Protein AF-A0A0I9R312-F1 (afdb_monomer)

Foldseek 3Di:
DPPLLNVLLVVLCCLLPVDLQDKDFLVSLQSSLVSSQADDDSVLLPDDGIGRNVRSVVSSVPRPRPPVVVVVCVVPVDDDPVCLQDDWDQLVVVLVVVVVVPPDDPVRSVVVSVVQVVQDDVRIHNPVVVVVVVVVVSVVVSVVSVVVSVVVVVDDDDDDDDDDDDPDDDDDDDDDDDPPPPPDPFPDKDKWKDKDFADPDPDWDKDKDFAQFWDWKKKKKFFDDDPLEDPDFQWDPQKKKWKADPVVRDTQWMQPDDDPRMGITDTGGDGGDMIIIIIDHDPTGHPPPDDPDAQDDQADPVLAGDPLNLVLLLVVQVNLPTVPPQWAALVSVQSLCCLLPVDGQDPVNLVVLCVPQHDDPSTHHSSSSSVVVSVVSVVDVVCPSVQSSLVSQQADSNSRRRGMIIIMIMMTD

Sequence (413 aa):
MQSNAKRRFVDAYLNEVGDMRNAVSRLQLYEIAIAAGKDLLISDLGPTDCYQFDKAYEVFELLPATNFLEIMKQSSNCIDEIEWNQQFIELKELANSLNEVGELNVDEINVVLHFLESFANYGKIDCKELFGEFEKTRNRLLDVVAQEFISKQVAIPKKFTGLKELQCRLPESVKLQQLNGLTPMFSSQVTRRAFRVMNDDDRILNYHLILNQSQIVFIMCELMTSNDQPVDRNYKNDIYVILYDTVEERVITLTTKILENKYLSEECLLKAGEYIISVQSSHCLENVMNSTSYEMKLLDSDGKLTKHFKMTLMNMFDLFDFDENGKLSREEFDIYNTLASDEHVLDQEWEILCQNFGAEDGELLLNSFVALHQVEADNDPSLEDTWMTLMCVGYNEQLDLINVIFLFLSYFA

InterPro domains:
  IPR002048 EF-hand domain [PS50222] (308-343)
  IPR011992 EF-hand domain pair [SSF47473] (99-372)
  IPR018247 EF-Hand 1, calcium-binding site [PS00018] (321-333)
  IPR052266 Mitochondrial Rho GTPase/EF-hand domain-cont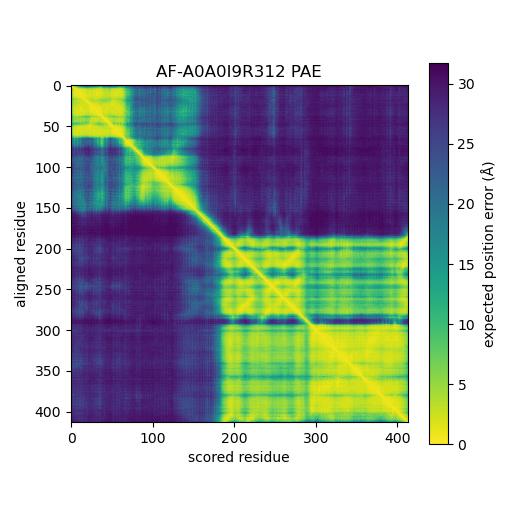aining protein [PTHR46819] (155-404)

Organism: Brugia malayi (NCBI:txid6279)

Mean predicted aligned error: 19.35 Å

pLDDT: mean 73.45, std 18.3, range [21.89, 97.06]

Secondary structure (DSSP, 8-state):
---HHHHHHHHHHHHHHS-TTSPEEHHHHHHHHHHTT----GGGG-S-SEE-HHHHHHHHHHS----HHHHHHHHHT---HHHHTT-EEEHHHHHHHHHHH-SS-HHHHHHHHHHHHTTEETTEEEHHHHHHHHHHHHHHHHHHHHHHHHHHHT------------------------SSS-----S-EEEEEEEEE-SSS----EEEEEESS-EEEEEEEEEE--TTS-SS-SB---EEEEEEETTTTEEEEE--EEETTEEEPPPEEEPSEEEEEEEEESS-B-------PPPPPSB-TTSPBPHHHHHHHHHHHHHH-SS-SSEE-HHHHHHHHHHHHS-PPPHHHHHHHHHHH-EETTEEEHHHHHHHHHHHHHH-TT-HHHHHHHHHTTB-TT--B-SEEEEEEEEE-

Nearest PDB structures (foldseek):
  6tj7-assembly1_A  TM=5.439E-01  e=7.049E-03  Toxoplasma gondii
  6hcs-assembly2_C  TM=6.342E-01  e=8.371E-02  Homo sapiens
  5h0p-assembly1_A  TM=6.948E-01  e=3.496E-01  Homo sapiens
  4ds7-assembly1_A  TM=6.536E-01  e=2.379E-01  Kluyveromyces lactis NRRL Y-1140
  5ukg-assembly2_B  TM=3.331E-01  e=2.117E-02  Entacmaea quadricolor

Solvent-accessible surface area (backbone atoms only — not comparable to full-atom values): 24269 Å² total; per-residue (Å²): 132,80,55,73,64,52,54,37,36,51,53,27,43,37,63,80,59,72,39,71,89,51,67,35,41,48,67,54,50,44,54,22,40,45,67,32,69,34,66,80,57,75,75,76,74,52,90,61,66,64,32,48,45,72,58,44,48,52,53,54,69,70,46,67,80,55,48,66,67,56,58,47,34,68,73,63,80,57,90,58,81,77,64,59,82,72,46,62,47,50,51,68,60,52,54,53,50,57,66,69,68,64,83,58,53,74,69,56,50,50,53,54,48,57,55,50,51,78,56,30,61,95,55,28,26,47,54,67,62,54,46,54,49,50,52,53,50,50,51,52,49,52,51,49,53,55,50,47,46,58,54,51,72,73,66,73,89,79,92,77,88,86,83,80,86,80,92,72,78,89,76,83,84,80,76,96,82,75,87,89,76,73,73,74,93,54,84,42,76,51,74,39,64,43,67,45,60,65,62,99,60,88,81,69,65,71,43,83,45,77,35,94,51,64,42,56,36,36,45,38,39,34,65,52,88,62,90,75,37,64,91,82,58,48,54,57,93,48,61,44,43,37,37,32,36,69,84,80,70,38,78,75,49,42,51,73,46,76,56,95,59,32,40,24,40,60,81,38,85,42,62,53,46,59,31,38,41,34,66,44,71,60,90,30,69,50,88,71,88,76,72,100,69,68,72,56,71,52,51,45,98,85,69,42,69,22,74,65,45,51,50,46,50,51,53,50,49,61,69,48,27,58,85,72,78,74,41,33,46,66,67,36,47,28,51,50,38,31,52,41,70,75,41,75,71,47,71,70,57,51,54,50,47,39,72,74,50,44,47,60,99,79,17,38,33,63,73,22,55,54,49,49,54,46,54,51,50,71,72,35,90,82,41,56,70,59,50,48,29,41,47,50,66,14,30,50,60,72,65,45,46,60,22,60,47,45,29,39,43,31,43,35,60

Radius of gyration: 27.39 Å; Cα contacts (8 Å, |Δi|>4): 526; chains: 1; bounding box: 59×74×66 Å

Structure (mmCIF, N/CA/C/O backbone):
data_AF-A0A0I9R312-F1
#
_entry.id   AF-A0A0I9R312-F1
#
loop_
_atom_site.group_PDB
_atom_site.id
_atom_site.type_symbol
_atom_site.label_atom_id
_atom_site.label_alt_id
_atom_site.label_comp_id
_atom_site.label_asym_id
_atom_site.label_entity_id
_atom_site.label_seq_id
_atom_site.pdbx_PDB_ins_code
_atom_site.Cartn_x
_atom_site.Cartn_y
_atom_site.Cartn_z
_atom_site.occupancy
_atom_site.B_iso_or_equiv
_atom_site.auth_seq_id
_atom_site.auth_comp_id
_atom_site.auth_asym_id
_atom_site.auth_atom_id
_atom_site.pdbx_PDB_model_num
ATOM 1 N N . MET A 1 1 ? -19.448 5.001 -12.455 1.00 30.77 1 MET A N 1
ATOM 2 C CA . MET A 1 1 ? -18.558 6.133 -12.125 1.00 30.77 1 MET A CA 1
ATOM 3 C C . MET A 1 1 ? -19.402 7.275 -11.575 1.00 30.77 1 MET A C 1
ATOM 5 O O . MET A 1 1 ? -20.041 7.974 -12.349 1.00 30.77 1 MET A O 1
ATOM 9 N N . GLN A 1 2 ? -19.505 7.419 -10.252 1.00 38.50 2 GLN A N 1
ATOM 10 C CA . GLN A 1 2 ? -19.989 8.681 -9.679 1.00 38.50 2 GLN A CA 1
ATOM 11 C C . GLN A 1 2 ? -18.849 9.702 -9.809 1.00 38.50 2 GLN A C 1
ATOM 13 O O . GLN A 1 2 ? -17.701 9.342 -9.561 1.00 38.50 2 GLN A O 1
ATOM 18 N N . SER A 1 3 ? -19.129 10.925 -10.272 1.00 52.16 3 SER A N 1
ATOM 19 C CA . SER A 1 3 ? -18.091 11.950 -10.449 1.00 52.16 3 SER A CA 1
ATOM 20 C C . SER A 1 3 ? -17.411 12.250 -9.104 1.00 52.16 3 SER A C 1
ATOM 22 O O . SER A 1 3 ? -18.060 12.192 -8.062 1.00 52.16 3 SER A O 1
ATOM 24 N N . ASN A 1 4 ? -16.116 12.579 -9.101 1.00 66.12 4 ASN A N 1
ATOM 25 C CA . ASN A 1 4 ? -15.353 12.928 -7.887 1.00 66.12 4 ASN A CA 1
ATOM 26 C C . ASN A 1 4 ? -16.070 14.024 -7.052 1.00 66.12 4 ASN A C 1
ATOM 28 O O . ASN A 1 4 ? -16.088 13.987 -5.826 1.00 66.12 4 ASN A O 1
ATOM 32 N N . ALA A 1 5 ? -16.797 14.929 -7.721 1.00 67.44 5 ALA A N 1
ATOM 33 C CA . ALA A 1 5 ? -17.651 15.936 -7.089 1.00 67.44 5 ALA A CA 1
ATOM 34 C C . ALA A 1 5 ? -18.849 15.346 -6.319 1.00 67.44 5 ALA A C 1
ATOM 36 O O . ALA A 1 5 ? -19.229 15.878 -5.278 1.00 67.44 5 ALA A O 1
ATOM 37 N N . LYS A 1 6 ? -19.434 14.238 -6.793 1.00 79.62 6 LYS A N 1
ATOM 38 C CA . LYS A 1 6 ? -20.506 13.530 -6.084 1.00 79.62 6 LYS A CA 1
ATOM 39 C C . LYS A 1 6 ? -20.035 12.976 -4.752 1.00 79.62 6 LYS A C 1
ATOM 41 O O . LYS A 1 6 ? -20.726 13.147 -3.756 1.00 79.62 6 LYS A O 1
ATOM 46 N N . ARG A 1 7 ? -18.864 12.336 -4.744 1.00 76.69 7 ARG A N 1
ATOM 47 C CA . ARG A 1 7 ? -18.281 11.747 -3.535 1.00 76.69 7 ARG A CA 1
ATOM 48 C C . ARG A 1 7 ? -18.020 12.825 -2.482 1.00 76.69 7 ARG A C 1
ATOM 50 O O . ARG A 1 7 ? -18.546 12.727 -1.385 1.00 76.69 7 ARG A O 1
ATOM 57 N N . ARG A 1 8 ? -17.363 13.923 -2.874 1.00 76.62 8 ARG A N 1
ATOM 58 C CA . ARG A 1 8 ? -17.115 15.080 -1.991 1.00 76.62 8 ARG A CA 1
ATOM 59 C C . ARG A 1 8 ? -18.397 15.673 -1.407 1.00 76.62 8 ARG A C 1
ATOM 61 O O . ARG A 1 8 ? -18.428 16.023 -0.234 1.00 76.62 8 ARG A O 1
ATOM 68 N N . PHE A 1 9 ? -19.460 15.768 -2.208 1.00 85.12 9 PHE A N 1
ATOM 69 C CA . PHE A 1 9 ? -20.755 16.232 -1.714 1.00 85.12 9 PHE A CA 1
ATOM 70 C C . PHE A 1 9 ? -21.394 15.256 -0.728 1.00 85.12 9 PHE A C 1
ATOM 72 O O . PHE A 1 9 ? -21.899 15.689 0.300 1.00 85.12 9 PHE A O 1
ATOM 79 N N . VAL A 1 10 ? -21.370 13.954 -1.027 1.00 81.81 10 VAL A N 1
ATOM 80 C CA . VAL A 1 10 ? -21.899 12.909 -0.138 1.00 81.81 10 VAL A CA 1
ATOM 81 C C . VAL A 1 10 ? -21.181 12.938 1.210 1.00 81.81 10 VAL A C 1
ATOM 83 O O . VAL A 1 10 ? -21.848 12.951 2.241 1.00 81.81 10 VAL A O 1
ATOM 86 N N . ASP A 1 11 ? -19.852 13.024 1.203 1.00 74.88 11 ASP A N 1
ATOM 87 C CA . ASP A 1 11 ? -19.035 13.034 2.418 1.00 74.88 11 ASP A CA 1
ATOM 88 C C . ASP A 1 11 ? -19.311 14.292 3.262 1.00 74.88 11 ASP A C 1
ATOM 90 O O . ASP A 1 11 ? -19.554 14.199 4.466 1.00 74.88 11 ASP A O 1
ATOM 94 N N . ALA A 1 12 ? -19.383 15.467 2.626 1.00 78.19 12 ALA A N 1
ATOM 95 C CA . ALA A 1 12 ? -19.747 16.716 3.296 1.00 78.19 12 ALA A CA 1
ATOM 96 C C . ALA A 1 12 ? -21.184 16.691 3.854 1.00 78.19 12 ALA A C 1
ATOM 98 O O . ALA A 1 12 ? -21.431 17.158 4.966 1.00 78.19 12 ALA A O 1
ATOM 99 N N . TYR A 1 13 ? -22.132 16.110 3.113 1.00 86.06 13 TYR A N 1
ATOM 100 C CA . TYR A 1 13 ? -23.528 15.986 3.535 1.00 86.06 13 TYR A CA 1
ATOM 101 C C . TYR A 1 13 ? -23.671 15.043 4.734 1.00 86.06 13 TYR A C 1
ATOM 103 O O . TYR A 1 13 ? -24.397 15.334 5.682 1.00 86.06 13 TYR A O 1
ATOM 111 N N . LEU A 1 14 ? -22.973 13.908 4.719 1.00 73.25 14 LEU A N 1
ATOM 112 C CA . LEU A 1 14 ? -22.966 12.971 5.840 1.00 73.25 14 LEU A CA 1
ATOM 113 C C . LEU A 1 14 ? -22.280 13.563 7.074 1.00 73.25 14 LEU A C 1
ATOM 115 O O . LEU A 1 14 ? -22.738 13.308 8.184 1.00 73.25 14 LEU A O 1
ATOM 119 N N . ASN A 1 15 ? -21.250 14.392 6.900 1.00 72.00 15 ASN A N 1
ATOM 120 C CA . ASN A 1 15 ? -20.610 15.090 8.012 1.00 72.00 15 ASN A CA 1
ATOM 121 C C . ASN A 1 15 ? -21.553 16.084 8.706 1.00 72.00 15 ASN A C 1
ATOM 123 O O . ASN A 1 15 ? -21.696 16.061 9.927 1.00 72.00 15 ASN A O 1
ATOM 127 N N . GLU A 1 16 ? -22.244 16.913 7.926 1.00 73.81 16 GLU A N 1
ATOM 128 C CA . GLU A 1 16 ? -23.103 17.962 8.481 1.00 73.81 16 GLU A CA 1
ATOM 129 C C . GLU A 1 16 ? -24.423 17.409 9.052 1.00 73.81 16 GLU A C 1
ATOM 131 O O . GLU A 1 16 ? -24.981 17.945 10.010 1.00 73.81 16 GLU A O 1
ATOM 136 N N . VAL A 1 17 ? -24.944 16.315 8.484 1.00 76.56 17 VAL A N 1
ATOM 137 C CA . VAL A 1 17 ? -26.333 15.879 8.728 1.00 76.56 17 VAL A CA 1
ATOM 138 C C . VAL A 1 17 ? -26.435 14.455 9.286 1.00 76.56 17 VAL A C 1
ATOM 140 O O . VAL A 1 17 ? -27.493 14.055 9.784 1.00 76.56 17 VAL A O 1
ATOM 143 N N . GLY A 1 18 ? -25.363 13.665 9.205 1.00 62.38 18 GLY A N 1
ATOM 144 C CA . GLY A 1 18 ? -25.264 12.290 9.710 1.00 62.38 18 GLY A CA 1
ATOM 145 C C . GLY A 1 18 ? -26.058 11.232 8.932 1.00 62.38 18 GLY A C 1
ATOM 146 O O . GLY A 1 18 ? -25.733 10.052 9.010 1.00 62.38 18 GLY A O 1
ATOM 147 N N . ASP A 1 19 ? -27.099 11.619 8.188 1.00 76.69 19 ASP A N 1
ATOM 148 C CA . ASP A 1 19 ? -27.959 10.710 7.423 1.00 76.69 19 ASP A CA 1
ATOM 149 C C . ASP A 1 19 ? -28.490 11.400 6.157 1.00 76.69 19 ASP A C 1
ATOM 151 O O . ASP A 1 19 ? -29.108 12.464 6.224 1.00 76.69 19 ASP A O 1
ATOM 155 N N . MET A 1 20 ? -28.314 10.764 4.995 1.00 80.62 20 MET A N 1
ATOM 156 C CA . MET A 1 20 ? -28.803 11.263 3.700 1.00 80.62 20 MET A CA 1
A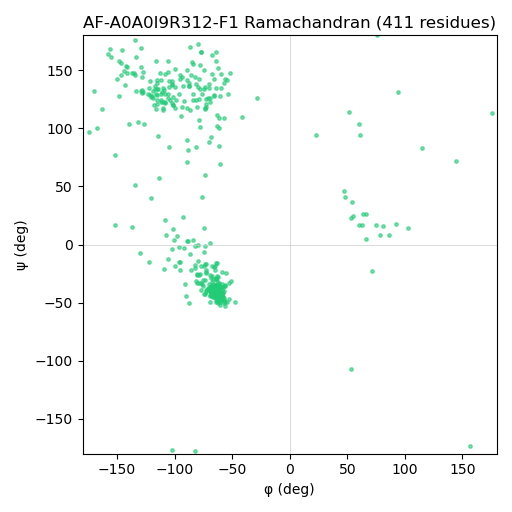TOM 157 C C . MET A 1 20 ? -30.337 11.356 3.613 1.00 80.62 20 MET A C 1
ATOM 159 O O . MET A 1 20 ? -30.868 12.027 2.734 1.00 80.62 20 MET A O 1
ATOM 163 N N . ARG A 1 21 ? -31.083 10.708 4.514 1.00 81.25 21 ARG A N 1
ATOM 164 C CA . ARG A 1 21 ? -32.553 10.805 4.574 1.00 81.25 21 ARG A CA 1
ATOM 165 C C . ARG A 1 21 ? -33.040 12.082 5.255 1.00 81.25 21 ARG A C 1
ATOM 167 O O . ARG A 1 21 ? -34.226 12.400 5.166 1.00 81.25 21 ARG A O 1
ATOM 174 N N . ASN A 1 22 ? -32.158 12.788 5.957 1.00 81.94 22 ASN A N 1
ATOM 175 C CA . ASN A 1 22 ? -32.496 14.032 6.627 1.00 81.94 22 ASN A CA 1
ATOM 176 C C . ASN A 1 22 ? -32.459 15.190 5.634 1.00 81.94 22 ASN A C 1
ATOM 178 O O . ASN A 1 22 ? -31.554 15.297 4.808 1.00 81.94 22 ASN A O 1
ATOM 182 N N . ALA A 1 23 ? -33.445 16.074 5.741 1.00 87.25 23 ALA A N 1
ATOM 183 C CA . ALA A 1 23 ? -33.489 17.293 4.955 1.00 87.25 23 ALA A CA 1
ATOM 184 C C . ALA A 1 23 ? -32.546 18.341 5.554 1.00 87.25 23 ALA A C 1
ATOM 186 O O . ALA A 1 23 ? -32.471 18.476 6.776 1.00 87.25 23 ALA A O 1
ATOM 187 N N . VAL A 1 24 ? -31.883 19.114 4.701 1.00 86.62 24 VAL A N 1
ATOM 188 C CA . VAL A 1 24 ? -30.982 20.194 5.115 1.00 86.62 24 VAL A CA 1
ATOM 189 C C . VAL A 1 24 ? -31.650 21.539 4.973 1.00 86.62 24 VAL A C 1
ATOM 191 O O . VAL A 1 24 ? -32.381 21.783 4.012 1.00 86.62 24 VAL A O 1
ATOM 194 N N . SER A 1 25 ? -31.407 22.431 5.927 1.00 85.81 25 SER A N 1
ATOM 195 C CA . SER A 1 25 ? -31.754 23.838 5.753 1.00 85.81 25 SER A CA 1
ATOM 196 C C . SER A 1 25 ? -30.884 24.479 4.670 1.00 85.81 25 SER A C 1
ATOM 198 O O . SER A 1 25 ? -29.820 23.973 4.314 1.00 85.81 25 SER A O 1
ATOM 200 N N . ARG A 1 26 ? -31.311 25.631 4.159 1.00 80.94 26 ARG A N 1
ATOM 201 C CA . ARG A 1 26 ? -30.519 26.415 3.202 1.00 80.94 26 ARG A CA 1
ATOM 202 C C . ARG A 1 26 ? -29.123 26.785 3.720 1.00 80.94 26 ARG A C 1
ATOM 204 O O . ARG A 1 26 ? -28.186 26.810 2.930 1.00 80.94 26 ARG A O 1
ATOM 211 N N . LEU A 1 27 ? -28.987 27.051 5.021 1.00 78.00 27 LEU A N 1
ATOM 212 C CA . LEU A 1 27 ? -27.696 27.350 5.648 1.00 78.00 27 LEU A CA 1
ATOM 213 C C . LEU A 1 27 ? -26.792 26.111 5.686 1.00 78.00 27 LEU A C 1
ATOM 215 O O . LEU A 1 27 ? -25.636 26.186 5.298 1.00 78.00 27 LEU A O 1
ATOM 219 N N . GLN A 1 28 ? -27.351 24.955 6.040 1.00 81.75 28 GLN A N 1
ATOM 220 C CA . GLN A 1 28 ? -26.599 23.699 6.039 1.00 81.75 28 GLN A CA 1
ATOM 221 C C . GLN A 1 28 ? -26.192 23.283 4.625 1.00 81.75 28 GLN A C 1
ATOM 223 O O . GLN A 1 28 ? -25.084 22.816 4.415 1.00 81.75 28 GLN A O 1
ATOM 228 N N . LEU A 1 29 ? -27.051 23.496 3.621 1.00 85.56 29 LEU A N 1
ATOM 229 C CA . LEU A 1 29 ? -26.672 23.239 2.230 1.00 85.56 29 LEU A CA 1
ATOM 230 C C . LEU A 1 29 ? -25.510 24.134 1.774 1.00 85.56 29 LEU A C 1
ATOM 232 O O . LEU A 1 29 ? -24.659 23.684 1.012 1.00 85.56 29 LEU A O 1
ATOM 236 N N . TYR A 1 30 ? -25.467 25.381 2.244 1.00 80.12 30 TYR A N 1
ATOM 237 C CA . TYR A 1 30 ? -24.343 26.281 2.003 1.00 80.12 30 TYR A CA 1
ATOM 238 C C . TYR A 1 30 ? -23.050 25.734 2.617 1.00 80.12 30 TYR A C 1
ATOM 240 O O . TYR A 1 30 ? -22.060 25.585 1.906 1.00 80.12 30 TYR A O 1
ATOM 248 N N . GLU A 1 31 ? -23.079 25.339 3.888 1.00 77.56 31 GLU A N 1
ATOM 249 C CA . GLU A 1 31 ? -21.925 24.754 4.585 1.00 77.56 31 GLU A CA 1
ATOM 250 C C . GLU A 1 31 ? -21.443 23.459 3.908 1.00 77.56 31 GLU A C 1
ATOM 252 O O . GLU A 1 31 ? -20.249 23.289 3.661 1.00 77.56 31 GLU A O 1
ATOM 257 N N . ILE A 1 32 ? -22.377 22.594 3.501 1.00 83.69 32 ILE A N 1
ATOM 258 C CA . ILE A 1 32 ? -22.096 21.349 2.774 1.00 83.69 32 ILE A CA 1
ATOM 259 C C . ILE A 1 32 ? -21.453 21.632 1.415 1.00 83.69 32 ILE A C 1
ATOM 261 O O . ILE A 1 32 ? -20.494 20.962 1.043 1.00 83.69 32 ILE A O 1
ATOM 265 N N . ALA A 1 33 ? -21.956 22.606 0.655 1.00 83.69 33 ALA A N 1
ATOM 266 C CA . ALA A 1 33 ? -21.415 22.930 -0.663 1.00 83.69 33 ALA A CA 1
ATOM 267 C C . ALA A 1 33 ? -19.985 23.497 -0.578 1.00 83.69 33 ALA A C 1
ATOM 269 O O . ALA A 1 33 ? -19.136 23.114 -1.389 1.00 83.69 33 ALA A O 1
ATOM 270 N N . ILE A 1 34 ? -19.711 24.321 0.441 1.00 74.75 34 ILE A N 1
ATOM 271 C CA . ILE A 1 34 ? -18.373 24.845 0.756 1.00 74.75 34 ILE A CA 1
ATOM 272 C C . ILE A 1 34 ? -17.424 23.706 1.141 1.00 74.75 34 ILE A C 1
ATOM 274 O O . ILE A 1 34 ? -16.345 23.573 0.558 1.00 74.75 34 ILE A O 1
ATOM 278 N N . ALA A 1 35 ? -17.845 22.825 2.053 1.00 72.69 35 ALA A N 1
ATOM 279 C CA . ALA A 1 35 ? -17.064 21.660 2.469 1.00 72.69 35 ALA A CA 1
ATOM 280 C C . ALA A 1 35 ? -16.815 20.671 1.313 1.00 72.69 35 ALA A C 1
ATOM 282 O O . ALA A 1 35 ? -15.729 20.107 1.195 1.00 72.69 35 ALA A O 1
ATOM 283 N N . ALA A 1 36 ? -17.776 20.525 0.397 1.00 76.88 36 ALA A N 1
ATOM 284 C CA . ALA A 1 36 ? -17.649 19.734 -0.828 1.00 76.88 36 ALA A CA 1
ATOM 285 C C . ALA A 1 36 ? -16.769 20.402 -1.906 1.00 76.88 36 ALA A C 1
ATOM 287 O O . ALA A 1 36 ? -16.543 19.833 -2.980 1.00 76.88 36 ALA A O 1
ATOM 288 N N . GLY A 1 37 ? -16.254 21.601 -1.622 1.00 68.19 37 GLY A N 1
ATOM 289 C CA . GLY A 1 37 ? -15.237 22.283 -2.406 1.00 68.19 37 GLY A CA 1
ATOM 290 C C . GLY A 1 37 ? -15.759 23.232 -3.480 1.00 68.19 37 GLY A C 1
ATOM 291 O O . GLY A 1 37 ? -14.980 23.569 -4.374 1.00 68.19 37 GLY A O 1
ATOM 292 N N . LYS A 1 38 ? -17.027 23.661 -3.408 1.00 75.19 38 LYS A N 1
ATOM 293 C CA . LYS A 1 38 ? -17.571 24.748 -4.236 1.00 75.19 38 LYS A CA 1
ATOM 294 C C . LYS A 1 38 ? -17.616 26.042 -3.440 1.00 75.19 38 LYS A C 1
ATOM 296 O O . LYS A 1 38 ? -18.063 26.030 -2.307 1.00 75.19 38 LYS A O 1
ATOM 301 N N . ASP A 1 39 ? -17.198 27.141 -4.053 1.00 68.00 39 ASP A N 1
ATOM 302 C CA . ASP A 1 39 ? -17.273 28.472 -3.451 1.00 68.00 39 ASP A CA 1
ATOM 303 C C . ASP A 1 39 ? -18.469 29.237 -4.031 1.00 68.00 39 ASP A C 1
ATOM 305 O O . ASP A 1 39 ? -18.636 29.274 -5.251 1.00 68.00 39 ASP A O 1
ATOM 309 N N . LEU A 1 40 ? -19.345 29.773 -3.187 1.00 70.56 40 LEU A N 1
ATOM 310 C CA . LEU A 1 40 ? -20.586 30.431 -3.604 1.00 70.56 40 LEU A CA 1
ATOM 311 C C . LEU A 1 40 ? -21.083 31.378 -2.514 1.00 70.56 40 LEU A C 1
ATOM 313 O O . LEU A 1 40 ? -20.704 31.248 -1.356 1.00 70.56 40 LEU A O 1
ATOM 317 N N . LEU A 1 41 ? -21.996 32.283 -2.855 1.00 64.19 41 LEU A N 1
ATOM 318 C CA . LEU A 1 41 ? -22.756 33.051 -1.875 1.00 64.19 41 LEU A CA 1
ATOM 319 C C . LEU A 1 41 ? -24.029 32.291 -1.494 1.00 64.19 41 LEU A C 1
ATOM 321 O O . LEU A 1 41 ? -24.645 31.602 -2.306 1.00 64.19 41 LEU A O 1
ATOM 325 N N . ILE A 1 42 ? -24.520 32.479 -0.266 1.00 64.94 42 ILE A N 1
ATOM 326 C CA . ILE A 1 42 ? -25.782 31.857 0.177 1.00 64.94 42 ILE A CA 1
ATOM 327 C C . ILE A 1 42 ? -26.987 32.264 -0.699 1.00 64.94 42 ILE A C 1
ATOM 329 O O . ILE A 1 42 ? -27.991 31.546 -0.777 1.00 64.94 42 ILE A O 1
ATOM 333 N N . SER A 1 43 ? -26.901 33.412 -1.384 1.00 69.31 43 SER A N 1
ATOM 334 C CA . SER A 1 43 ? -27.871 33.871 -2.384 1.00 69.31 43 SER A CA 1
ATOM 335 C C . SER A 1 43 ? -27.985 32.940 -3.592 1.00 69.31 43 SER A C 1
ATOM 337 O O . SER A 1 43 ? -29.074 32.840 -4.158 1.00 69.31 43 SER A O 1
ATOM 339 N N . ASP A 1 44 ? -26.917 32.217 -3.934 1.00 72.19 44 ASP A N 1
ATOM 340 C CA . ASP A 1 44 ? -26.810 31.409 -5.154 1.00 72.19 44 ASP A CA 1
ATOM 341 C C . ASP A 1 44 ? -27.583 30.086 -5.055 1.00 72.19 44 ASP A C 1
ATOM 343 O O . ASP A 1 44 ? -27.965 29.503 -6.066 1.00 72.19 44 ASP A O 1
ATOM 347 N N . LEU A 1 45 ? -27.910 29.648 -3.833 1.00 75.12 45 LEU A N 1
ATOM 348 C CA . LEU A 1 45 ? -28.727 28.456 -3.573 1.00 75.12 45 LEU A CA 1
ATOM 349 C C . LEU A 1 45 ? -30.228 28.662 -3.855 1.00 75.12 45 LEU A C 1
ATOM 351 O O . LEU A 1 45 ? -31.005 27.712 -3.803 1.00 75.12 45 LEU A O 1
ATOM 355 N N . GLY A 1 46 ? -30.662 29.888 -4.165 1.00 74.62 46 GLY A N 1
ATOM 356 C CA . GLY A 1 46 ? -32.072 30.212 -4.395 1.00 74.62 46 GLY A CA 1
ATOM 357 C C . GLY A 1 46 ? -32.908 30.303 -3.105 1.00 74.62 46 GLY A C 1
ATOM 358 O O . GLY A 1 46 ? -32.390 30.157 -2.001 1.00 74.62 46 GLY A O 1
ATOM 359 N N . PRO A 1 47 ? -34.219 30.597 -3.199 1.00 75.06 47 PRO A N 1
ATOM 360 C CA . PRO A 1 47 ? -35.046 30.970 -2.046 1.00 75.06 47 PRO A CA 1
ATOM 361 C C . PRO A 1 47 ? -35.605 29.783 -1.245 1.00 75.06 47 PRO A C 1
ATOM 363 O O . PRO A 1 47 ? -36.413 30.001 -0.348 1.00 75.06 47 PRO A O 1
ATOM 366 N N . THR A 1 48 ? -35.251 28.539 -1.574 1.00 78.06 48 THR A N 1
ATOM 367 C CA . THR A 1 48 ? -35.839 27.367 -0.912 1.00 78.06 48 THR A CA 1
ATOM 368 C C . THR A 1 48 ? -35.231 27.191 0.478 1.00 78.06 48 THR A C 1
ATOM 370 O O . THR A 1 48 ? -34.010 27.184 0.629 1.00 78.06 48 THR A O 1
ATOM 373 N N . ASP A 1 49 ? -36.081 27.035 1.492 1.00 73.06 49 ASP A N 1
ATOM 374 C CA . ASP A 1 49 ? -35.646 26.983 2.893 1.00 73.06 49 ASP A CA 1
ATOM 375 C C . ASP A 1 49 ? -35.057 25.624 3.297 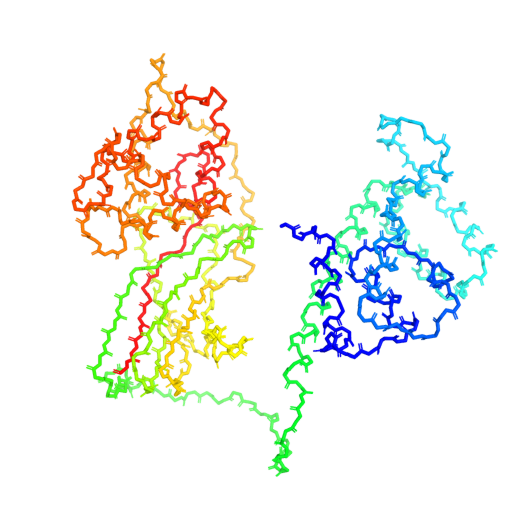1.00 73.06 49 ASP A C 1
ATOM 377 O O . ASP A 1 49 ? -34.261 25.549 4.236 1.00 73.06 49 ASP A O 1
ATOM 381 N N . CYS A 1 50 ? -35.444 24.547 2.604 1.00 86.62 50 CYS A N 1
ATOM 382 C CA . CYS A 1 50 ? -35.048 23.186 2.946 1.00 86.62 50 CYS A CA 1
ATOM 383 C C . CYS A 1 50 ? -34.955 22.264 1.718 1.00 86.62 50 CYS A C 1
ATOM 385 O O . CYS A 1 50 ? -35.792 22.336 0.816 1.00 86.62 50 CYS A O 1
ATOM 387 N N . TYR A 1 51 ? -33.961 21.375 1.710 1.00 87.50 51 TYR A N 1
ATOM 388 C CA . TYR A 1 51 ? -33.630 20.492 0.595 1.00 87.50 51 TYR A CA 1
ATOM 389 C C . TYR A 1 51 ? -33.532 19.041 1.067 1.00 87.50 51 TYR A C 1
ATOM 391 O O . TYR A 1 51 ? -32.880 18.738 2.060 1.00 87.50 51 TYR A O 1
ATOM 399 N N . GLN A 1 52 ? -34.171 18.132 0.333 1.00 90.44 52 GLN A N 1
ATOM 400 C CA . GLN A 1 52 ? -33.897 16.694 0.438 1.00 90.44 52 GLN A CA 1
ATOM 401 C C . GLN A 1 52 ? -32.602 16.373 -0.310 1.00 90.44 52 GLN A C 1
ATOM 403 O O . GLN A 1 52 ? -32.289 17.082 -1.267 1.00 90.44 52 GLN A O 1
ATOM 408 N N . PHE A 1 53 ? -31.901 15.304 0.070 1.00 89.56 53 PHE A N 1
ATOM 409 C CA . PHE A 1 53 ? -30.578 14.966 -0.469 1.00 89.56 53 PHE A CA 1
ATOM 410 C C . PHE A 1 53 ? -30.494 15.033 -2.000 1.00 89.56 53 PHE A C 1
ATOM 412 O O . PHE A 1 53 ? -29.637 15.733 -2.528 1.00 89.56 53 PHE A O 1
ATOM 419 N N . ASP A 1 54 ? -31.427 14.407 -2.722 1.00 89.75 54 ASP A N 1
ATOM 420 C CA . ASP A 1 54 ? -31.401 14.409 -4.192 1.00 89.75 54 ASP A CA 1
ATOM 421 C C . ASP A 1 54 ? -31.518 15.825 -4.776 1.00 89.75 54 ASP A C 1
ATOM 423 O O . ASP A 1 54 ? -30.830 16.170 -5.735 1.00 89.75 54 ASP A O 1
ATOM 427 N N . LYS A 1 55 ? -32.350 16.681 -4.165 1.00 88.75 55 LYS A N 1
ATOM 428 C CA . LYS A 1 55 ? -32.524 18.074 -4.596 1.00 88.75 55 LYS A CA 1
ATOM 429 C C . LYS A 1 55 ? -31.344 18.949 -4.178 1.00 88.75 55 LYS A C 1
ATOM 431 O O . LYS A 1 55 ? -30.965 19.844 -4.925 1.00 88.75 55 LYS A O 1
ATOM 436 N N . ALA A 1 56 ? -30.772 18.692 -3.006 1.00 88.12 56 ALA A N 1
ATOM 437 C CA . ALA A 1 56 ? -29.566 19.344 -2.515 1.00 88.12 56 ALA A CA 1
ATOM 438 C C . ALA A 1 56 ? -28.377 19.046 -3.439 1.00 88.12 56 ALA A C 1
ATOM 440 O O . ALA A 1 56 ? -27.644 19.957 -3.817 1.00 88.12 56 ALA A O 1
ATOM 441 N N . TYR A 1 57 ? -28.247 17.789 -3.866 1.00 89.81 57 TYR A N 1
ATOM 442 C CA . TYR A 1 57 ? -27.220 17.359 -4.802 1.00 89.81 57 TYR A CA 1
ATOM 443 C C . TYR A 1 57 ? -27.440 17.925 -6.210 1.00 89.81 57 TYR A C 1
ATOM 445 O O . TYR A 1 57 ? -26.490 18.396 -6.821 1.00 89.81 57 TYR A O 1
ATOM 453 N N . GLU A 1 58 ? -28.680 17.965 -6.707 1.00 89.06 58 GLU A N 1
ATOM 454 C CA . GLU A 1 58 ? -29.002 18.599 -7.995 1.00 89.06 58 GLU A CA 1
ATOM 455 C C . GLU A 1 58 ? -28.646 20.094 -7.994 1.00 89.06 58 GLU A C 1
ATOM 457 O O . GLU A 1 58 ? -28.035 20.588 -8.940 1.00 89.06 58 GLU A O 1
ATOM 462 N N . VAL A 1 59 ? -28.982 20.815 -6.915 1.00 86.12 59 VAL A N 1
ATOM 463 C CA . VAL A 1 59 ? -28.568 22.216 -6.735 1.00 86.12 59 VAL A CA 1
ATOM 464 C C . VAL A 1 59 ? -27.049 22.303 -6.726 1.00 86.12 59 VAL A C 1
ATOM 466 O O . VAL A 1 59 ? -26.496 23.101 -7.475 1.00 86.12 59 VAL A O 1
ATOM 469 N N . PHE A 1 60 ? -26.374 21.446 -5.955 1.00 87.00 60 PHE A N 1
ATOM 470 C CA . PHE A 1 60 ? -24.921 21.396 -5.920 1.00 87.00 60 PHE A CA 1
ATOM 471 C C . PHE A 1 60 ? -24.311 21.149 -7.298 1.00 87.00 60 PHE A C 1
ATOM 473 O O . PHE A 1 60 ? -23.387 21.867 -7.650 1.00 87.00 60 PHE A O 1
ATOM 480 N N . GLU A 1 61 ? -24.799 20.208 -8.107 1.00 85.94 61 GLU A N 1
ATOM 481 C CA . GLU A 1 61 ? -24.264 19.944 -9.451 1.00 85.94 61 GLU A CA 1
ATOM 482 C C . GLU A 1 61 ? -24.398 21.148 -10.386 1.00 85.94 61 GLU A C 1
ATOM 484 O O . GLU A 1 61 ? -23.475 21.420 -11.154 1.00 85.94 61 GLU A O 1
ATOM 489 N N . LEU A 1 62 ? -25.504 21.890 -10.280 1.00 83.06 62 LEU A N 1
ATOM 490 C CA . LEU A 1 62 ? -25.776 23.080 -11.088 1.00 83.06 62 LEU A CA 1
ATOM 491 C C . LEU A 1 62 ? -24.952 24.304 -10.677 1.00 83.06 62 LEU A C 1
ATOM 493 O O . LEU A 1 62 ? -24.826 25.237 -11.473 1.00 83.06 62 LEU A O 1
ATOM 497 N N . LEU A 1 63 ? -24.384 24.318 -9.466 1.00 74.56 63 LEU A N 1
ATOM 498 C CA . LEU A 1 63 ? -23.460 25.375 -9.067 1.00 74.56 63 LEU A CA 1
ATOM 499 C C . LEU A 1 63 ? -22.212 25.322 -9.960 1.00 74.56 63 LEU A C 1
ATOM 501 O O . LEU A 1 63 ? -21.662 24.234 -10.168 1.00 74.56 63 LEU A O 1
ATOM 505 N N . PRO A 1 64 ? -21.719 26.459 -10.475 1.00 62.38 64 PRO A N 1
ATOM 506 C CA . PRO A 1 64 ? -20.458 26.465 -11.199 1.00 62.38 64 PRO A CA 1
ATOM 507 C C . PRO A 1 64 ? -19.354 25.882 -10.305 1.00 62.38 64 PRO A C 1
ATOM 509 O O . PRO A 1 64 ? -19.350 26.066 -9.087 1.00 62.38 64 PRO A O 1
ATOM 512 N N . ALA A 1 65 ? -18.428 25.120 -10.891 1.00 55.81 65 ALA A N 1
ATOM 513 C CA . ALA A 1 65 ? -17.173 24.825 -10.213 1.00 55.81 65 ALA A CA 1
ATOM 514 C C . ALA A 1 65 ? -16.417 26.149 -10.161 1.00 55.81 65 ALA A C 1
ATOM 516 O O . ALA A 1 65 ? -15.800 26.541 -11.148 1.00 55.81 65 ALA A O 1
ATOM 517 N N . THR A 1 66 ? -16.578 26.891 -9.071 1.00 52.41 66 THR A N 1
ATOM 518 C CA . THR A 1 66 ? -15.997 28.220 -8.950 1.00 52.41 66 THR A CA 1
ATOM 519 C C . THR A 1 66 ? -14.488 28.092 -8.988 1.00 52.41 66 THR A C 1
ATOM 521 O O . THR A 1 66 ? -13.838 27.675 -8.031 1.00 52.41 66 THR A O 1
ATOM 524 N N . ASN A 1 67 ? -13.934 28.404 -10.152 1.00 51.56 67 ASN A N 1
ATOM 525 C CA . ASN A 1 67 ? -12.516 28.496 -10.353 1.00 51.56 67 ASN A CA 1
ATOM 526 C C . ASN A 1 67 ? -12.108 29.844 -9.761 1.00 51.56 67 ASN A C 1
ATOM 528 O O . ASN A 1 67 ? -12.343 30.888 -10.364 1.00 51.56 67 ASN A O 1
ATOM 532 N N . PHE A 1 68 ? -11.548 29.845 -8.552 1.00 49.56 68 PHE A N 1
ATOM 533 C CA . PHE A 1 68 ? -11.070 31.070 -7.898 1.00 49.56 68 PHE A CA 1
ATOM 534 C C . PHE A 1 68 ? -10.062 31.820 -8.797 1.00 49.56 68 PHE A C 1
ATOM 536 O O . PHE A 1 68 ? -9.970 33.044 -8.761 1.00 49.56 68 PHE A O 1
ATOM 543 N N . LEU A 1 69 ? -9.394 31.092 -9.704 1.00 45.72 69 LEU A N 1
ATOM 544 C CA . LEU A 1 69 ? -8.577 31.632 -10.790 1.00 45.72 69 LEU A CA 1
ATOM 545 C C . LEU A 1 69 ? -9.386 32.487 -11.783 1.00 45.72 69 LEU A C 1
ATOM 547 O O . LEU A 1 69 ? -8.876 33.471 -12.297 1.00 45.72 69 LEU A O 1
ATOM 551 N N . GLU A 1 70 ? -10.635 32.128 -12.074 1.00 49.59 70 GLU A N 1
ATOM 552 C CA . GLU A 1 70 ? -11.537 32.831 -12.993 1.00 49.59 70 GLU A CA 1
ATOM 553 C C . GLU A 1 70 ? -12.130 34.094 -12.351 1.00 49.59 70 GLU A C 1
ATOM 555 O O . GLU A 1 70 ? -12.156 35.141 -12.997 1.00 49.59 70 GLU A O 1
ATOM 560 N N . ILE A 1 71 ? -12.480 34.044 -11.058 1.00 51.31 71 ILE A N 1
ATOM 561 C CA . ILE A 1 71 ? -12.847 35.235 -10.266 1.00 51.31 71 ILE A CA 1
ATOM 562 C C . ILE A 1 71 ? -11.660 36.207 -10.188 1.00 51.31 71 ILE A C 1
ATOM 564 O O . ILE A 1 71 ? -11.814 37.407 -10.426 1.00 51.31 71 ILE A O 1
ATOM 568 N N . MET A 1 72 ? -10.448 35.702 -9.933 1.00 48.38 72 MET A N 1
ATOM 569 C CA . MET A 1 72 ? -9.258 36.552 -9.867 1.00 48.38 72 MET A CA 1
ATOM 570 C C . MET A 1 72 ? -8.840 37.102 -11.239 1.00 48.38 72 MET A C 1
ATOM 572 O O . MET A 1 72 ? -8.497 38.280 -11.319 1.00 48.38 72 MET A O 1
ATOM 576 N N . LYS A 1 73 ? -8.963 36.328 -12.331 1.00 49.22 73 LYS A N 1
ATOM 577 C CA . LYS A 1 73 ? -8.772 36.808 -13.719 1.00 49.22 73 LYS A CA 1
ATOM 578 C C . LYS A 1 73 ? -9.735 37.944 -14.076 1.00 49.22 73 LYS A C 1
ATOM 580 O O . LYS A 1 73 ? -9.331 38.903 -14.730 1.00 49.22 73 LYS A O 1
ATOM 585 N N . GLN A 1 74 ? -10.986 37.867 -13.615 1.00 50.25 74 GLN A N 1
ATOM 586 C CA . GLN A 1 74 ? -11.973 38.936 -13.797 1.00 50.25 74 GLN A CA 1
ATOM 587 C C . GLN A 1 74 ? -11.615 40.203 -13.008 1.00 50.25 74 GLN A C 1
ATOM 589 O O . GLN A 1 74 ? -11.889 41.305 -13.477 1.00 50.25 74 GLN A O 1
ATOM 594 N N . SER A 1 75 ? -10.971 40.062 -11.845 1.00 49.50 75 SER A N 1
ATOM 595 C CA . SER A 1 75 ? -10.523 41.199 -11.029 1.00 49.50 75 SER A CA 1
ATOM 596 C C . SER A 1 75 ? -9.201 41.832 -11.498 1.00 49.50 75 SER A C 1
ATOM 598 O O . SER A 1 75 ? -8.992 43.023 -11.282 1.00 49.50 75 SER A O 1
ATOM 600 N N . SER A 1 76 ? -8.323 41.071 -12.171 1.00 50.59 76 SER A N 1
ATOM 601 C CA . SER A 1 76 ? -6.965 41.505 -12.545 1.00 50.59 76 SER A CA 1
ATOM 602 C C . SER A 1 76 ? -6.796 41.963 -14.002 1.00 50.59 76 SER A C 1
ATOM 604 O O . SER A 1 76 ? -5.683 42.304 -14.400 1.00 50.59 76 SER A O 1
ATOM 606 N N . ASN A 1 77 ? -7.871 42.013 -14.806 1.00 52.62 77 ASN A N 1
ATOM 607 C CA . ASN A 1 77 ? -7.844 42.366 -16.242 1.00 52.62 77 ASN A CA 1
ATOM 608 C C . ASN A 1 77 ? -6.839 41.541 -17.088 1.00 52.62 77 ASN A C 1
ATOM 610 O O . ASN A 1 77 ? -6.410 41.995 -18.149 1.00 52.62 77 ASN A O 1
ATOM 614 N N . CYS A 1 78 ? -6.438 40.346 -16.643 1.00 48.16 78 CYS A N 1
ATOM 615 C CA . CYS A 1 78 ? -5.336 39.591 -17.247 1.00 48.16 78 CYS A CA 1
ATOM 616 C C . CYS A 1 78 ? -5.834 38.451 -18.153 1.00 48.16 78 CYS A C 1
ATOM 618 O O . CYS A 1 78 ? -6.781 37.743 -17.807 1.00 48.16 78 CYS A O 1
ATOM 620 N N . ILE A 1 79 ? -5.198 38.286 -19.321 1.00 48.81 79 ILE A N 1
ATOM 621 C CA . ILE A 1 79 ? -5.651 37.383 -20.396 1.00 48.81 79 ILE A CA 1
ATOM 622 C C . ILE A 1 79 ? -4.737 36.143 -20.558 1.00 48.81 79 ILE A C 1
ATOM 624 O O . ILE A 1 79 ? -5.238 35.122 -21.018 1.00 48.81 79 ILE A O 1
ATOM 628 N N . ASP A 1 80 ? -3.472 36.152 -20.093 1.00 53.41 80 ASP A N 1
ATOM 629 C CA . ASP A 1 80 ? -2.498 35.063 -20.341 1.00 53.41 80 ASP A CA 1
ATOM 630 C C . ASP A 1 80 ? -1.687 34.603 -19.099 1.00 53.41 80 ASP A C 1
ATOM 632 O O . ASP A 1 80 ? -1.293 35.397 -18.246 1.00 53.41 80 ASP A O 1
ATOM 636 N N . GLU A 1 81 ? -1.365 33.300 -19.027 1.00 48.78 81 GLU A N 1
ATOM 637 C CA . GLU A 1 81 ? -0.675 32.623 -17.900 1.00 48.78 81 GLU A CA 1
ATOM 638 C C . GLU A 1 81 ? 0.779 33.068 -17.653 1.00 48.78 81 GLU A C 1
ATOM 640 O O . GLU A 1 81 ? 1.321 32.864 -16.567 1.00 48.78 81 GLU A O 1
ATOM 645 N N . ILE A 1 82 ? 1.436 33.691 -18.634 1.00 49.50 82 ILE A N 1
ATOM 646 C CA . ILE A 1 82 ? 2.840 34.119 -18.506 1.00 49.50 82 ILE A CA 1
ATOM 647 C C . ILE A 1 82 ? 2.949 35.424 -17.698 1.00 49.50 82 ILE A C 1
ATOM 649 O O . ILE A 1 82 ? 3.901 35.587 -16.934 1.00 49.50 82 ILE A O 1
ATOM 653 N N . GLU A 1 83 ? 1.960 36.319 -17.802 1.00 50.31 83 GLU A N 1
ATOM 654 C CA . GLU A 1 83 ? 1.891 37.563 -17.013 1.00 50.31 83 GLU A CA 1
ATOM 655 C C . GLU A 1 83 ? 1.526 37.309 -15.540 1.00 50.31 83 GLU A C 1
ATOM 657 O O . GLU A 1 83 ? 1.870 38.108 -14.669 1.00 50.31 83 GLU A O 1
ATOM 662 N N . TRP A 1 84 ? 0.900 36.166 -15.241 1.00 51.72 84 TRP A N 1
ATOM 663 C CA . TRP A 1 84 ? 0.535 35.743 -13.885 1.00 51.72 84 TRP A CA 1
ATOM 664 C C . TRP A 1 84 ? 1.752 35.560 -12.965 1.00 51.72 84 TRP A C 1
ATOM 666 O O . TRP A 1 84 ? 1.696 35.894 -11.784 1.00 51.72 84 TRP A O 1
ATOM 676 N N . ASN A 1 85 ? 2.891 35.121 -13.515 1.00 48.41 85 ASN A N 1
ATOM 677 C CA . ASN A 1 85 ? 4.118 34.847 -12.756 1.00 48.41 85 ASN A CA 1
ATOM 678 C C . ASN A 1 85 ? 4.811 36.103 -12.181 1.00 48.41 85 ASN A C 1
ATOM 680 O O . ASN A 1 85 ? 5.888 35.981 -11.600 1.00 48.41 85 ASN A O 1
ATOM 684 N N . GLN A 1 86 ? 4.251 37.305 -12.374 1.00 53.62 86 GLN A N 1
ATOM 685 C CA . GLN A 1 86 ? 4.832 38.573 -11.912 1.00 53.62 86 GLN A CA 1
ATOM 686 C C . GLN A 1 86 ? 3.800 39.540 -11.293 1.00 53.62 86 GLN A C 1
ATOM 688 O O . GLN A 1 86 ? 4.100 40.728 -11.144 1.00 53.62 86 GLN A O 1
ATOM 693 N N . GLN A 1 87 ? 2.590 39.077 -10.943 1.00 63.84 87 GLN A N 1
ATOM 694 C CA . GLN A 1 87 ? 1.543 39.954 -10.405 1.00 63.84 87 GLN A CA 1
ATOM 695 C C . GLN A 1 87 ? 1.672 40.193 -8.898 1.00 63.84 87 GLN A C 1
ATOM 697 O O . GLN A 1 87 ? 1.641 39.272 -8.081 1.00 63.84 87 GLN A O 1
ATOM 702 N N . PHE A 1 88 ? 1.732 41.477 -8.547 1.00 67.88 88 PHE A N 1
ATOM 703 C CA . PHE A 1 88 ? 1.752 41.956 -7.175 1.00 67.88 88 PHE A CA 1
ATOM 704 C C . PHE A 1 88 ? 0.520 42.804 -6.893 1.00 67.88 88 PHE A C 1
ATOM 706 O O . PHE A 1 88 ? 0.190 43.688 -7.684 1.00 67.88 88 PHE A O 1
ATOM 713 N N . ILE A 1 89 ? -0.102 42.592 -5.737 1.00 68.94 89 ILE A N 1
ATOM 714 C CA . ILE A 1 89 ? -1.156 43.475 -5.232 1.00 68.94 89 ILE A CA 1
ATOM 715 C C . ILE A 1 89 ? -0.519 44.471 -4.267 1.00 68.94 89 ILE A C 1
ATOM 717 O O . ILE A 1 89 ? 0.203 44.077 -3.348 1.00 68.94 89 ILE A O 1
ATOM 721 N N . GLU A 1 90 ? -0.780 45.766 -4.453 1.00 76.31 90 GLU A N 1
ATOM 722 C CA . GLU A 1 90 ? -0.396 46.760 -3.454 1.00 76.31 90 GLU A CA 1
ATOM 723 C C . GLU A 1 90 ? -1.332 46.652 -2.250 1.00 76.31 90 GLU A C 1
ATOM 725 O O . GLU A 1 90 ? -2.535 46.903 -2.341 1.00 76.31 90 GLU A O 1
ATOM 730 N N . LEU A 1 91 ? -0.768 46.315 -1.088 1.00 74.81 91 LEU A N 1
ATOM 731 C CA . LEU A 1 91 ? -1.515 46.111 0.157 1.00 74.81 91 LEU A CA 1
ATOM 732 C C . LEU A 1 91 ? -2.416 47.313 0.495 1.00 74.81 91 LEU A C 1
ATOM 734 O O . LEU A 1 91 ? -3.510 47.155 1.029 1.00 74.81 91 LEU A O 1
ATOM 738 N N . LYS A 1 92 ? -1.978 48.526 0.142 1.00 73.06 92 LYS A N 1
ATOM 739 C CA . LYS A 1 92 ? -2.724 49.767 0.375 1.00 73.06 92 LYS A CA 1
ATOM 740 C C . LYS A 1 92 ? -4.003 49.867 -0.465 1.00 73.06 92 LYS A C 1
ATOM 742 O O . LYS A 1 92 ? -5.001 50.388 0.023 1.00 73.06 92 LYS A O 1
ATOM 747 N N . GLU A 1 93 ? -3.986 49.393 -1.708 1.00 72.81 93 GLU A N 1
ATOM 748 C CA . GLU A 1 93 ? -5.168 49.390 -2.582 1.00 72.81 93 GLU A CA 1
ATOM 749 C C . GLU A 1 93 ? -6.186 48.344 -2.118 1.00 72.81 93 GLU A C 1
ATOM 751 O O . GLU A 1 93 ? -7.388 48.617 -2.055 1.00 72.81 93 GLU A O 1
ATOM 756 N N . LEU A 1 94 ? -5.691 47.182 -1.686 1.00 72.69 94 LEU A N 1
ATOM 757 C CA . LEU A 1 94 ? -6.511 46.129 -1.098 1.00 72.69 94 LEU A CA 1
ATOM 758 C C . LEU A 1 94 ? -7.151 46.577 0.226 1.00 72.69 94 LEU A C 1
ATOM 760 O O . LEU A 1 94 ? -8.344 46.374 0.432 1.00 72.69 94 LEU A O 1
ATOM 764 N N . ALA A 1 95 ? -6.399 47.270 1.088 1.00 71.50 95 ALA A N 1
ATOM 765 C CA . ALA A 1 95 ? -6.913 47.837 2.335 1.00 71.50 95 ALA A CA 1
ATOM 766 C C . ALA A 1 95 ? -8.024 48.870 2.109 1.00 71.50 95 ALA A C 1
ATOM 768 O O . ALA A 1 95 ? -9.001 48.904 2.858 1.00 71.50 95 ALA A O 1
ATOM 769 N N . ASN A 1 96 ? -7.902 49.703 1.074 1.00 74.25 96 ASN A N 1
ATOM 770 C CA . ASN A 1 96 ? -8.959 50.646 0.716 1.00 74.25 96 ASN A CA 1
ATOM 771 C C . ASN A 1 96 ? -10.211 49.906 0.225 1.00 74.25 96 ASN A C 1
ATOM 773 O O . ASN A 1 96 ? -11.310 50.227 0.665 1.00 74.25 96 ASN A O 1
ATOM 777 N N . SER A 1 97 ? -10.037 48.871 -0.600 1.00 71.81 97 SER A N 1
ATOM 778 C CA . SER A 1 97 ? -11.144 48.067 -1.134 1.00 71.81 97 SER A CA 1
ATOM 779 C C . SER A 1 97 ? -11.899 47.318 -0.030 1.00 71.81 97 SER A C 1
ATOM 781 O O . SER A 1 97 ? -13.125 47.342 0.005 1.00 71.81 97 SER A O 1
ATOM 783 N N . LEU A 1 98 ? -11.187 46.721 0.933 1.00 69.44 98 LEU A N 1
ATOM 784 C CA . LEU A 1 98 ? -11.801 46.038 2.081 1.00 69.44 98 LEU A CA 1
ATOM 785 C C . LEU A 1 98 ? -12.646 46.987 2.945 1.00 69.44 98 LEU A C 1
ATOM 787 O O . LEU A 1 98 ? -13.690 46.589 3.457 1.00 69.44 98 LEU A O 1
ATOM 791 N N . ASN A 1 99 ? -12.232 48.252 3.066 1.00 67.19 99 ASN A N 1
ATOM 792 C CA . ASN A 1 99 ? -13.003 49.276 3.773 1.00 67.19 99 ASN A CA 1
ATOM 793 C C . ASN A 1 99 ? -14.249 49.743 2.996 1.00 67.19 99 ASN A C 1
ATOM 795 O O . ASN A 1 99 ? -15.198 50.222 3.614 1.00 67.19 99 ASN A O 1
ATOM 799 N N . GLU A 1 100 ? -14.265 49.618 1.666 1.00 70.06 100 GLU A N 1
ATOM 800 C CA . GLU A 1 100 ? -15.406 50.006 0.823 1.00 70.06 100 GLU A CA 1
ATOM 801 C C . GLU A 1 100 ? -16.510 48.940 0.774 1.00 70.06 100 GLU A C 1
ATOM 803 O O . GLU A 1 100 ? -17.685 49.293 0.673 1.00 70.06 100 GLU A O 1
ATOM 808 N N . VAL A 1 101 ? -16.155 47.653 0.880 1.00 62.69 101 VAL A N 1
ATOM 809 C CA . VAL A 1 101 ? -17.108 46.527 0.791 1.00 62.69 101 VAL A CA 1
ATOM 810 C C . VAL A 1 101 ? -18.062 46.483 1.993 1.00 62.69 101 VAL A C 1
ATOM 812 O O . VAL A 1 101 ? -19.208 46.065 1.855 1.00 62.69 101 VAL A O 1
ATOM 815 N N . GLY A 1 102 ? -17.637 46.968 3.166 1.00 57.69 102 GLY A N 1
ATOM 816 C CA . GLY A 1 102 ? -18.507 47.167 4.335 1.00 57.69 102 GLY A CA 1
ATOM 817 C C . GLY A 1 102 ? -19.078 45.891 4.971 1.00 57.69 102 GLY A C 1
ATOM 818 O O . GLY A 1 102 ? -19.877 45.987 5.902 1.00 57.69 102 GLY A O 1
ATOM 819 N N . GLU A 1 103 ? -18.682 44.712 4.488 1.00 62.66 103 GLU A N 1
ATOM 820 C CA . GLU A 1 103 ? -19.099 43.407 5.020 1.00 62.66 103 GLU A CA 1
ATOM 821 C C . GLU A 1 103 ? -18.310 42.995 6.268 1.00 62.66 103 GLU A C 1
ATOM 823 O O . GLU A 1 103 ? -18.825 42.252 7.101 1.00 62.66 103 GLU A O 1
ATOM 828 N N . LEU A 1 104 ? -17.087 43.508 6.421 1.00 66.06 104 LEU A N 1
ATOM 829 C CA . LEU A 1 104 ? -16.209 43.236 7.556 1.00 66.06 104 LEU A CA 1
ATOM 830 C C . LEU A 1 104 ? -16.176 44.432 8.507 1.00 66.06 104 LEU A C 1
ATOM 832 O O . LEU A 1 104 ? -16.147 45.591 8.082 1.00 66.06 104 LEU A O 1
ATOM 836 N N . ASN A 1 105 ? -16.159 44.163 9.811 1.00 75.88 105 ASN A N 1
ATOM 837 C CA . ASN A 1 105 ? -15.978 45.213 10.807 1.00 75.88 105 ASN A CA 1
ATOM 838 C C . ASN A 1 105 ? -14.500 45.646 10.905 1.00 75.88 105 ASN A C 1
ATOM 840 O O . ASN A 1 105 ? -13.597 44.983 10.403 1.00 75.88 105 ASN A O 1
ATOM 844 N N . VAL A 1 106 ? -14.238 46.782 11.560 1.00 74.12 106 VAL A N 1
ATOM 845 C CA . VAL A 1 106 ? -12.891 47.384 11.618 1.00 74.12 106 VAL A CA 1
ATOM 846 C C . VAL A 1 106 ? -11.852 46.441 12.236 1.00 74.12 106 VAL A C 1
ATOM 848 O O . VAL A 1 106 ? -10.708 46.416 11.785 1.00 74.12 106 VAL A O 1
ATOM 851 N N . ASP A 1 107 ? -12.234 45.649 13.237 1.00 74.44 107 ASP A N 1
ATOM 852 C CA . ASP A 1 107 ? -11.318 44.716 13.893 1.00 74.44 107 ASP A CA 1
ATOM 853 C C . ASP A 1 107 ? -10.997 43.523 12.981 1.00 74.44 107 ASP A C 1
ATOM 855 O O . ASP A 1 107 ? -9.839 43.121 12.881 1.00 74.44 107 ASP A O 1
ATOM 859 N N . GLU A 1 108 ? -11.984 43.012 12.243 1.00 73.88 108 GLU A N 1
ATOM 860 C CA . GLU A 1 108 ? -11.798 41.960 11.235 1.00 73.88 108 GLU A CA 1
ATOM 861 C C . GLU A 1 108 ? -10.909 42.431 10.082 1.00 73.88 108 GLU A C 1
ATOM 863 O O . GLU A 1 108 ? -9.974 41.728 9.699 1.00 73.88 108 GLU A O 1
ATOM 868 N N . ILE A 1 109 ? -11.137 43.648 9.581 1.00 72.50 109 ILE A N 1
ATOM 869 C CA . ILE A 1 109 ? -10.292 44.261 8.549 1.00 72.50 109 ILE A CA 1
ATOM 870 C C . ILE A 1 109 ? -8.847 44.361 9.047 1.00 72.50 109 ILE A C 1
ATOM 872 O O . ILE A 1 109 ? -7.924 44.001 8.320 1.00 72.50 109 ILE A O 1
ATOM 876 N N . ASN A 1 110 ? -8.627 44.782 10.296 1.00 75.62 110 ASN A N 1
ATOM 877 C CA . ASN A 1 110 ? -7.282 44.871 10.867 1.00 75.62 110 ASN A CA 1
ATOM 878 C C . ASN A 1 110 ? -6.600 43.501 10.997 1.00 75.62 110 ASN A C 1
ATOM 880 O O . ASN A 1 110 ? -5.402 43.392 10.740 1.00 75.62 110 ASN A O 1
ATOM 884 N N . VAL A 1 111 ? -7.343 42.453 11.364 1.00 76.81 111 VAL A N 1
ATOM 885 C CA . VAL A 1 111 ? -6.813 41.081 11.434 1.00 76.81 111 VAL A CA 1
ATOM 886 C C . VAL A 1 111 ? -6.412 40.581 10.047 1.00 76.81 111 VAL A C 1
ATOM 888 O O . VAL A 1 111 ? -5.314 40.048 9.883 1.00 76.81 111 VAL A O 1
ATOM 891 N N . VAL A 1 112 ? -7.264 40.796 9.042 1.00 73.56 112 VAL A N 1
ATOM 892 C CA . VAL A 1 112 ? -6.983 40.414 7.651 1.00 73.56 112 VAL A CA 1
ATOM 893 C C . VAL A 1 112 ? -5.774 41.180 7.116 1.00 73.56 112 VAL A C 1
ATOM 895 O O . VAL A 1 112 ? -4.878 40.576 6.533 1.00 73.56 112 VAL A O 1
ATOM 898 N N . LEU A 1 113 ? -5.689 42.488 7.361 1.00 76.50 113 LEU A N 1
ATOM 899 C CA . LEU A 1 113 ? -4.551 43.298 6.926 1.00 76.50 113 LEU A CA 1
ATOM 900 C C . LEU A 1 113 ? -3.246 42.882 7.603 1.00 76.50 113 LEU A C 1
ATOM 902 O O . LEU A 1 113 ? -2.242 42.748 6.915 1.00 76.50 113 LEU A O 1
ATOM 906 N N . HIS A 1 114 ? -3.258 42.599 8.906 1.00 79.44 114 HIS A N 1
ATOM 907 C CA . HIS A 1 114 ? -2.077 42.098 9.612 1.00 79.44 114 HIS A CA 1
ATOM 908 C C . HIS A 1 114 ? -1.616 40.734 9.072 1.00 79.44 114 HIS A C 1
ATOM 910 O O . HIS A 1 114 ? -0.420 40.467 8.965 1.00 79.44 114 HIS A O 1
ATOM 916 N N . PHE A 1 115 ? -2.555 39.854 8.714 1.00 76.81 115 PHE A N 1
ATOM 917 C CA . PHE A 1 115 ? -2.226 38.595 8.048 1.00 76.81 115 PHE A CA 1
ATOM 918 C C . PHE A 1 115 ? -1.586 38.846 6.677 1.00 76.81 115 PHE A C 1
ATOM 920 O O . PHE A 1 115 ? -0.512 38.324 6.397 1.00 76.81 115 PHE A O 1
ATOM 927 N N . LEU A 1 116 ? -2.184 39.700 5.848 1.00 72.44 116 LEU A N 1
ATOM 928 C CA . LEU A 1 116 ? -1.677 40.013 4.509 1.00 72.44 116 LEU A CA 1
ATOM 929 C C . LEU A 1 116 ? -0.339 40.767 4.530 1.00 72.44 116 LEU A C 1
ATOM 931 O O . LEU A 1 116 ? 0.481 40.574 3.636 1.00 72.44 116 LEU A O 1
ATOM 935 N N . GLU A 1 117 ? -0.073 41.566 5.565 1.00 77.56 117 GLU A N 1
ATOM 936 C CA . GLU A 1 117 ? 1.233 42.192 5.804 1.00 77.56 117 GLU A CA 1
ATOM 937 C C . GLU A 1 117 ? 2.350 41.159 5.950 1.00 77.56 117 GLU A C 1
ATOM 939 O O . GLU A 1 117 ? 3.465 41.410 5.496 1.00 77.56 117 GLU A O 1
ATOM 944 N N . SER A 1 118 ? 2.059 39.984 6.519 1.00 75.25 118 SER A N 1
ATOM 945 C CA . SER A 1 118 ? 3.052 38.911 6.645 1.00 75.25 118 SER A CA 1
ATOM 946 C C . SER A 1 118 ? 3.472 38.305 5.298 1.00 75.25 118 SER A C 1
ATOM 948 O O . SER A 1 118 ? 4.559 37.740 5.207 1.00 75.25 118 SER A O 1
ATOM 950 N N . PHE A 1 119 ? 2.666 38.508 4.249 1.00 68.12 119 PHE A N 1
ATOM 951 C CA . PHE A 1 119 ? 2.941 38.104 2.863 1.00 68.12 119 PHE A CA 1
ATOM 952 C C . PHE A 1 119 ? 3.393 39.267 1.976 1.00 68.12 119 PHE A C 1
ATOM 954 O O . PHE A 1 119 ? 3.707 39.079 0.800 1.00 68.12 119 PHE A O 1
ATOM 961 N N . ALA A 1 120 ? 3.409 40.489 2.509 1.00 72.75 120 ALA A N 1
ATOM 962 C CA . ALA A 1 120 ? 3.781 41.668 1.753 1.00 72.75 120 ALA A CA 1
ATOM 963 C C . ALA A 1 120 ? 5.292 41.910 1.848 1.00 72.75 120 ALA A C 1
ATOM 965 O O . ALA A 1 120 ? 5.821 42.243 2.908 1.00 72.75 120 ALA A O 1
ATOM 966 N N . ASN A 1 121 ? 5.991 41.862 0.716 1.00 74.25 121 ASN A N 1
ATOM 967 C CA . ASN A 1 121 ? 7.376 42.310 0.634 1.00 74.25 121 ASN A CA 1
ATOM 968 C C . ASN A 1 121 ? 7.417 43.728 0.048 1.00 74.25 121 ASN A C 1
ATOM 970 O O . ASN A 1 121 ? 6.970 43.969 -1.072 1.00 74.25 121 ASN A O 1
ATOM 974 N N . TYR A 1 122 ? 7.902 44.700 0.825 1.00 74.75 122 TYR A N 1
ATOM 975 C CA . TYR A 1 122 ? 7.863 46.131 0.476 1.00 74.75 122 TYR A CA 1
ATOM 976 C C . TYR A 1 122 ? 6.453 46.661 0.122 1.00 74.75 122 TYR A C 1
ATOM 978 O O . TYR A 1 122 ? 6.305 47.512 -0.754 1.00 74.75 122 TYR A O 1
ATOM 986 N N . GLY A 1 123 ? 5.412 46.168 0.806 1.00 68.94 123 GLY A N 1
ATOM 987 C CA . GLY A 1 123 ? 4.018 46.595 0.595 1.00 68.94 123 GLY A CA 1
ATOM 988 C C . GLY A 1 123 ? 3.336 45.977 -0.631 1.00 68.94 123 GLY A C 1
ATOM 989 O O . GLY A 1 123 ? 2.225 46.382 -0.978 1.00 68.94 123 GLY A O 1
ATOM 990 N N . LYS A 1 124 ? 3.990 45.002 -1.270 1.00 73.69 124 LYS A N 1
ATOM 991 C CA . LYS A 1 124 ? 3.491 44.246 -2.416 1.00 73.69 124 LYS A CA 1
ATOM 992 C C . LYS A 1 124 ? 3.317 42.783 -2.042 1.00 73.69 124 LYS A C 1
ATOM 994 O O . LYS A 1 124 ? 4.250 42.180 -1.521 1.00 73.69 124 LYS A O 1
ATOM 999 N N . ILE A 1 125 ? 2.143 42.230 -2.313 1.00 75.12 125 ILE A N 1
ATOM 1000 C CA . ILE A 1 125 ? 1.822 40.829 -2.035 1.00 75.12 125 ILE A CA 1
ATOM 1001 C C . ILE A 1 125 ? 1.994 40.034 -3.323 1.00 75.12 125 ILE A C 1
ATOM 1003 O O . ILE A 1 125 ? 1.383 40.386 -4.334 1.00 75.12 125 ILE A O 1
ATOM 1007 N N . ASP A 1 126 ? 2.818 38.988 -3.288 1.00 75.31 126 ASP A N 1
ATOM 1008 C CA . ASP A 1 126 ? 2.927 38.032 -4.390 1.00 75.31 126 ASP A CA 1
ATOM 1009 C C . ASP A 1 126 ? 1.678 37.140 -4.404 1.00 75.31 126 ASP A C 1
ATOM 1011 O O . ASP A 1 126 ? 1.398 36.403 -3.453 1.00 75.31 126 ASP A O 1
ATOM 1015 N N . CYS A 1 127 ? 0.905 37.220 -5.487 1.00 66.81 127 CYS A N 1
ATOM 1016 C CA . CYS A 1 127 ? -0.356 36.492 -5.602 1.00 66.81 127 CYS A CA 1
ATOM 1017 C C . CYS A 1 127 ? -0.157 34.971 -5.596 1.00 66.81 127 CYS A C 1
ATOM 1019 O O . CYS A 1 127 ? -1.047 34.246 -5.154 1.00 66.81 127 CYS A O 1
ATOM 1021 N N . LYS A 1 128 ? 0.995 34.475 -6.064 1.00 67.00 128 LYS A N 1
ATOM 1022 C CA . LYS A 1 128 ? 1.306 33.043 -6.108 1.00 67.00 128 LYS A CA 1
ATOM 1023 C C . LYS A 1 128 ? 1.622 32.500 -4.721 1.00 67.00 128 LYS A C 1
ATOM 1025 O O . LYS A 1 128 ? 1.163 31.415 -4.371 1.00 67.00 128 LYS A O 1
ATOM 1030 N N . GLU A 1 129 ? 2.387 33.249 -3.935 1.00 69.62 129 GLU A N 1
ATOM 1031 C CA . GLU A 1 129 ? 2.712 32.872 -2.556 1.00 69.62 129 GLU A CA 1
ATOM 1032 C C . GLU A 1 129 ? 1.457 32.891 -1.679 1.00 69.62 129 GLU A C 1
ATOM 1034 O O . GLU A 1 129 ? 1.170 31.915 -0.984 1.00 69.62 129 GLU A O 1
ATOM 1039 N N . LEU A 1 130 ? 0.645 33.945 -1.808 1.00 69.62 130 LEU A N 1
ATOM 1040 C CA . LEU A 1 130 ? -0.635 34.045 -1.114 1.00 69.62 130 LEU A CA 1
ATOM 1041 C C . LEU A 1 130 ? -1.583 32.894 -1.501 1.00 69.62 130 LEU A C 1
ATOM 1043 O O . LEU A 1 130 ? -2.225 32.305 -0.634 1.00 69.62 130 LEU A O 1
ATOM 1047 N N . PHE A 1 131 ? -1.643 32.533 -2.787 1.00 64.38 131 PHE A N 1
ATOM 1048 C CA . PHE A 1 131 ? -2.445 31.405 -3.270 1.00 64.38 131 PHE A CA 1
ATOM 1049 C C . PHE A 1 131 ? -1.985 30.066 -2.682 1.00 64.38 131 PHE A C 1
ATOM 1051 O O . PHE A 1 131 ? -2.810 29.297 -2.192 1.00 64.38 131 PHE A O 1
ATOM 1058 N N . GLY A 1 132 ? -0.673 29.811 -2.672 1.00 63.16 132 GLY A N 1
ATOM 1059 C CA . GLY A 1 132 ? -0.119 28.596 -2.077 1.00 63.16 132 GLY A CA 1
ATOM 1060 C C . GLY A 1 132 ? -0.492 28.446 -0.600 1.00 63.16 132 GLY A C 1
ATOM 1061 O O . GLY A 1 132 ? -0.782 27.342 -0.143 1.00 63.16 132 GLY A O 1
ATOM 1062 N N . GLU A 1 133 ? -0.553 29.547 0.150 1.00 67.38 133 GLU A N 1
ATOM 1063 C CA . GLU A 1 133 ? -0.985 29.520 1.551 1.00 67.38 133 GLU A CA 1
ATOM 1064 C C . GLU A 1 133 ? -2.496 29.368 1.728 1.00 67.38 133 GLU A C 1
ATOM 1066 O O . GLU A 1 133 ? -2.927 28.684 2.662 1.00 67.38 133 GLU A O 1
ATOM 1071 N N . PHE A 1 134 ? -3.313 29.923 0.829 1.00 60.59 134 PHE A N 1
ATOM 1072 C CA . PHE A 1 134 ? -4.751 29.650 0.820 1.00 60.59 134 PHE A CA 1
ATOM 1073 C C . PHE A 1 134 ? -5.041 28.169 0.575 1.00 60.59 134 PHE A C 1
ATOM 1075 O O . PHE A 1 134 ? -5.837 27.587 1.311 1.00 60.59 134 PHE A O 1
ATOM 1082 N N . GLU A 1 135 ? -4.371 27.532 -0.388 1.00 55.62 135 GLU A N 1
ATOM 1083 C CA . GLU A 1 135 ? -4.545 26.097 -0.641 1.00 55.62 135 GLU A CA 1
ATOM 1084 C C . GLU A 1 135 ? -4.081 25.246 0.542 1.00 55.62 135 GLU A C 1
ATOM 1086 O O . GLU A 1 135 ? -4.819 24.372 0.998 1.00 55.62 135 GLU A O 1
ATOM 1091 N N . LYS A 1 136 ? -2.911 25.546 1.118 1.00 63.84 136 LYS A N 1
ATOM 1092 C CA . LYS A 1 136 ? -2.436 24.859 2.330 1.00 63.84 136 LYS A CA 1
ATOM 1093 C C . LYS A 1 136 ? -3.404 25.019 3.497 1.00 63.84 136 LYS A C 1
ATOM 1095 O O . LYS A 1 136 ? -3.685 24.054 4.203 1.00 63.84 136 LYS A O 1
ATOM 1100 N N . THR A 1 137 ? -3.920 26.225 3.719 1.00 59.19 137 THR A N 1
ATOM 1101 C CA . THR A 1 137 ? -4.853 26.502 4.819 1.00 59.19 137 THR A CA 1
ATOM 1102 C C . THR A 1 137 ? -6.197 25.821 4.589 1.00 59.19 137 THR A C 1
ATOM 1104 O O . THR A 1 137 ? -6.756 25.253 5.524 1.00 59.19 137 THR A O 1
ATOM 1107 N N . ARG A 1 138 ? -6.690 25.810 3.346 1.00 53.75 138 ARG A N 1
ATOM 1108 C CA . ARG A 1 138 ? -7.896 25.080 2.946 1.00 53.75 138 ARG A CA 1
ATOM 1109 C C . ARG A 1 138 ? -7.749 23.584 3.202 1.00 53.75 138 ARG A C 1
ATOM 1111 O O . ARG A 1 138 ? -8.638 23.001 3.811 1.00 53.75 138 ARG A O 1
ATOM 1118 N N . ASN A 1 139 ? -6.631 22.985 2.802 1.00 51.38 139 ASN A N 1
ATOM 1119 C CA . ASN A 1 139 ? -6.369 21.564 3.039 1.00 51.38 139 ASN A CA 1
ATOM 1120 C C . ASN A 1 139 ? -6.320 21.258 4.542 1.00 51.38 139 ASN A C 1
ATOM 1122 O O . ASN A 1 139 ? -7.017 20.365 5.007 1.00 51.38 139 ASN A O 1
ATOM 1126 N N . ARG A 1 140 ? -5.642 22.097 5.335 1.00 56.22 140 ARG A N 1
ATOM 1127 C CA . ARG A 1 140 ? -5.631 21.971 6.804 1.00 56.22 140 ARG A CA 1
ATOM 1128 C C . ARG A 1 140 ? -7.022 22.092 7.432 1.00 56.22 140 ARG A C 1
ATOM 1130 O O . ARG A 1 140 ? -7.303 21.428 8.423 1.00 56.22 140 ARG A O 1
ATOM 1137 N N . LEU A 1 141 ? -7.885 22.957 6.902 1.00 49.12 141 LEU A N 1
ATOM 1138 C CA . LEU A 1 141 ? -9.272 23.084 7.360 1.00 49.12 141 LEU A CA 1
ATOM 1139 C C . LEU A 1 141 ? -10.090 21.839 7.018 1.00 49.12 141 LEU A C 1
ATOM 1141 O O . LEU A 1 141 ? -10.850 21.378 7.864 1.00 49.12 141 LEU A O 1
ATOM 1145 N N . LEU A 1 142 ? -9.907 21.271 5.825 1.00 48.66 142 LEU A N 1
ATOM 1146 C CA . LEU A 1 142 ? -10.534 20.006 5.442 1.00 48.66 142 LEU A CA 1
ATOM 1147 C C . LEU A 1 142 ? -10.088 18.861 6.365 1.00 48.66 142 LEU A C 1
ATOM 1149 O O . LEU A 1 142 ? -10.939 18.100 6.823 1.00 48.66 142 LEU A O 1
ATOM 1153 N N . ASP A 1 143 ? -8.806 18.812 6.738 1.00 48.91 143 ASP A N 1
ATOM 1154 C CA . ASP A 1 143 ? -8.281 17.834 7.699 1.00 48.91 143 ASP A CA 1
ATOM 1155 C C . ASP A 1 143 ? -8.901 18.005 9.090 1.00 48.91 143 ASP A C 1
ATOM 1157 O O . ASP A 1 143 ? -9.320 17.036 9.722 1.00 48.91 143 ASP A O 1
ATOM 1161 N N . VAL A 1 144 ? -9.010 19.247 9.576 1.00 52.78 144 VAL A N 1
ATOM 1162 C CA . VAL A 1 144 ? -9.641 19.547 10.871 1.00 52.78 144 VAL A CA 1
ATOM 1163 C C . VAL A 1 144 ? -11.123 19.178 10.859 1.00 52.78 144 VAL A C 1
ATOM 1165 O O . VAL A 1 144 ? -11.612 18.613 11.833 1.00 52.78 144 VAL A O 1
ATOM 1168 N N . VAL A 1 145 ? -11.837 19.447 9.766 1.00 45.03 145 VAL A N 1
ATOM 1169 C CA . VAL A 1 145 ? -13.254 19.089 9.605 1.00 45.03 145 VAL A CA 1
ATOM 1170 C C . VAL A 1 145 ? -13.436 17.568 9.561 1.00 45.03 145 VAL A C 1
ATOM 1172 O O . VAL A 1 145 ? -14.349 17.044 10.202 1.00 45.03 145 VAL A O 1
ATOM 1175 N N . ALA A 1 146 ? -12.539 16.845 8.886 1.00 44.25 146 ALA A N 1
ATOM 1176 C CA . ALA A 1 146 ? -12.515 15.385 8.890 1.00 44.25 146 ALA A CA 1
ATOM 1177 C C . ALA A 1 146 ? -12.217 14.816 10.291 1.00 44.25 146 ALA A C 1
ATOM 1179 O O . ALA A 1 146 ? -12.857 13.858 10.728 1.00 44.25 146 ALA A O 1
ATOM 1180 N N . GLN A 1 147 ? -11.307 15.434 11.049 1.00 46.59 147 GLN A N 1
ATOM 1181 C CA . GLN A 1 147 ? -11.018 15.035 12.430 1.00 46.59 147 GLN A CA 1
ATOM 1182 C C . GLN A 1 147 ? -12.148 15.385 13.406 1.00 46.59 147 GLN A C 1
ATOM 1184 O O . GLN A 1 147 ? -12.455 14.595 14.303 1.00 46.59 147 GLN A O 1
ATOM 1189 N N . GLU A 1 148 ? -12.817 16.527 13.233 1.00 43.97 148 GLU A N 1
ATOM 1190 C CA . GLU A 1 148 ? -13.991 16.872 14.033 1.00 43.97 148 GLU A CA 1
ATOM 1191 C C . GLU A 1 148 ? -15.141 15.890 13.798 1.00 43.97 148 GLU A C 1
ATOM 1193 O O . GLU A 1 148 ? -15.794 15.498 14.768 1.00 43.97 148 GLU A O 1
ATOM 1198 N N . PHE A 1 149 ? -15.361 15.442 12.558 1.00 40.66 149 PHE A N 1
ATOM 1199 C CA . PHE A 1 149 ? -16.341 14.404 12.232 1.00 40.66 149 PHE A CA 1
ATOM 1200 C C . PHE A 1 149 ? -16.064 13.110 13.005 1.00 40.66 149 PHE A C 1
ATOM 1202 O O . PHE A 1 149 ? -16.948 12.588 13.690 1.00 40.66 149 PHE A O 1
ATOM 1209 N N . ILE A 1 150 ? -14.807 12.653 12.995 1.00 45.91 150 ILE A N 1
ATOM 1210 C CA . ILE A 1 150 ? -14.350 11.491 13.769 1.00 45.91 150 ILE A CA 1
ATOM 1211 C C . ILE A 1 150 ? -14.605 11.714 15.269 1.00 45.91 150 ILE A C 1
ATOM 1213 O O . ILE A 1 150 ? -15.113 10.829 15.958 1.00 45.91 150 ILE A O 1
ATOM 1217 N N . SER A 1 151 ? -14.336 12.919 15.782 1.00 39.94 151 SER A N 1
ATOM 1218 C CA . SER A 1 151 ? -14.543 13.251 17.197 1.00 39.94 151 SER A CA 1
ATOM 1219 C C . SER A 1 151 ? -16.025 13.302 17.610 1.00 39.94 151 SER A C 1
ATOM 1221 O O . SER A 1 151 ? -16.378 12.874 18.712 1.00 39.94 151 SER A O 1
ATOM 1223 N N . LYS A 1 152 ? -16.919 13.770 16.726 1.00 39.69 152 LYS A N 1
ATOM 1224 C CA . LYS A 1 152 ? -18.368 13.861 16.971 1.00 39.69 152 LYS A CA 1
ATOM 1225 C C . LYS A 1 152 ? -19.044 12.491 16.923 1.00 39.69 152 LYS A C 1
ATOM 1227 O O . LYS A 1 152 ? -19.976 12.264 17.693 1.00 39.69 152 LYS A O 1
ATOM 1232 N N . GLN A 1 153 ? -18.532 11.544 16.134 1.00 40.22 153 GLN A N 1
ATOM 1233 C CA . GLN A 1 153 ? -18.994 10.149 16.170 1.00 40.22 153 GLN A CA 1
ATOM 1234 C C . GLN A 1 153 ? -18.651 9.427 17.486 1.00 40.22 153 GLN A C 1
ATOM 1236 O O . GLN A 1 153 ? -19.400 8.557 17.931 1.00 40.22 153 GLN A O 1
ATOM 1241 N N . VAL A 1 154 ? -17.580 9.840 18.173 1.00 44.03 154 VAL A N 1
ATOM 1242 C CA . VAL A 1 154 ? -17.233 9.358 19.525 1.00 44.03 154 VAL A CA 1
ATOM 1243 C C . VAL A 1 154 ? -18.168 9.947 20.603 1.00 44.03 154 VAL A C 1
ATOM 1245 O O . VAL A 1 154 ? -18.278 9.405 21.705 1.00 44.03 154 VAL A O 1
ATOM 1248 N N . ALA A 1 155 ? -18.901 11.025 20.298 1.00 35.44 155 ALA A N 1
ATOM 1249 C CA . ALA A 1 155 ? -19.660 11.819 21.260 1.00 35.44 155 ALA A CA 1
ATOM 1250 C C . ALA A 1 155 ? -21.195 11.763 21.073 1.00 35.44 155 ALA A C 1
ATOM 1252 O O . ALA A 1 155 ? -21.846 12.802 21.004 1.00 35.44 155 ALA A O 1
ATOM 1253 N N . ILE A 1 156 ? -21.821 10.576 21.097 1.00 28.77 156 ILE A N 1
ATOM 1254 C CA . ILE A 1 156 ? -23.253 10.444 21.463 1.00 28.77 156 ILE A CA 1
ATOM 1255 C C . ILE A 1 156 ? -23.423 9.388 22.580 1.00 28.77 156 ILE A C 1
ATOM 1257 O O . ILE A 1 156 ? -22.865 8.296 22.487 1.00 28.77 156 ILE A O 1
ATOM 1261 N N . PRO A 1 157 ? -24.164 9.675 23.677 1.00 38.50 157 PRO A N 1
ATOM 1262 C CA . PRO A 1 157 ? -23.846 9.126 24.994 1.00 38.50 157 PRO A CA 1
ATOM 1263 C C . PRO A 1 157 ? -24.787 8.005 25.461 1.00 38.50 157 PRO A C 1
ATOM 1265 O O . PRO A 1 157 ? -26.005 8.065 25.277 1.00 38.50 157 PRO A O 1
ATOM 1268 N N . LYS A 1 158 ? -24.266 7.057 26.253 1.00 30.12 158 LYS A N 1
ATOM 1269 C CA . LYS A 1 158 ? -25.082 6.305 27.222 1.00 30.12 158 LYS A CA 1
ATOM 1270 C C . LYS A 1 158 ? -24.485 6.370 28.623 1.00 30.12 158 LYS A C 1
ATOM 1272 O O . LYS A 1 158 ? -23.540 5.670 28.952 1.00 30.12 158 LYS A O 1
ATOM 1277 N N . LYS A 1 159 ? -25.128 7.212 29.441 1.00 31.75 159 LYS A N 1
ATOM 1278 C CA . LYS A 1 159 ? -25.385 7.038 30.879 1.00 31.75 159 LYS A CA 1
ATOM 1279 C C . LYS A 1 159 ? -24.435 6.073 31.605 1.00 31.75 159 LYS A C 1
ATOM 1281 O O . LYS A 1 159 ? -24.778 4.910 31.767 1.00 31.75 159 LYS A O 1
ATOM 1286 N 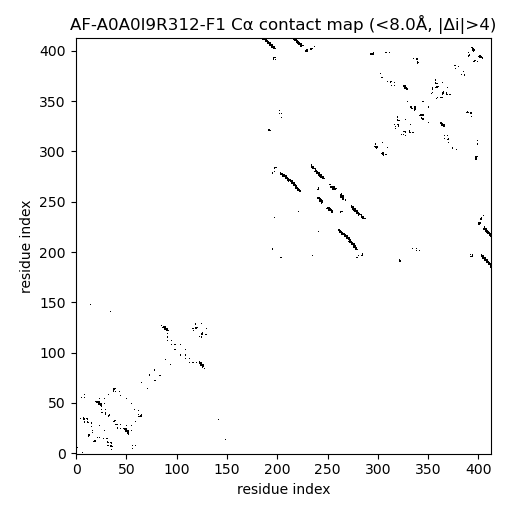N . PHE A 1 160 ? -23.375 6.604 32.199 1.00 27.38 160 PHE A N 1
ATOM 1287 C CA . PHE A 1 160 ? -22.966 6.195 33.540 1.00 27.38 160 PHE A CA 1
ATOM 1288 C C . PHE A 1 160 ? -22.523 7.437 34.311 1.00 27.38 160 PHE A C 1
ATOM 1290 O O . PHE A 1 160 ? -21.474 8.030 34.087 1.00 27.38 160 PHE A O 1
ATOM 1297 N N . THR A 1 161 ? -23.412 7.875 35.193 1.00 28.73 161 THR A N 1
ATOM 1298 C CA . THR A 1 161 ? -23.130 8.819 36.266 1.00 28.73 161 THR A CA 1
ATOM 1299 C C . THR A 1 161 ? -22.070 8.248 37.199 1.00 28.73 161 THR A C 1
ATOM 1301 O O . THR A 1 161 ? -22.283 7.184 37.775 1.00 28.73 161 THR A O 1
ATOM 1304 N N . GLY A 1 162 ? -21.016 9.029 37.437 1.00 28.62 162 GLY A N 1
ATOM 1305 C CA . GLY A 1 162 ? -20.279 9.010 38.697 1.00 28.62 162 GLY A CA 1
ATOM 1306 C C . GLY A 1 162 ? -18.839 8.526 38.611 1.00 28.62 162 GLY A C 1
ATOM 1307 O O . GLY A 1 162 ? -18.565 7.397 38.984 1.00 28.62 162 GLY A O 1
ATOM 1308 N N . LEU A 1 163 ? -17.924 9.425 38.243 1.00 27.14 163 LEU A N 1
ATOM 1309 C CA . LEU A 1 163 ? -16.642 9.616 38.933 1.00 27.14 163 LEU A CA 1
ATOM 1310 C C . LEU A 1 163 ? -16.011 10.924 38.438 1.00 27.14 163 LEU A C 1
ATOM 1312 O O . LEU A 1 163 ? -15.479 11.019 37.338 1.00 27.14 163 LEU A O 1
ATOM 1316 N N . LYS A 1 164 ? -16.166 11.965 39.260 1.00 28.58 164 LYS A N 1
ATOM 1317 C CA . LYS A 1 164 ? -15.410 13.214 39.166 1.00 28.58 164 LYS A CA 1
ATOM 1318 C C . LYS A 1 164 ? -13.946 12.943 39.511 1.00 28.58 164 LYS A C 1
ATOM 1320 O O . LYS A 1 164 ? -13.682 12.162 40.417 1.00 28.58 164 LYS A O 1
ATOM 1325 N N . GLU A 1 165 ? -13.078 13.705 38.850 1.00 32.75 165 GLU A N 1
ATOM 1326 C CA . GLU A 1 165 ? -11.717 14.064 39.268 1.00 32.75 165 GLU A CA 1
ATOM 1327 C C . GLU A 1 165 ? -10.737 12.908 39.487 1.00 32.75 165 GLU A C 1
ATOM 1329 O O . GLU A 1 165 ? -10.695 12.304 40.550 1.00 32.75 165 GLU A O 1
ATOM 1334 N N . LEU A 1 166 ? -9.837 12.720 38.519 1.00 24.56 166 LEU A N 1
ATOM 1335 C CA . LEU A 1 166 ? -8.464 12.288 38.783 1.00 24.56 166 LEU A CA 1
ATOM 1336 C C . LEU A 1 166 ? -7.537 12.821 37.679 1.00 24.56 166 LEU A C 1
ATOM 1338 O O . LEU A 1 166 ? -7.072 12.105 36.800 1.00 24.56 166 LEU A O 1
ATOM 1342 N N . GLN A 1 167 ? -7.214 14.114 37.768 1.00 32.69 167 GLN A N 1
ATOM 1343 C CA . GLN A 1 167 ? -5.823 14.497 37.546 1.00 32.69 167 GLN A CA 1
ATOM 1344 C C . GLN A 1 167 ? -5.016 13.829 38.663 1.00 32.69 167 GLN A C 1
ATOM 1346 O O . GLN A 1 167 ? -5.161 14.228 39.815 1.00 32.69 167 GLN A O 1
ATOM 1351 N N . CYS A 1 168 ? -4.178 12.839 38.360 1.00 21.89 168 CYS A N 1
ATOM 1352 C CA . CYS A 1 168 ? -2.994 12.545 39.170 1.00 21.89 168 CYS A CA 1
ATOM 1353 C C . CYS A 1 168 ? -1.993 11.665 38.415 1.00 21.89 168 CYS A C 1
ATOM 1355 O O . CYS A 1 168 ? -2.258 10.504 38.135 1.00 21.89 168 CYS A O 1
ATOM 1357 N N . ARG A 1 169 ? -0.819 12.262 38.188 1.00 23.14 169 ARG A N 1
ATOM 1358 C CA . ARG A 1 169 ? 0.504 11.764 38.594 1.00 23.14 169 ARG A CA 1
ATOM 1359 C C . ARG A 1 169 ? 0.858 10.318 38.221 1.00 23.14 169 ARG A C 1
ATOM 1361 O O . ARG A 1 169 ? 0.376 9.370 38.830 1.00 23.14 169 ARG A O 1
ATOM 1368 N N . LEU A 1 170 ? 1.863 10.218 37.347 1.00 32.84 170 LEU A N 1
ATOM 1369 C CA . LEU A 1 170 ? 2.897 9.178 37.365 1.00 32.84 170 LEU A CA 1
ATOM 1370 C C . LEU A 1 170 ? 3.156 8.644 38.786 1.00 32.84 170 LEU A C 1
ATOM 1372 O O . LEU A 1 170 ? 3.511 9.432 39.670 1.00 32.84 170 LEU A O 1
ATOM 1376 N N . PRO A 1 171 ? 3.077 7.322 38.988 1.00 24.69 171 PRO A N 1
ATOM 1377 C CA . PRO A 1 171 ? 3.812 6.650 40.042 1.00 24.69 171 PRO A CA 1
ATOM 1378 C C . PRO A 1 171 ? 5.029 5.945 39.442 1.00 24.69 171 PRO A C 1
ATOM 1380 O O . PRO A 1 171 ? 4.923 5.079 38.573 1.00 24.69 171 PRO A O 1
ATOM 1383 N N . GLU A 1 172 ? 6.192 6.332 39.951 1.00 28.84 172 GLU A N 1
ATOM 1384 C CA . GLU A 1 172 ? 7.453 5.625 39.795 1.00 28.84 172 GLU A CA 1
ATOM 1385 C C . GLU A 1 172 ? 7.334 4.161 40.247 1.00 28.84 172 GLU A C 1
ATOM 1387 O O . GLU A 1 172 ? 6.773 3.846 41.297 1.00 28.84 172 GLU A O 1
ATOM 1392 N N . SER A 1 173 ? 8.005 3.285 39.500 1.00 32.50 173 SER A N 1
ATOM 1393 C CA . SER A 1 173 ? 8.452 1.953 39.917 1.00 32.50 173 SER A CA 1
ATOM 1394 C C . SER A 1 173 ? 7.373 0.940 40.330 1.00 32.50 173 SER A C 1
ATOM 1396 O O . SER A 1 173 ? 7.069 0.744 41.505 1.00 32.50 173 SER A O 1
ATOM 1398 N N . VAL A 1 174 ? 6.955 0.116 39.369 1.00 24.89 174 VAL A N 1
ATOM 1399 C CA . VAL A 1 174 ? 6.726 -1.304 39.659 1.00 24.89 174 VAL A CA 1
ATOM 1400 C C . VAL A 1 174 ? 7.681 -2.111 38.791 1.00 24.89 174 VAL A C 1
ATOM 1402 O O . VAL A 1 174 ? 7.742 -1.971 37.574 1.00 24.89 174 VAL A O 1
ATOM 1405 N N . LYS A 1 175 ? 8.517 -2.870 39.492 1.00 25.00 175 LYS A N 1
ATOM 1406 C CA . LYS A 1 175 ? 9.663 -3.620 38.996 1.00 25.00 175 LYS A CA 1
ATOM 1407 C C . LYS A 1 175 ? 9.276 -4.606 37.894 1.00 25.00 175 LYS A C 1
ATOM 1409 O O . LYS A 1 175 ? 8.314 -5.355 38.035 1.00 25.00 175 LYS A O 1
ATOM 1414 N N . LEU A 1 176 ? 10.139 -4.660 36.878 1.00 30.77 176 LEU A N 1
ATOM 1415 C CA . LEU A 1 176 ? 10.393 -5.824 36.034 1.00 30.77 176 LEU A CA 1
ATOM 1416 C C . LEU A 1 176 ? 10.438 -7.102 36.879 1.00 30.77 176 LEU A C 1
ATOM 1418 O O . LEU A 1 176 ? 11.392 -7.313 37.624 1.00 30.77 176 LEU A O 1
ATOM 1422 N N . GLN A 1 177 ? 9.420 -7.942 36.732 1.00 27.22 177 GLN A N 1
ATOM 1423 C CA . GLN A 1 177 ? 9.462 -9.393 36.901 1.00 27.22 177 GLN A CA 1
ATOM 1424 C C . GLN A 1 177 ? 8.087 -9.925 36.493 1.00 27.22 177 GLN A C 1
ATOM 1426 O O . GLN A 1 177 ? 7.162 -9.866 37.292 1.00 27.22 177 GLN A O 1
ATOM 1431 N N . GLN A 1 178 ? 7.987 -10.385 35.238 1.00 29.50 178 GLN A N 1
ATOM 1432 C CA . GLN A 1 178 ? 7.002 -11.317 34.646 1.00 29.50 178 GLN A CA 1
ATOM 1433 C C . GLN A 1 178 ? 6.690 -10.910 33.196 1.00 29.50 178 GLN A C 1
ATOM 1435 O O . GLN A 1 178 ? 5.608 -10.425 32.891 1.00 29.50 178 GLN A O 1
ATOM 1440 N N . LEU A 1 179 ? 7.643 -11.131 32.285 1.00 33.69 179 LEU A N 1
ATOM 1441 C CA . LEU A 1 179 ? 7.350 -11.191 30.844 1.00 33.69 179 LEU A CA 1
ATOM 1442 C C . LEU A 1 179 ? 7.427 -12.625 30.281 1.00 33.69 179 LEU A C 1
ATOM 1444 O O . LEU A 1 179 ? 7.299 -12.818 29.083 1.00 33.69 179 LEU A O 1
ATOM 1448 N N . ASN A 1 180 ? 7.565 -13.635 31.151 1.00 32.09 180 ASN A N 1
ATOM 1449 C CA . ASN A 1 180 ? 7.536 -15.062 30.788 1.00 32.09 180 ASN A CA 1
ATOM 1450 C C . ASN A 1 180 ? 6.247 -15.769 31.262 1.00 32.09 180 ASN A C 1
ATOM 1452 O O . ASN A 1 180 ? 6.245 -16.981 31.447 1.00 32.09 180 ASN A O 1
ATOM 1456 N N . GLY A 1 181 ? 5.166 -15.028 31.530 1.00 33.41 181 GLY A N 1
ATOM 1457 C CA . GLY A 1 181 ? 3.945 -15.592 32.129 1.00 33.41 181 GLY A CA 1
ATOM 1458 C C . GLY A 1 181 ? 2.636 -14.886 31.773 1.00 33.41 181 GLY A C 1
ATOM 1459 O O . GLY A 1 181 ? 1.649 -15.085 32.469 1.00 33.41 181 GLY A O 1
ATOM 1460 N N . LEU A 1 182 ? 2.622 -14.060 30.724 1.00 35.50 182 LEU A N 1
ATOM 1461 C CA . LEU A 1 182 ? 1.433 -13.351 30.235 1.00 35.50 182 LEU A CA 1
ATOM 1462 C C . LEU A 1 182 ? 1.334 -13.469 28.709 1.00 35.50 182 LEU A C 1
ATOM 1464 O O . LEU A 1 182 ? 1.196 -12.477 28.003 1.00 35.50 182 LEU A O 1
ATOM 1468 N N . THR A 1 183 ? 1.415 -14.691 28.189 1.00 38.88 183 THR A N 1
ATOM 1469 C CA . THR A 1 183 ? 0.597 -15.005 27.015 1.00 38.88 183 THR A CA 1
ATOM 1470 C C . THR A 1 183 ? -0.780 -15.307 27.597 1.00 38.88 183 THR A C 1
ATOM 1472 O O . THR A 1 183 ? -0.879 -16.227 28.419 1.00 38.88 183 THR A O 1
ATOM 1475 N N . PRO A 1 184 ? -1.840 -14.554 27.267 1.00 43.59 184 PRO A N 1
ATOM 1476 C CA . PRO A 1 184 ? -3.188 -15.046 27.507 1.00 43.59 184 PRO A CA 1
ATOM 1477 C C . PRO A 1 184 ? -3.273 -16.433 26.865 1.00 43.59 184 PRO A C 1
ATOM 1479 O O . PRO A 1 184 ? -2.553 -16.722 25.906 1.00 43.59 184 PRO A O 1
ATOM 1482 N N . MET A 1 185 ? -4.057 -17.332 27.452 1.00 48.81 185 MET A N 1
ATOM 1483 C CA . MET A 1 185 ? -4.112 -18.737 27.047 1.00 48.81 185 MET A CA 1
ATOM 1484 C C . MET A 1 185 ? -4.877 -18.878 25.715 1.00 48.81 185 MET A C 1
ATOM 1486 O O . MET A 1 185 ? -5.930 -19.504 25.661 1.00 48.81 185 MET A O 1
ATOM 1490 N N . PHE A 1 186 ? -4.383 -18.229 24.662 1.00 56.34 186 PHE A N 1
ATOM 1491 C CA . PHE A 1 186 ? -4.897 -18.299 23.306 1.00 56.34 186 PHE A CA 1
ATOM 1492 C C . PHE A 1 186 ? -4.604 -19.680 22.739 1.00 56.34 186 PHE A C 1
ATOM 1494 O O . PHE A 1 186 ? -3.538 -20.262 22.960 1.00 56.34 186 PHE A O 1
ATOM 1501 N N . SER A 1 187 ? -5.589 -20.222 22.040 1.00 58.59 187 SER A N 1
ATOM 1502 C CA . SER A 1 187 ? -5.524 -21.570 21.481 1.00 58.59 187 SER A CA 1
ATOM 1503 C C . SER A 1 187 ? -4.764 -21.615 20.157 1.00 58.59 187 SER A C 1
ATOM 1505 O O . SER A 1 187 ? -4.281 -22.675 19.755 1.00 58.59 187 SER A O 1
ATOM 1507 N N . SER A 1 188 ? -4.641 -20.464 19.498 1.00 72.50 188 SER A N 1
ATOM 1508 C CA . SER A 1 188 ? -4.042 -20.307 18.186 1.00 72.50 188 SER A CA 1
ATOM 1509 C C . SER A 1 188 ? -3.318 -18.966 18.058 1.00 72.50 188 SER A C 1
ATOM 1511 O O . SER A 1 188 ? -3.718 -17.952 18.631 1.00 72.50 188 SER A O 1
ATOM 1513 N N . GLN A 1 189 ? -2.229 -18.980 17.296 1.00 81.19 189 GLN A N 1
ATOM 1514 C CA . GLN A 1 189 ? -1.507 -17.795 16.856 1.00 81.19 189 GLN A CA 1
ATOM 1515 C C . GLN A 1 189 ? -1.325 -17.919 15.352 1.00 81.19 189 GLN A C 1
ATOM 1517 O O . GLN A 1 189 ? -0.879 -18.959 14.864 1.00 81.19 189 GLN A O 1
ATOM 1522 N N . VAL A 1 190 ? -1.635 -16.849 14.635 1.00 79.19 190 VAL A N 1
ATOM 1523 C CA . VAL A 1 190 ? -1.279 -16.718 13.227 1.00 79.19 190 VAL A CA 1
ATOM 1524 C C . VAL A 1 190 ? -0.381 -15.507 13.101 1.00 79.19 190 VAL A C 1
ATOM 1526 O O . VAL A 1 190 ? -0.738 -14.417 13.544 1.00 79.19 190 VAL A O 1
ATOM 1529 N N . THR A 1 191 ? 0.780 -15.720 12.498 1.00 81.06 191 THR A N 1
ATOM 1530 C CA . THR A 1 191 ? 1.762 -14.680 12.214 1.00 81.06 191 THR A CA 1
ATOM 1531 C C . THR A 1 191 ? 1.946 -14.602 10.712 1.00 81.06 191 THR A C 1
ATOM 1533 O O . THR A 1 191 ? 2.119 -15.634 10.066 1.00 81.06 191 THR A O 1
ATOM 1536 N N . ARG A 1 192 ? 1.910 -13.391 10.162 1.00 78.69 192 ARG A N 1
ATOM 1537 C CA . ARG A 1 192 ? 2.199 -13.120 8.753 1.00 78.69 192 ARG A CA 1
ATOM 1538 C C . ARG A 1 192 ? 3.253 -12.034 8.635 1.00 78.69 192 ARG A C 1
ATOM 1540 O O . ARG A 1 192 ? 3.322 -11.145 9.491 1.00 78.69 192 ARG A O 1
ATOM 1547 N N . ARG A 1 193 ? 4.063 -12.108 7.579 1.00 81.06 193 ARG A N 1
ATOM 1548 C CA . ARG A 1 193 ? 4.890 -10.974 7.172 1.00 81.06 193 ARG A CA 1
ATOM 1549 C C . ARG A 1 193 ? 3.977 -9.850 6.704 1.00 81.06 193 ARG A C 1
ATOM 1551 O O . ARG A 1 193 ? 2.911 -10.081 6.141 1.00 81.06 193 ARG A O 1
ATOM 1558 N N . ALA A 1 194 ? 4.382 -8.643 7.040 1.00 83.56 194 ALA A N 1
ATOM 1559 C CA . ALA A 1 194 ? 3.698 -7.417 6.710 1.00 83.56 194 ALA A CA 1
ATOM 1560 C C . ALA A 1 194 ? 4.757 -6.342 6.488 1.00 83.56 194 ALA A C 1
ATOM 1562 O O . ALA A 1 194 ? 5.870 -6.409 7.014 1.00 83.56 194 ALA A O 1
ATOM 1563 N N . PHE A 1 195 ? 4.407 -5.320 5.732 1.00 86.06 195 PHE A N 1
ATOM 1564 C CA . PHE A 1 195 ? 5.211 -4.122 5.627 1.00 86.06 195 PHE A CA 1
ATOM 1565 C C . PHE A 1 195 ? 4.331 -2.882 5.463 1.00 86.06 195 PHE A C 1
ATOM 1567 O O . PHE A 1 195 ? 3.119 -2.970 5.243 1.00 86.06 195 PHE A O 1
ATOM 1574 N N . ARG A 1 196 ? 4.947 -1.712 5.611 1.00 85.25 196 ARG A N 1
ATOM 1575 C CA . ARG A 1 196 ? 4.341 -0.417 5.292 1.00 85.25 196 ARG A CA 1
ATOM 1576 C C . ARG A 1 196 ? 5.330 0.416 4.496 1.00 85.25 196 ARG A C 1
ATOM 1578 O O . ARG A 1 196 ? 6.479 0.530 4.911 1.00 85.25 196 ARG A O 1
ATOM 1585 N N . VAL A 1 197 ? 4.884 1.001 3.390 1.00 84.75 197 VAL A N 1
ATOM 1586 C CA . VAL A 1 197 ? 5.665 2.019 2.682 1.00 84.75 197 VAL A CA 1
ATOM 1587 C C . VAL A 1 197 ? 5.512 3.358 3.405 1.00 84.75 197 VAL A C 1
ATOM 1589 O O . VAL A 1 197 ? 4.422 3.720 3.840 1.00 84.75 197 VAL A O 1
ATOM 1592 N N . MET A 1 198 ? 6.625 4.060 3.579 1.00 79.25 198 MET A N 1
ATOM 1593 C CA . MET A 1 198 ? 6.747 5.346 4.254 1.00 79.25 198 MET A CA 1
ATOM 1594 C C . MET A 1 198 ? 6.924 6.420 3.184 1.00 79.25 198 MET A C 1
ATOM 1596 O O . MET A 1 198 ? 8.041 6.772 2.819 1.00 79.25 198 MET A O 1
ATOM 1600 N N . ASN A 1 199 ? 5.820 6.894 2.629 1.00 71.56 199 ASN A N 1
ATOM 16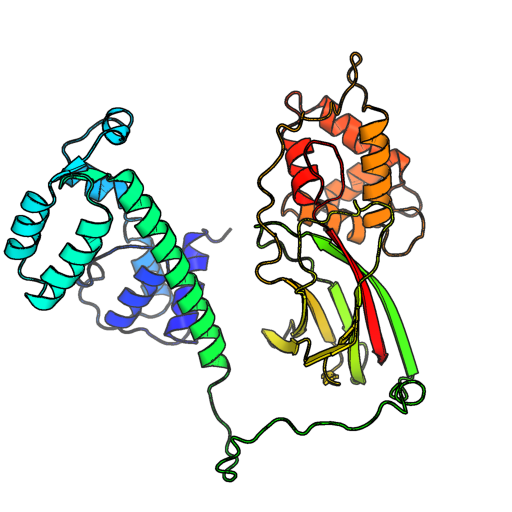01 C CA . ASN A 1 199 ? 5.784 7.968 1.643 1.00 71.56 199 ASN A CA 1
ATOM 1602 C C . ASN A 1 199 ? 4.774 9.039 2.088 1.00 71.56 199 ASN A C 1
ATOM 1604 O O . ASN A 1 199 ? 4.018 8.833 3.037 1.00 71.56 199 ASN A O 1
ATOM 1608 N N . ASP A 1 200 ? 4.777 10.190 1.417 1.00 63.16 200 ASP A N 1
ATOM 1609 C CA . ASP A 1 200 ? 3.758 11.239 1.603 1.00 63.16 200 ASP A CA 1
ATOM 1610 C C . ASP A 1 200 ? 2.411 10.864 0.952 1.00 63.16 200 ASP A C 1
ATOM 1612 O O . ASP A 1 200 ? 1.554 11.719 0.738 1.00 63.16 200 ASP A O 1
ATOM 1616 N N . ASP A 1 201 ? 2.238 9.593 0.593 1.00 61.97 201 ASP A N 1
ATOM 1617 C CA . ASP A 1 201 ? 1.036 9.079 -0.033 1.00 61.97 201 ASP A CA 1
ATOM 1618 C C . ASP A 1 201 ? 0.078 8.519 1.026 1.00 61.97 201 ASP A C 1
ATOM 1620 O O . ASP A 1 201 ? 0.490 7.898 2.008 1.00 61.97 201 ASP A O 1
ATOM 1624 N N . ASP A 1 202 ? -1.220 8.706 0.801 1.00 59.25 202 ASP A N 1
ATOM 1625 C CA . ASP A 1 202 ? -2.286 8.177 1.649 1.00 59.25 202 ASP A CA 1
ATOM 1626 C C . ASP A 1 202 ? -2.577 6.687 1.374 1.00 59.25 202 ASP A C 1
ATOM 1628 O O . ASP A 1 202 ? -3.443 6.092 2.026 1.00 59.25 202 ASP A O 1
ATOM 1632 N N . ARG A 1 203 ? -1.872 6.050 0.426 1.00 66.81 203 ARG A N 1
ATOM 1633 C CA . ARG A 1 203 ? -1.996 4.612 0.132 1.00 66.81 203 ARG A CA 1
ATOM 1634 C C . ARG A 1 203 ? -1.620 3.760 1.346 1.00 66.81 203 ARG A C 1
ATOM 1636 O O . ARG A 1 203 ? -0.462 3.606 1.731 1.00 66.81 203 ARG A O 1
ATOM 1643 N N . ILE A 1 204 ? -2.640 3.151 1.940 1.00 71.00 204 ILE A N 1
ATOM 1644 C CA . ILE A 1 204 ? -2.534 2.308 3.128 1.00 71.00 204 ILE A CA 1
ATOM 1645 C C . ILE A 1 204 ? -2.750 0.851 2.735 1.00 71.00 204 ILE A C 1
ATOM 1647 O O . ILE A 1 204 ? -3.831 0.473 2.281 1.00 71.00 204 ILE A O 1
ATOM 1651 N N . LEU A 1 205 ? -1.753 0.010 3.012 1.00 76.75 205 LEU A N 1
ATOM 1652 C CA . LEU A 1 205 ? -1.905 -1.433 2.886 1.00 76.75 205 LEU A CA 1
ATOM 1653 C C . LEU A 1 205 ? -2.789 -1.987 4.015 1.00 76.75 205 LEU A C 1
ATOM 1655 O O . LEU A 1 205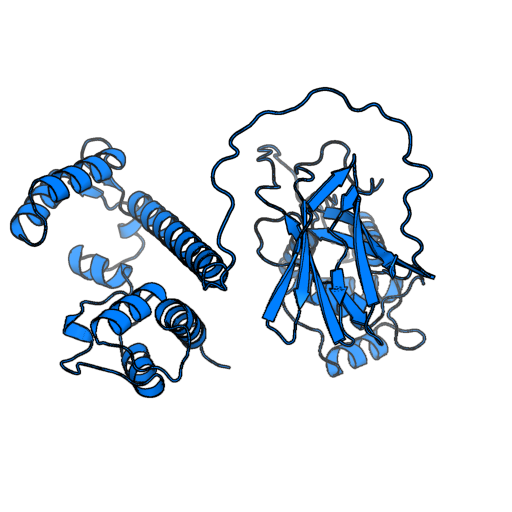 ? -2.515 -1.790 5.205 1.00 76.75 205 LEU A O 1
ATOM 1659 N N . ASN A 1 206 ? -3.847 -2.695 3.623 1.00 83.56 206 ASN A N 1
ATOM 1660 C CA . ASN A 1 206 ? -4.827 -3.296 4.519 1.00 83.56 206 ASN A CA 1
ATOM 1661 C C . ASN A 1 206 ? -4.685 -4.819 4.530 1.00 83.56 206 ASN A C 1
ATOM 1663 O O . ASN A 1 206 ? -4.634 -5.462 3.486 1.00 83.56 206 ASN A O 1
ATOM 1667 N N . TYR A 1 207 ? -4.668 -5.399 5.726 1.00 83.06 207 TYR A N 1
ATOM 1668 C CA . TYR A 1 207 ? -4.570 -6.839 5.933 1.00 83.06 207 TYR A CA 1
ATOM 1669 C C . TYR A 1 207 ? -5.924 -7.395 6.358 1.00 83.06 207 TYR A C 1
ATOM 1671 O O . TYR A 1 207 ? -6.509 -6.947 7.345 1.00 83.06 207 TYR A O 1
ATOM 1679 N N . HIS A 1 208 ? -6.416 -8.399 5.640 1.00 83.00 208 HIS A N 1
ATOM 1680 C CA . HIS A 1 208 ? -7.716 -8.998 5.924 1.00 83.00 208 HIS A CA 1
ATOM 1681 C C . HIS A 1 208 ? -7.619 -10.068 7.016 1.00 83.00 208 HIS A C 1
ATOM 1683 O O . HIS A 1 208 ? -6.805 -10.992 6.950 1.00 83.00 208 HIS A O 1
ATOM 1689 N N . LEU A 1 209 ? -8.493 -9.958 8.014 1.00 84.00 209 LEU A N 1
ATOM 1690 C CA . LEU A 1 209 ? -8.678 -10.927 9.085 1.00 84.00 209 LEU A CA 1
ATOM 1691 C C . LEU A 1 209 ? -10.091 -11.509 9.000 1.00 84.00 209 LEU A C 1
ATOM 1693 O O . LEU A 1 209 ? -11.074 -10.803 9.210 1.00 84.00 209 LEU A O 1
ATOM 1697 N N . ILE A 1 210 ? -10.187 -12.813 8.750 1.00 84.06 210 ILE A N 1
ATOM 1698 C CA . ILE A 1 210 ? -11.463 -13.531 8.666 1.00 84.06 210 ILE A CA 1
ATOM 1699 C C . ILE A 1 210 ? -11.615 -14.425 9.893 1.00 84.06 210 ILE A C 1
ATOM 1701 O O . ILE A 1 210 ? -10.778 -15.292 10.154 1.00 84.06 210 ILE A O 1
ATOM 1705 N N . LEU A 1 211 ? -12.700 -14.231 10.641 1.00 82.38 211 LEU A N 1
ATOM 1706 C CA . LEU A 1 211 ? -13.030 -15.021 11.821 1.00 82.38 211 LEU A CA 1
ATOM 1707 C C . LEU A 1 211 ? -14.244 -15.908 11.564 1.00 82.38 211 LEU A C 1
ATOM 1709 O O . LEU A 1 211 ? -15.340 -15.427 11.288 1.00 82.38 211 LEU A O 1
ATOM 1713 N N . ASN A 1 212 ? -14.072 -17.216 11.749 1.00 85.06 212 ASN A N 1
ATOM 1714 C CA . ASN A 1 212 ? -15.150 -18.195 11.556 1.00 85.06 212 ASN A CA 1
ATOM 1715 C C . ASN A 1 212 ? -16.088 -18.317 12.767 1.00 85.06 212 ASN A C 1
ATOM 1717 O O . ASN A 1 212 ? -17.188 -18.855 12.658 1.00 85.06 212 ASN A O 1
ATOM 1721 N N . GLN A 1 213 ? -15.654 -17.846 13.934 1.00 81.19 213 GLN A N 1
ATOM 1722 C CA . GLN A 1 213 ? -16.418 -17.884 15.176 1.00 81.19 213 GLN A CA 1
ATOM 1723 C C . GLN A 1 213 ? -16.071 -16.680 16.049 1.00 81.19 213 GLN A C 1
ATOM 1725 O O . GLN A 1 213 ? -14.998 -16.093 15.915 1.00 81.19 213 GLN A O 1
ATOM 1730 N N . SER A 1 214 ? -16.977 -16.329 16.960 1.00 82.25 214 SER A N 1
ATOM 1731 C CA . SER A 1 214 ? -16.716 -15.274 17.934 1.00 82.25 214 SER A CA 1
ATOM 1732 C C . SER A 1 214 ? -15.600 -15.687 18.889 1.00 82.25 214 SER A C 1
ATOM 1734 O O . SER A 1 214 ? -15.682 -16.754 19.501 1.00 82.25 214 SER A O 1
ATOM 1736 N N . GLN A 1 215 ? -14.590 -14.839 19.047 1.00 83.94 215 GLN A N 1
ATOM 1737 C CA . GLN A 1 215 ? -13.413 -15.129 19.862 1.00 83.94 215 GLN A CA 1
ATOM 1738 C C . GLN A 1 215 ? -12.738 -13.847 20.349 1.00 83.94 215 GLN A C 1
ATOM 1740 O O . GLN A 1 215 ? -12.987 -12.759 19.827 1.00 83.94 215 GLN A O 1
ATOM 1745 N N . ILE A 1 216 ? -11.918 -13.980 21.390 1.00 82.94 216 ILE A N 1
ATOM 1746 C CA . ILE A 1 216 ? -11.101 -12.875 21.887 1.00 82.94 216 ILE A CA 1
ATOM 1747 C C . ILE A 1 216 ? -9.874 -12.791 20.992 1.00 82.94 216 ILE A C 1
ATOM 1749 O O . ILE A 1 216 ? -9.168 -13.779 20.836 1.00 82.94 216 ILE A O 1
ATOM 1753 N N . VAL A 1 217 ? -9.644 -11.621 20.409 1.00 85.25 217 VAL A N 1
ATOM 1754 C CA . VAL A 1 217 ? -8.511 -11.356 19.532 1.00 85.25 217 VAL A CA 1
ATOM 1755 C C . VAL A 1 217 ? -7.600 -10.320 20.163 1.00 85.25 217 VAL A C 1
ATOM 1757 O O . VAL A 1 217 ? -8.053 -9.328 20.734 1.00 85.25 217 VAL A O 1
ATOM 1760 N N . PHE A 1 218 ? -6.303 -10.556 20.029 1.00 84.62 218 PHE A N 1
ATOM 1761 C CA . PHE A 1 218 ? -5.246 -9.622 20.384 1.00 84.62 218 PHE A CA 1
ATOM 1762 C C . PHE A 1 218 ? -4.301 -9.474 19.195 1.00 84.62 218 PHE A C 1
ATOM 1764 O O . PHE A 1 218 ? -3.861 -10.482 18.638 1.00 84.62 218 PHE A O 1
ATOM 1771 N N . ILE A 1 219 ? -4.003 -8.234 18.807 1.00 88.75 219 ILE A N 1
ATOM 1772 C CA . ILE A 1 219 ? -3.132 -7.925 17.674 1.00 88.75 219 ILE A CA 1
ATOM 1773 C C . ILE A 1 219 ? -1.788 -7.445 18.203 1.00 88.75 219 ILE A C 1
ATOM 1775 O O . ILE A 1 219 ? -1.704 -6.536 19.030 1.00 88.75 219 ILE A O 1
ATOM 1779 N N . MET A 1 220 ? -0.731 -8.053 17.683 1.00 88.50 220 MET A N 1
ATOM 1780 C CA . MET A 1 220 ? 0.645 -7.651 17.906 1.00 88.50 220 MET A CA 1
ATOM 1781 C C . MET A 1 220 ? 1.301 -7.384 16.561 1.00 88.50 220 MET A C 1
ATOM 1783 O O . MET A 1 220 ? 1.294 -8.234 15.677 1.00 88.50 220 MET A O 1
ATOM 1787 N N . CYS A 1 221 ? 1.928 -6.225 16.444 1.00 88.69 221 CYS A N 1
ATOM 1788 C CA . CYS A 1 221 ? 2.775 -5.875 15.323 1.00 88.69 221 CYS A CA 1
ATOM 1789 C C . CYS A 1 221 ? 4.207 -5.690 15.825 1.00 88.69 221 CYS A C 1
ATOM 1791 O O . CYS A 1 221 ? 4.449 -4.884 16.721 1.00 88.69 221 CYS A O 1
ATOM 1793 N N . GLU A 1 222 ? 5.148 -6.465 15.297 1.00 88.62 222 GLU A N 1
ATOM 1794 C CA . GLU A 1 222 ? 6.557 -6.453 15.705 1.00 88.62 222 GLU A CA 1
ATOM 1795 C C . GLU A 1 222 ? 7.431 -5.898 14.581 1.00 88.62 222 GLU A C 1
ATOM 1797 O O . GLU A 1 222 ? 7.387 -6.410 13.467 1.00 88.62 222 GLU A O 1
ATOM 1802 N N . LEU A 1 223 ? 8.217 -4.856 14.871 1.00 85.50 223 LEU A N 1
ATOM 1803 C CA . LEU A 1 223 ? 9.161 -4.277 13.913 1.00 85.50 223 LEU A CA 1
ATOM 1804 C C . LEU A 1 223 ? 10.324 -5.224 13.648 1.00 85.50 223 LEU A C 1
ATOM 1806 O O . LEU A 1 223 ? 10.966 -5.720 14.577 1.00 85.50 223 LEU A O 1
ATOM 1810 N N . MET A 1 224 ? 10.649 -5.368 12.370 1.00 79.88 224 MET A N 1
ATOM 1811 C CA . MET A 1 224 ? 11.763 -6.168 11.891 1.00 79.88 224 MET A CA 1
ATOM 1812 C C . MET A 1 224 ? 12.896 -5.284 11.379 1.00 79.88 224 MET A C 1
ATOM 1814 O O . MET A 1 224 ? 12.697 -4.211 10.808 1.00 79.88 224 MET A O 1
ATOM 1818 N N . THR A 1 225 ? 14.118 -5.764 11.570 1.00 70.94 225 THR A N 1
ATOM 1819 C CA . THR A 1 225 ? 15.296 -5.241 10.880 1.00 70.94 225 THR A CA 1
ATOM 1820 C C . THR A 1 225 ? 15.518 -6.073 9.626 1.00 70.94 225 THR A C 1
ATOM 1822 O O . THR A 1 225 ? 15.763 -7.274 9.743 1.00 70.94 225 THR A O 1
ATOM 1825 N N . SER A 1 226 ? 15.444 -5.451 8.450 1.00 70.62 226 SER A N 1
ATOM 1826 C CA . SER A 1 226 ? 15.863 -6.085 7.198 1.00 70.62 226 SER A CA 1
ATOM 1827 C C . SER A 1 226 ? 17.306 -5.701 6.872 1.00 70.62 226 SER A C 1
ATOM 1829 O O . SER A 1 226 ? 17.719 -4.566 7.108 1.00 70.62 226 SER A O 1
ATOM 1831 N N . ASN A 1 227 ? 18.068 -6.655 6.331 1.00 68.06 227 ASN A N 1
ATOM 1832 C CA . ASN A 1 227 ? 19.412 -6.398 5.807 1.00 68.06 227 ASN A CA 1
ATOM 1833 C C . ASN A 1 227 ? 19.378 -5.616 4.486 1.00 68.06 227 ASN A C 1
ATOM 1835 O O . ASN A 1 227 ? 20.401 -5.060 4.095 1.00 68.06 227 ASN A O 1
ATOM 1839 N N . ASP A 1 228 ? 18.219 -5.569 3.826 1.00 66.75 228 ASP A N 1
ATOM 1840 C CA . ASP A 1 228 ? 18.014 -4.861 2.560 1.00 66.75 228 ASP A CA 1
ATOM 1841 C C . ASP A 1 228 ? 17.762 -3.361 2.764 1.00 66.75 228 ASP A C 1
ATOM 1843 O O . ASP A 1 228 ? 17.593 -2.620 1.799 1.00 66.75 228 ASP A O 1
ATOM 1847 N N . GLN A 1 229 ? 17.742 -2.904 4.021 1.00 70.19 229 GLN A N 1
ATOM 1848 C CA . GLN A 1 229 ? 17.581 -1.499 4.375 1.00 70.19 229 GLN A CA 1
ATOM 1849 C C . GLN A 1 229 ? 18.917 -0.876 4.766 1.00 70.19 229 GLN A C 1
ATOM 1851 O O . GLN A 1 229 ? 19.680 -1.484 5.527 1.00 70.19 229 GLN A O 1
ATOM 1856 N N . PRO A 1 230 ? 19.203 0.359 4.317 1.00 68.88 230 PRO A N 1
ATOM 1857 C CA . PRO A 1 230 ? 20.373 1.077 4.790 1.00 68.88 230 PRO A CA 1
ATOM 1858 C C . PRO A 1 230 ? 20.285 1.327 6.301 1.00 68.88 230 PRO A C 1
ATOM 1860 O O . PRO A 1 230 ? 19.206 1.428 6.886 1.00 68.88 230 PRO A O 1
ATOM 1863 N N . VAL A 1 231 ? 21.450 1.434 6.944 1.00 66.56 231 VAL A N 1
ATOM 1864 C CA . VAL A 1 231 ? 21.556 1.705 8.390 1.00 66.56 231 VAL A CA 1
ATOM 1865 C C . VAL A 1 231 ? 21.001 3.092 8.733 1.00 66.56 231 VAL A C 1
ATOM 1867 O O . VAL A 1 231 ? 20.353 3.256 9.767 1.00 66.56 231 VAL A O 1
ATOM 1870 N N . ASP A 1 232 ? 21.211 4.057 7.838 1.00 64.62 232 ASP A N 1
ATOM 1871 C CA . ASP A 1 232 ? 20.681 5.413 7.929 1.00 64.62 232 ASP A CA 1
ATOM 1872 C C . ASP A 1 232 ? 19.300 5.445 7.257 1.00 64.62 232 ASP A C 1
ATOM 1874 O O . ASP A 1 232 ? 19.182 5.632 6.046 1.00 64.62 232 ASP A O 1
ATOM 1878 N N . ARG A 1 233 ? 18.248 5.182 8.039 1.00 65.12 233 ARG A N 1
ATOM 1879 C CA . ARG A 1 233 ? 16.856 5.281 7.577 1.00 65.12 233 ARG A CA 1
ATOM 1880 C C . ARG A 1 233 ? 16.323 6.688 7.805 1.00 65.12 233 ARG A C 1
ATOM 1882 O O . ARG A 1 233 ? 16.563 7.274 8.856 1.00 65.12 233 ARG A O 1
ATOM 1889 N N . ASN A 1 234 ? 15.532 7.179 6.855 1.00 63.91 234 ASN A N 1
ATOM 1890 C CA . ASN A 1 234 ? 14.962 8.528 6.884 1.00 63.91 234 ASN A CA 1
ATOM 1891 C C . ASN A 1 234 ? 13.572 8.571 7.524 1.00 63.91 234 ASN A C 1
ATOM 1893 O O . ASN A 1 234 ? 12.787 9.462 7.216 1.00 63.91 234 ASN A O 1
ATOM 1897 N N . TYR A 1 235 ? 13.224 7.603 8.373 1.00 69.00 235 TYR A N 1
ATOM 1898 C CA . TYR A 1 235 ? 11.914 7.590 9.006 1.00 69.00 235 TYR A CA 1
ATOM 1899 C C . TYR A 1 235 ? 11.942 7.128 10.461 1.00 69.00 235 TYR A C 1
ATOM 1901 O O . TYR A 1 235 ? 12.778 6.322 10.878 1.00 69.00 235 TYR A O 1
ATOM 1909 N N . LYS A 1 236 ? 10.970 7.615 11.235 1.00 71.50 236 LYS A N 1
ATOM 1910 C CA . LYS A 1 236 ? 10.697 7.138 12.593 1.00 71.50 236 LYS A CA 1
ATOM 1911 C C . LYS A 1 236 ? 9.779 5.930 12.566 1.00 71.50 236 LYS A C 1
ATOM 1913 O O . LYS A 1 236 ? 8.831 5.864 11.786 1.00 71.50 236 LYS A O 1
ATOM 1918 N N . ASN A 1 237 ? 9.994 5.021 13.511 1.00 71.88 237 ASN A N 1
ATOM 1919 C CA . ASN A 1 237 ? 9.097 3.896 13.770 1.00 71.88 237 ASN A CA 1
ATOM 1920 C C . ASN A 1 237 ? 7.828 4.338 14.530 1.00 71.88 237 ASN A C 1
ATOM 1922 O O . ASN A 1 237 ? 7.368 3.664 15.448 1.00 71.88 237 ASN A O 1
ATOM 1926 N N . ASP A 1 238 ? 7.253 5.481 14.171 1.00 76.25 238 ASP A N 1
ATOM 1927 C CA . ASP A 1 238 ? 6.038 6.005 14.791 1.00 76.25 238 ASP A CA 1
ATOM 1928 C C . ASP A 1 238 ? 4.825 5.456 14.036 1.00 76.25 238 ASP A C 1
ATOM 1930 O O . ASP A 1 238 ? 4.146 6.149 13.272 1.00 76.25 238 ASP A O 1
ATOM 1934 N N . ILE A 1 239 ? 4.599 4.153 14.228 1.00 81.94 239 ILE A N 1
ATOM 1935 C CA . ILE A 1 239 ? 3.466 3.426 13.663 1.00 81.94 239 ILE A CA 1
ATOM 1936 C C . ILE A 1 239 ? 2.411 3.116 14.721 1.00 81.94 239 ILE A C 1
ATOM 1938 O O . ILE A 1 239 ? 2.680 3.045 15.921 1.00 81.94 239 ILE A O 1
ATOM 1942 N N . TYR A 1 240 ? 1.191 2.884 14.268 1.00 84.00 240 TYR A N 1
ATOM 1943 C CA . TYR A 1 240 ? 0.109 2.359 15.081 1.00 84.00 240 TYR A CA 1
ATOM 1944 C C . TYR A 1 240 ? -0.750 1.436 14.230 1.00 84.00 240 TYR A C 1
ATOM 1946 O O . TYR A 1 240 ? -0.851 1.588 13.020 1.00 84.00 240 TYR A O 1
ATOM 1954 N N . VAL A 1 241 ? -1.341 0.435 14.860 1.00 86.19 241 VAL A N 1
ATOM 1955 C CA . VAL A 1 241 ? -2.180 -0.555 14.197 1.00 86.19 241 VAL A CA 1
ATOM 1956 C C . VAL A 1 241 ? -3.618 -0.231 14.533 1.00 86.19 241 VAL A C 1
ATOM 1958 O O . VAL A 1 241 ? -3.920 0.056 15.688 1.00 86.19 241 VAL A O 1
ATOM 1961 N N . ILE A 1 242 ? -4.490 -0.280 13.538 1.00 87.75 242 ILE A N 1
ATOM 1962 C CA . ILE A 1 242 ? -5.931 -0.111 13.671 1.00 87.75 242 ILE A CA 1
ATOM 1963 C C . ILE A 1 242 ? -6.590 -1.432 13.297 1.00 87.75 242 ILE A C 1
ATOM 1965 O O . ILE A 1 242 ? -6.273 -2.016 12.264 1.00 87.75 242 ILE A O 1
ATOM 1969 N N . LEU A 1 243 ? -7.537 -1.878 14.116 1.00 86.50 243 LEU A N 1
ATOM 1970 C CA . LEU A 1 243 ? -8.473 -2.936 13.761 1.00 86.50 243 LEU A CA 1
ATOM 1971 C C . LEU A 1 243 ? -9.830 -2.316 13.446 1.00 86.50 243 LEU A C 1
ATOM 1973 O O . LEU A 1 243 ? -10.401 -1.613 14.280 1.00 86.50 243 LEU A O 1
ATOM 1977 N N . TYR A 1 244 ? -10.348 -2.601 12.261 1.00 83.81 244 TYR A N 1
ATOM 1978 C CA . TYR A 1 244 ? -11.564 -2.017 11.719 1.00 83.81 244 TYR A CA 1
ATOM 1979 C C . TYR A 1 244 ? -12.593 -3.098 11.376 1.00 83.81 244 TYR A C 1
ATOM 1981 O O . TYR A 1 244 ? -12.266 -4.130 10.786 1.00 83.81 244 TYR A O 1
ATOM 1989 N N . ASP A 1 245 ? -13.841 -2.857 11.769 1.00 80.81 245 ASP A N 1
ATOM 1990 C CA . ASP A 1 245 ? -15.003 -3.660 11.401 1.00 80.81 245 ASP A CA 1
ATOM 1991 C C . ASP A 1 245 ? -15.552 -3.159 10.066 1.00 80.81 245 ASP A C 1
ATOM 1993 O O . ASP A 1 245 ? -16.017 -2.023 9.976 1.00 80.81 245 ASP A O 1
ATOM 1997 N N . THR A 1 246 ? -15.495 -4.009 9.043 1.00 72.81 246 THR A N 1
ATOM 1998 C CA . THR A 1 246 ? -15.941 -3.655 7.688 1.00 72.81 246 THR A CA 1
ATOM 1999 C C . THR A 1 246 ? -17.458 -3.566 7.559 1.00 72.81 246 THR A C 1
ATOM 2001 O O . THR A 1 246 ? -17.951 -2.881 6.671 1.00 72.81 246 THR A O 1
ATOM 2004 N N . VAL A 1 247 ? -18.206 -4.239 8.438 1.00 69.50 247 VAL A N 1
ATOM 2005 C CA . VAL A 1 247 ? -19.672 -4.309 8.369 1.00 69.50 247 VAL A CA 1
ATOM 2006 C C . VAL A 1 247 ? -20.303 -3.169 9.153 1.00 69.50 247 VAL A C 1
ATOM 2008 O O . VAL A 1 247 ? -21.251 -2.539 8.694 1.00 69.50 247 VAL A O 1
ATOM 2011 N N . GLU A 1 248 ? -19.789 -2.918 10.354 1.00 69.75 248 GLU A N 1
ATOM 2012 C CA . GLU A 1 248 ? -20.270 -1.841 11.229 1.00 69.75 248 GLU A CA 1
ATOM 2013 C C . GLU A 1 248 ? -19.544 -0.508 10.968 1.00 69.75 248 GLU A C 1
ATOM 2015 O O . GLU A 1 248 ? -19.763 0.460 11.694 1.00 69.75 248 GLU A O 1
ATOM 2020 N N . GLU A 1 249 ? -18.653 -0.488 9.974 1.00 76.12 249 GLU A N 1
ATOM 2021 C CA . GLU A 1 249 ? -17.851 0.651 9.524 1.00 76.12 249 GLU A CA 1
ATOM 2022 C C . GLU A 1 249 ? -17.153 1.425 10.657 1.00 76.12 249 GLU A C 1
ATOM 2024 O O . GLU A 1 249 ? -17.088 2.656 10.668 1.00 76.12 249 GLU A O 1
ATOM 2029 N N . ARG A 1 250 ? -16.603 0.706 11.642 1.00 78.19 250 ARG A N 1
ATOM 2030 C CA . ARG A 1 250 ? -16.066 1.318 12.867 1.00 78.19 250 ARG A CA 1
ATOM 2031 C C . ARG A 1 250 ? -14.716 0.760 13.279 1.00 78.19 250 ARG A C 1
ATOM 2033 O O . ARG A 1 250 ? -14.439 -0.432 13.155 1.00 78.19 250 ARG A O 1
ATOM 2040 N N . VAL A 1 251 ? -13.908 1.624 13.885 1.00 81.00 251 VAL A N 1
ATOM 2041 C CA . VAL A 1 251 ? -12.679 1.213 14.567 1.00 81.00 251 VAL A CA 1
ATOM 2042 C C . VAL A 1 251 ? -13.043 0.429 15.825 1.00 81.00 251 VAL A C 1
ATOM 2044 O O . VAL A 1 251 ? -13.813 0.898 16.664 1.00 81.00 251 VAL A O 1
ATOM 2047 N N . ILE A 1 252 ? -12.486 -0.772 15.949 1.00 82.75 252 ILE A N 1
ATOM 2048 C CA . ILE A 1 252 ? -12.662 -1.639 17.114 1.00 82.75 252 ILE A CA 1
ATOM 2049 C C . ILE A 1 252 ? -11.624 -1.312 18.179 1.00 82.75 252 ILE A C 1
ATOM 2051 O O . ILE A 1 252 ? -11.972 -1.128 19.341 1.00 82.75 252 ILE A O 1
ATOM 2055 N N . THR A 1 253 ? -10.354 -1.261 17.782 1.00 82.69 253 THR A N 1
ATOM 2056 C CA . THR A 1 253 ? -9.240 -0.927 18.669 1.00 82.69 253 THR A CA 1
ATOM 2057 C C . THR A 1 253 ? -8.067 -0.385 17.861 1.00 82.69 253 THR A C 1
ATOM 2059 O O . THR A 1 253 ? -8.034 -0.481 16.631 1.00 82.69 253 THR A O 1
ATOM 2062 N N . LEU A 1 254 ? -7.102 0.183 18.571 1.00 89.69 254 LEU A N 1
ATOM 2063 C CA . LEU A 1 254 ? -5.847 0.688 18.036 1.00 89.69 254 LEU A CA 1
ATOM 2064 C C . LEU A 1 254 ? -4.677 0.233 18.917 1.00 89.69 254 LEU A C 1
ATOM 2066 O O . LEU A 1 254 ? -4.891 -0.383 19.962 1.00 89.69 254 LEU A O 1
ATOM 2070 N N . THR A 1 255 ? -3.436 0.533 18.533 1.00 84.25 255 THR A N 1
ATOM 2071 C CA . THR A 1 255 ? -2.275 0.285 19.402 1.00 84.25 255 THR A CA 1
ATOM 2072 C C . THR A 1 255 ? -2.441 0.996 20.745 1.00 84.25 255 THR A C 1
ATOM 2074 O O . THR A 1 255 ? -2.310 2.215 20.839 1.00 84.25 255 THR A O 1
ATOM 2077 N N . THR A 1 256 ? -2.671 0.231 21.810 1.00 82.12 256 THR A N 1
ATOM 2078 C CA . THR A 1 256 ? -2.832 0.750 23.175 1.00 82.12 256 THR A CA 1
ATOM 2079 C C . THR A 1 256 ? -1.531 0.709 23.967 1.00 82.12 256 THR A C 1
ATOM 2081 O O . THR A 1 256 ? -1.369 1.450 24.939 1.00 82.12 256 THR A O 1
ATOM 2084 N N . LYS A 1 257 ? -0.584 -0.149 23.568 1.00 83.94 257 LYS A N 1
ATOM 2085 C CA . LYS A 1 257 ? 0.686 -0.330 24.270 1.00 83.94 257 LYS A CA 1
ATOM 2086 C C . LYS A 1 257 ? 1.839 -0.558 23.302 1.00 83.94 257 LYS A C 1
ATOM 2088 O O . LYS A 1 257 ? 1.740 -1.364 22.384 1.00 83.94 257 LYS A O 1
ATOM 2093 N N . ILE A 1 258 ? 2.962 0.100 23.580 1.00 85.31 258 ILE A N 1
ATOM 2094 C CA . ILE A 1 258 ? 4.238 -0.116 22.894 1.00 85.31 258 ILE A CA 1
ATOM 2095 C C . ILE A 1 258 ? 5.212 -0.747 23.892 1.00 85.31 258 ILE A C 1
ATOM 2097 O O . ILE A 1 258 ? 5.353 -0.269 25.021 1.00 85.31 258 ILE A O 1
ATOM 2101 N N . LEU A 1 259 ? 5.851 -1.845 23.499 1.00 84.38 259 LEU A N 1
ATOM 2102 C CA . LEU A 1 259 ? 6.873 -2.532 24.280 1.00 84.38 259 LEU A CA 1
ATOM 2103 C C . LEU A 1 259 ? 8.084 -2.807 23.393 1.00 84.38 259 LEU A C 1
ATOM 2105 O O . LEU A 1 259 ? 8.046 -3.719 22.571 1.00 84.38 259 LEU A O 1
ATOM 2109 N N . GLU A 1 260 ? 9.154 -2.035 23.588 1.00 85.00 260 GLU A N 1
ATOM 2110 C CA . GLU A 1 260 ? 10.349 -2.076 22.734 1.00 85.00 260 GLU A CA 1
ATOM 2111 C C . GLU A 1 260 ? 9.958 -1.896 21.258 1.00 85.00 260 GLU A C 1
ATOM 2113 O O . GLU A 1 260 ? 9.546 -0.806 20.873 1.00 85.00 260 GLU A O 1
ATOM 2118 N N . ASN A 1 261 ? 10.014 -2.969 20.470 1.00 83.75 261 ASN A N 1
ATOM 2119 C CA . ASN A 1 261 ? 9.708 -2.987 19.041 1.00 83.75 261 ASN A CA 1
ATOM 2120 C C . ASN A 1 261 ? 8.308 -3.549 18.727 1.00 83.75 261 ASN A C 1
ATOM 2122 O O . ASN A 1 261 ? 8.027 -3.895 17.580 1.00 83.75 261 ASN A O 1
ATOM 2126 N N . LYS A 1 262 ? 7.441 -3.700 19.737 1.00 87.31 262 LYS A N 1
ATOM 2127 C CA . LYS A 1 262 ? 6.126 -4.347 19.619 1.00 87.31 262 LYS A CA 1
ATOM 2128 C C . LYS A 1 262 ? 4.992 -3.372 19.902 1.00 87.31 262 LYS A C 1
ATOM 2130 O O . LYS A 1 262 ? 4.967 -2.735 20.953 1.00 87.31 262 LYS A O 1
ATOM 2135 N N . TYR A 1 263 ? 4.024 -3.333 18.998 1.00 88.19 263 TYR A N 1
ATOM 2136 C CA . TYR A 1 263 ? 2.829 -2.497 19.028 1.00 88.19 263 TYR A CA 1
ATOM 2137 C C . TYR A 1 263 ? 1.641 -3.417 19.276 1.00 88.19 263 TYR A C 1
ATOM 2139 O O . TYR A 1 263 ? 1.376 -4.323 18.488 1.00 88.19 263 TYR A O 1
ATOM 2147 N N . LEU A 1 264 ? 0.983 -3.232 20.413 1.00 84.38 264 LEU A N 1
ATOM 2148 C CA . LEU A 1 264 ? -0.008 -4.156 20.950 1.00 84.38 264 LEU A CA 1
ATOM 2149 C C . LEU A 1 264 ? -1.371 -3.467 21.022 1.00 84.38 264 LEU A C 1
ATOM 2151 O O . LEU A 1 264 ? -1.464 -2.339 21.517 1.00 84.38 264 LEU A O 1
ATOM 2155 N N . SER A 1 265 ? -2.418 -4.152 20.567 1.00 85.06 265 SER A N 1
ATOM 2156 C CA . SER A 1 265 ? -3.805 -3.749 20.814 1.00 85.06 265 SER A CA 1
ATOM 2157 C C . SER A 1 265 ? -4.259 -4.161 22.216 1.00 85.06 265 SER A C 1
ATOM 2159 O O . SER A 1 265 ? -3.568 -4.889 22.929 1.00 85.06 265 SER A O 1
ATOM 2161 N N . GLU A 1 266 ? -5.449 -3.729 22.630 1.00 83.69 266 GLU A N 1
ATOM 2162 C CA . GLU A 1 266 ? -6.139 -4.412 23.730 1.00 83.69 266 GLU A CA 1
ATOM 2163 C C . GLU A 1 266 ? -6.783 -5.727 23.252 1.00 83.69 266 GLU A C 1
ATOM 2165 O O . GLU A 1 266 ? -6.915 -5.973 22.049 1.00 83.69 266 GLU A O 1
ATOM 2170 N N . GLU A 1 267 ? -7.176 -6.582 24.197 1.00 85.44 267 GLU A N 1
ATOM 2171 C CA . GLU A 1 267 ? -7.973 -7.774 23.903 1.00 85.44 267 GLU A CA 1
ATOM 2172 C C . GLU A 1 267 ? -9.404 -7.375 23.527 1.00 85.44 267 GLU A C 1
ATOM 2174 O O . GLU A 1 267 ? -10.093 -6.691 24.285 1.00 85.44 267 GLU A O 1
ATOM 2179 N N . CYS A 1 268 ? -9.870 -7.839 22.370 1.00 83.12 268 CYS A N 1
ATOM 2180 C CA . CYS A 1 268 ? -11.175 -7.486 21.822 1.00 83.12 268 CYS A CA 1
ATOM 2181 C C . CYS A 1 268 ? -12.020 -8.738 21.601 1.00 83.12 268 CYS A C 1
ATOM 2183 O O . CYS A 1 268 ? -11.583 -9.672 20.935 1.00 83.12 268 CYS A O 1
ATOM 2185 N N . LEU A 1 269 ? -13.258 -8.761 22.102 1.00 83.38 269 LEU A N 1
ATOM 2186 C CA . LEU A 1 269 ? -14.213 -9.809 21.739 1.00 83.38 269 LEU A CA 1
ATOM 2187 C C . LEU A 1 269 ? -14.802 -9.502 20.359 1.00 83.38 269 LEU A C 1
ATOM 2189 O O . LEU A 1 269 ? -15.639 -8.607 20.226 1.00 83.38 269 LEU A O 1
ATOM 2193 N N . LEU A 1 270 ? -14.392 -10.270 19.356 1.00 84.69 270 LEU A N 1
ATOM 2194 C CA . LEU A 1 270 ? -14.882 -10.153 17.987 1.00 84.69 270 LEU A CA 1
ATOM 2195 C C . LEU A 1 270 ? -15.939 -11.215 17.703 1.00 84.69 270 LEU A C 1
ATOM 2197 O O . LEU A 1 270 ? -15.944 -12.290 18.307 1.00 84.69 270 LEU A O 1
ATOM 2201 N N . LYS A 1 271 ? -16.867 -10.899 16.799 1.00 84.31 271 LYS A N 1
ATOM 2202 C CA . LYS A 1 271 ? -17.826 -11.877 16.276 1.00 84.31 271 LYS A CA 1
ATOM 2203 C C . LYS A 1 271 ? -17.195 -12.612 15.091 1.00 84.31 271 LYS A C 1
ATOM 2205 O O . LYS A 1 271 ? -16.141 -12.224 14.603 1.00 84.31 271 LYS A O 1
ATOM 2210 N N . ALA A 1 272 ? -17.850 -13.670 14.623 1.00 84.06 272 ALA A N 1
ATOM 2211 C CA . ALA A 1 272 ? -17.544 -14.194 13.296 1.00 84.06 272 ALA A CA 1
ATOM 2212 C C . ALA A 1 272 ? -17.791 -13.098 12.244 1.00 84.06 272 ALA A C 1
ATOM 2214 O O . ALA A 1 272 ? -18.822 -12.422 12.312 1.00 84.06 272 ALA A O 1
ATOM 2215 N N . GLY A 1 273 ? -16.864 -12.927 11.306 1.00 85.62 273 GLY A N 1
ATOM 2216 C CA . GLY A 1 273 ? -16.918 -11.858 10.313 1.00 85.62 273 GLY A CA 1
ATOM 2217 C C . GLY A 1 273 ? -15.557 -11.503 9.725 1.00 85.62 273 GLY A C 1
ATOM 2218 O O . GLY A 1 273 ? -14.553 -12.166 9.998 1.00 85.62 273 GLY A O 1
ATOM 2219 N N . GLU A 1 274 ? -15.553 -10.447 8.918 1.00 85.25 274 GLU A N 1
ATOM 2220 C CA . GLU A 1 274 ? -14.381 -9.936 8.213 1.00 85.25 274 GLU A CA 1
ATOM 2221 C C . GLU A 1 274 ? -13.952 -8.588 8.788 1.00 85.25 274 GLU A C 1
ATOM 2223 O O . GLU A 1 274 ? -14.751 -7.662 8.958 1.00 85.25 274 GLU A O 1
ATOM 2228 N N . TYR A 1 275 ? -12.663 -8.481 9.066 1.00 84.56 275 TYR A N 1
ATOM 2229 C CA . TYR A 1 275 ? -12.046 -7.328 9.692 1.00 84.56 275 TYR A CA 1
ATOM 2230 C C . TYR A 1 275 ? -10.835 -6.887 8.881 1.00 84.56 275 TYR A C 1
ATOM 2232 O O . TYR A 1 275 ? -10.178 -7.700 8.229 1.00 84.56 275 TYR A O 1
ATOM 2240 N N . ILE A 1 276 ? -10.518 -5.600 8.961 1.00 86.38 276 ILE A N 1
ATOM 2241 C CA . ILE A 1 276 ? -9.307 -5.036 8.372 1.00 86.38 276 ILE A CA 1
ATOM 2242 C C . ILE A 1 276 ? -8.347 -4.675 9.494 1.00 86.38 276 ILE A C 1
ATOM 2244 O O . ILE A 1 276 ? -8.711 -3.984 10.445 1.00 86.38 276 ILE A O 1
ATOM 2248 N N . ILE A 1 277 ? -7.107 -5.124 9.362 1.00 87.25 277 ILE A N 1
ATOM 2249 C CA . ILE A 1 277 ? -5.986 -4.635 10.146 1.00 87.25 277 ILE A CA 1
ATOM 2250 C C . ILE A 1 277 ? -5.204 -3.668 9.268 1.00 87.25 277 ILE A C 1
ATOM 2252 O O . ILE A 1 277 ? -4.696 -4.038 8.214 1.00 87.25 277 ILE A O 1
ATOM 2256 N N . SER A 1 278 ? -5.099 -2.428 9.716 1.00 86.62 278 SER A N 1
ATOM 2257 C CA . SER A 1 278 ? -4.394 -1.369 9.012 1.00 86.62 278 SER A CA 1
ATOM 2258 C C . SER A 1 278 ? -3.196 -0.932 9.841 1.00 86.62 278 SER A C 1
ATOM 2260 O O . SER A 1 278 ? -3.344 -0.580 11.012 1.00 86.62 278 SER A O 1
ATOM 2262 N N . VAL A 1 279 ? -2.000 -0.970 9.261 1.00 85.62 279 VAL A N 1
ATOM 2263 C CA . VAL A 1 279 ? -0.811 -0.387 9.892 1.00 85.62 279 VAL A CA 1
ATOM 2264 C C . VAL A 1 279 ? -0.699 1.038 9.395 1.00 85.62 279 VAL A C 1
ATOM 2266 O O . VAL A 1 279 ? -0.618 1.234 8.192 1.00 85.62 279 VAL A O 1
ATOM 2269 N N . GLN A 1 280 ? -0.674 2.004 10.304 1.00 81.62 280 GLN A N 1
ATOM 2270 C CA . GLN A 1 280 ? -0.628 3.439 10.049 1.00 81.62 280 GLN A CA 1
ATOM 2271 C C . GLN A 1 280 ? 0.654 4.066 10.575 1.00 81.62 280 GLN A C 1
ATOM 2273 O O . GLN A 1 280 ? 1.279 3.531 11.486 1.00 81.62 280 GLN A O 1
ATOM 2278 N N . SER A 1 281 ? 1.029 5.221 10.032 1.00 76.19 281 SER A N 1
ATOM 2279 C CA . SER A 1 281 ? 2.160 6.021 10.501 1.00 76.19 281 SER A CA 1
ATOM 2280 C C . SER A 1 281 ? 1.790 7.497 10.540 1.00 76.19 281 SER A C 1
ATOM 2282 O O . SER A 1 281 ? 1.018 7.961 9.708 1.00 76.19 281 SER A O 1
ATOM 2284 N N . SER A 1 282 ? 2.348 8.249 11.487 1.00 65.38 282 SER A N 1
ATOM 2285 C CA . SER A 1 282 ? 2.159 9.703 11.576 1.00 65.38 282 SER A CA 1
ATOM 2286 C C . SER A 1 282 ? 3.509 10.406 11.466 1.00 65.38 282 SER A C 1
ATOM 2288 O O . SER A 1 282 ? 4.428 10.051 12.196 1.00 65.38 282 SER A O 1
ATOM 2290 N N . HIS A 1 283 ? 3.632 11.381 10.555 1.00 60.78 283 HIS A N 1
ATOM 2291 C CA . HIS A 1 283 ? 4.827 12.231 10.382 1.00 60.78 283 HIS A CA 1
ATOM 2292 C C . HIS A 1 283 ? 6.151 11.455 10.360 1.00 60.78 283 HIS A C 1
ATOM 2294 O O . HIS A 1 283 ? 7.108 11.782 11.063 1.00 60.78 283 HIS A O 1
ATOM 2300 N N . CYS A 1 284 ? 6.164 10.372 9.589 1.00 62.69 284 CYS A N 1
ATOM 2301 C CA . CYS A 1 284 ? 7.211 9.376 9.684 1.00 62.69 284 CYS A CA 1
ATOM 2302 C C . CYS A 1 284 ? 8.491 9.747 8.945 1.00 62.69 284 CYS A C 1
ATOM 2304 O O . CYS A 1 284 ? 9.550 9.383 9.438 1.00 62.69 284 CYS A O 1
ATOM 2306 N N . LEU A 1 285 ? 8.408 10.465 7.823 1.00 65.50 285 LEU A N 1
ATOM 2307 C CA . LEU A 1 285 ? 9.571 10.896 7.059 1.00 65.50 285 LEU A CA 1
ATOM 2308 C C . LEU A 1 285 ? 10.296 12.021 7.802 1.00 65.50 285 LEU A C 1
ATOM 2310 O O . LEU A 1 285 ? 9.756 13.100 8.049 1.00 65.50 285 LEU A O 1
ATOM 2314 N N . GLU A 1 286 ? 11.545 11.766 8.169 1.00 61.41 286 GLU A N 1
ATOM 2315 C CA . GLU A 1 286 ? 12.466 12.810 8.579 1.00 61.41 286 GLU A CA 1
ATOM 2316 C C . GLU A 1 286 ? 12.986 13.484 7.307 1.00 61.41 286 GLU A C 1
ATOM 2318 O O . GLU A 1 286 ? 13.500 12.817 6.411 1.00 61.41 286 GLU A O 1
ATOM 2323 N N . ASN A 1 287 ? 12.841 14.810 7.213 1.00 51.09 287 ASN A N 1
ATOM 2324 C CA . ASN A 1 287 ? 13.384 15.602 6.108 1.00 51.09 287 ASN A CA 1
ATOM 2325 C C . ASN A 1 287 ? 14.912 15.476 6.071 1.00 51.09 287 ASN A C 1
ATOM 2327 O O . ASN A 1 287 ? 15.637 16.329 6.589 1.00 51.09 287 ASN A O 1
ATOM 2331 N N . VAL A 1 288 ? 15.416 14.435 5.421 1.00 51.09 288 VAL A N 1
ATOM 2332 C CA . VAL A 1 288 ? 16.819 14.340 5.051 1.00 51.09 288 VAL A CA 1
ATOM 2333 C C . VAL A 1 288 ? 16.956 14.995 3.687 1.00 51.09 288 VAL A C 1
ATOM 2335 O O . VAL A 1 288 ? 16.992 14.359 2.638 1.00 51.09 288 VAL A O 1
ATOM 2338 N N . MET A 1 289 ? 17.040 16.328 3.712 1.00 48.41 289 MET A N 1
ATOM 2339 C CA . MET A 1 289 ? 17.705 17.054 2.638 1.00 48.41 289 MET A CA 1
ATOM 2340 C C . MET A 1 289 ? 19.158 16.598 2.629 1.00 48.41 289 MET A C 1
ATOM 2342 O O . MET A 1 289 ? 19.937 17.027 3.476 1.00 48.41 289 MET A O 1
ATOM 2346 N N . ASN A 1 290 ? 19.484 15.693 1.711 1.00 44.91 290 ASN A N 1
ATOM 2347 C CA . ASN A 1 290 ? 20.722 15.657 0.941 1.00 44.91 290 ASN A CA 1
ATOM 2348 C C . ASN A 1 290 ? 20.717 14.392 0.081 1.00 44.91 290 ASN A C 1
ATOM 2350 O O . ASN A 1 290 ? 20.923 13.296 0.587 1.00 44.91 290 ASN A O 1
ATOM 2354 N N . SER A 1 291 ? 20.643 14.543 -1.234 1.00 44.38 291 SER A N 1
ATOM 2355 C CA . SER A 1 291 ? 21.770 14.100 -2.052 1.00 44.38 291 SER A CA 1
ATOM 2356 C C . SER A 1 291 ? 21.608 14.574 -3.488 1.00 44.38 291 SER A C 1
ATOM 2358 O O . SER A 1 291 ? 20.576 14.431 -4.129 1.00 44.38 291 SER A O 1
ATOM 2360 N N . THR A 1 292 ? 22.693 15.135 -4.002 1.00 51.94 292 THR A N 1
ATOM 2361 C CA . THR A 1 292 ? 23.059 15.116 -5.417 1.00 51.94 292 THR A CA 1
ATOM 2362 C C . THR A 1 292 ? 23.229 13.661 -5.859 1.00 51.94 292 THR A C 1
ATOM 2364 O O . THR A 1 292 ? 24.352 13.176 -6.025 1.00 51.94 292 THR A O 1
ATOM 2367 N N . SER A 1 293 ? 22.126 12.931 -5.910 1.00 62.81 293 SER A N 1
ATOM 2368 C CA . SER A 1 293 ? 22.088 11.505 -6.177 1.00 62.81 293 SER A CA 1
ATOM 2369 C C . SER A 1 293 ? 21.898 11.307 -7.677 1.00 62.81 293 SER A C 1
ATOM 2371 O O . SER A 1 293 ? 21.180 12.074 -8.312 1.00 62.81 293 SER A O 1
ATOM 2373 N N . TYR A 1 294 ? 22.643 10.380 -8.275 1.00 79.19 294 TYR A N 1
ATOM 2374 C CA . TYR A 1 294 ? 22.459 10.058 -9.685 1.00 79.19 294 TYR A CA 1
ATOM 2375 C C . TYR A 1 294 ? 21.378 8.986 -9.789 1.00 79.19 294 TYR A C 1
ATOM 2377 O O . TYR A 1 294 ? 21.406 8.010 -9.035 1.00 79.19 294 TYR A O 1
ATOM 2385 N N . GLU A 1 295 ? 20.467 9.153 -10.738 1.00 89.25 295 GLU A N 1
ATOM 2386 C CA . GLU A 1 295 ? 19.486 8.132 -11.085 1.00 89.25 295 GLU A CA 1
ATOM 2387 C C . GLU A 1 295 ? 20.189 6.906 -11.697 1.00 89.25 295 GLU A C 1
ATOM 2389 O O . GLU A 1 295 ? 21.023 7.018 -12.609 1.00 89.25 295 GLU A O 1
ATOM 2394 N N . MET A 1 296 ? 19.910 5.722 -11.151 1.00 92.06 296 MET A N 1
ATOM 2395 C CA . MET A 1 296 ? 20.503 4.459 -11.582 1.00 92.06 296 MET A CA 1
ATOM 2396 C C . MET A 1 296 ? 19.916 4.023 -12.923 1.00 92.06 296 MET A C 1
ATOM 2398 O O . MET A 1 296 ? 18.714 3.998 -13.114 1.00 92.06 296 MET A O 1
ATOM 2402 N N . LYS A 1 297 ? 20.736 3.564 -13.869 1.00 93.69 297 LYS A N 1
ATOM 2403 C CA . LYS A 1 297 ? 20.185 3.053 -15.134 1.00 93.69 297 LYS A CA 1
ATOM 2404 C C . LYS A 1 297 ? 19.430 1.735 -14.933 1.00 93.69 297 LYS A C 1
ATOM 2406 O O . LYS A 1 297 ? 20.025 0.738 -14.511 1.00 93.69 297 LYS A O 1
ATOM 2411 N N . LEU A 1 298 ? 18.155 1.713 -15.320 1.00 96.25 298 LEU A N 1
ATOM 2412 C CA . LEU A 1 298 ? 17.322 0.504 -15.299 1.00 96.25 298 LEU A CA 1
ATOM 2413 C C . LEU A 1 298 ? 17.631 -0.441 -16.466 1.00 96.25 298 LEU A C 1
ATOM 2415 O O . LEU A 1 298 ? 17.611 -1.658 -16.287 1.00 96.25 298 LEU A O 1
ATOM 2419 N N . LEU A 1 299 ? 17.998 0.109 -17.630 1.00 96.56 299 LEU A N 1
ATOM 2420 C CA . LEU A 1 299 ? 18.369 -0.639 -18.835 1.00 96.56 299 LEU A CA 1
ATOM 2421 C C . LEU A 1 299 ? 19.854 -0.479 -19.195 1.00 96.56 299 LEU A C 1
ATOM 2423 O O . LEU A 1 299 ? 20.472 0.565 -18.965 1.00 96.56 299 LEU A O 1
ATOM 2427 N N . ASP A 1 300 ? 20.436 -1.528 -19.772 1.00 95.00 300 ASP A N 1
ATOM 2428 C CA . ASP A 1 300 ? 21.755 -1.492 -20.396 1.00 95.00 300 ASP A CA 1
ATOM 2429 C C . ASP A 1 300 ? 21.700 -0.948 -21.837 1.00 95.00 300 ASP A C 1
ATOM 2431 O O . ASP A 1 300 ? 20.659 -0.523 -22.339 1.00 95.00 300 ASP A O 1
ATOM 2435 N N . SER A 1 301 ? 22.850 -0.920 -22.516 1.00 93.06 301 SER A N 1
ATOM 2436 C CA . SER A 1 301 ? 22.944 -0.415 -23.891 1.00 93.06 301 SER A CA 1
ATOM 2437 C C . SER A 1 301 ? 22.165 -1.236 -24.921 1.00 93.06 301 SER A C 1
ATOM 2439 O O . SER A 1 301 ? 21.917 -0.726 -26.011 1.00 93.06 301 SER A O 1
ATOM 2441 N N . ASP A 1 302 ? 21.802 -2.477 -24.593 1.00 93.62 302 ASP A N 1
ATOM 2442 C CA . ASP A 1 302 ? 21.059 -3.392 -25.461 1.00 93.62 302 ASP A CA 1
ATOM 2443 C C . ASP A 1 302 ? 19.552 -3.393 -25.131 1.00 93.62 302 ASP A C 1
ATOM 2445 O O . ASP A 1 302 ? 18.798 -4.208 -25.670 1.00 93.62 302 ASP A O 1
ATOM 2449 N N . GLY A 1 303 ? 19.107 -2.493 -24.244 1.00 92.81 303 GLY A N 1
ATOM 2450 C CA . GLY A 1 303 ? 17.721 -2.405 -23.783 1.00 92.81 303 GLY A CA 1
ATOM 2451 C C . GLY A 1 303 ? 17.337 -3.506 -22.793 1.00 92.81 303 GLY A C 1
ATOM 2452 O O . GLY A 1 303 ? 16.157 -3.758 -22.580 1.00 92.81 303 GLY A O 1
ATOM 2453 N N . LYS A 1 304 ? 18.303 -4.208 -22.188 1.00 96.56 304 LYS A N 1
ATOM 2454 C CA . LYS A 1 304 ? 18.022 -5.250 -21.191 1.00 96.56 304 LYS A CA 1
ATOM 2455 C C . LYS A 1 304 ? 18.093 -4.705 -19.780 1.00 96.56 304 LYS A C 1
ATOM 2457 O O . LYS A 1 304 ? 18.930 -3.857 -19.488 1.00 96.56 304 LYS A O 1
ATOM 2462 N N . LEU A 1 305 ? 17.245 -5.232 -18.891 1.00 96.94 305 LEU A N 1
ATOM 2463 C CA . LEU A 1 305 ? 17.273 -4.843 -17.482 1.00 96.94 305 LEU A CA 1
ATOM 2464 C C . LEU A 1 305 ? 18.690 -5.031 -16.923 1.00 96.94 305 LEU A C 1
ATOM 2466 O O . LEU A 1 305 ? 19.293 -6.109 -17.064 1.00 96.94 305 LEU A O 1
ATOM 2470 N N . THR A 1 306 ? 19.220 -3.998 -16.271 1.00 97.06 306 THR A N 1
ATOM 2471 C CA . THR A 1 306 ? 20.546 -4.058 -15.659 1.00 97.06 306 THR A CA 1
ATOM 2472 C C . THR A 1 306 ? 20.574 -5.096 -14.542 1.00 97.06 306 THR A C 1
ATOM 2474 O O . THR A 1 306 ? 19.557 -5.464 -13.954 1.00 97.06 306 THR A O 1
ATOM 2477 N N . LYS A 1 307 ? 21.774 -5.585 -14.203 1.00 95.44 307 LYS A N 1
ATOM 2478 C CA . LYS A 1 307 ? 21.936 -6.531 -13.088 1.00 95.44 307 LYS A CA 1
ATOM 2479 C C . LYS A 1 307 ? 21.393 -5.963 -11.773 1.00 95.44 307 LYS A C 1
ATOM 2481 O O . LYS A 1 307 ? 20.875 -6.727 -10.965 1.00 95.44 307 LYS A O 1
ATOM 2486 N N . HIS A 1 308 ? 21.551 -4.658 -11.559 1.00 93.44 308 HIS A N 1
ATOM 2487 C CA . HIS A 1 308 ? 21.090 -4.013 -10.338 1.00 93.44 308 HIS A CA 1
ATOM 2488 C C . HIS A 1 308 ? 19.565 -3.991 -10.289 1.00 93.44 308 HIS A C 1
ATOM 2490 O O . HIS A 1 308 ? 19.000 -4.517 -9.340 1.00 93.44 308 HIS A O 1
ATOM 2496 N N . PHE A 1 309 ? 18.912 -3.555 -11.370 1.00 95.50 309 PHE A N 1
ATOM 2497 C CA . PHE A 1 309 ? 17.455 -3.547 -11.432 1.00 95.50 309 PHE A CA 1
ATOM 2498 C C . PHE A 1 309 ? 16.844 -4.953 -11.336 1.00 95.50 309 PHE A C 1
ATOM 2500 O O . PHE A 1 309 ? 15.878 -5.155 -10.612 1.00 95.50 309 PHE A O 1
ATOM 2507 N N . LYS A 1 310 ? 17.463 -5.976 -11.941 1.00 96.44 310 LYS A N 1
ATOM 2508 C CA . LYS A 1 310 ? 17.034 -7.373 -11.735 1.00 96.44 310 LYS A CA 1
ATOM 2509 C C . LYS A 1 310 ? 17.101 -7.803 -10.269 1.00 96.44 310 LYS A C 1
ATOM 2511 O O . LYS A 1 310 ? 16.192 -8.478 -9.812 1.00 96.44 310 LYS A O 1
ATOM 2516 N N . MET A 1 311 ? 18.158 -7.428 -9.545 1.00 93.94 311 MET A N 1
ATOM 2517 C CA . MET A 1 311 ? 18.263 -7.720 -8.111 1.00 93.94 311 MET A CA 1
ATOM 2518 C C . MET A 1 311 ? 17.167 -6.996 -7.322 1.00 93.94 311 MET A C 1
ATOM 2520 O O . MET A 1 311 ? 16.545 -7.594 -6.456 1.00 93.94 311 MET A O 1
ATOM 2524 N N . THR A 1 312 ? 16.883 -5.741 -7.667 1.00 93.88 312 THR A N 1
ATOM 2525 C CA . THR A 1 312 ? 15.780 -4.972 -7.081 1.00 93.88 312 THR A CA 1
ATOM 2526 C C . THR A 1 312 ? 14.434 -5.663 -7.285 1.00 93.88 312 THR A C 1
ATOM 2528 O O . THR A 1 312 ? 13.689 -5.811 -6.325 1.00 93.88 312 THR A O 1
ATOM 2531 N N . LEU A 1 313 ? 14.146 -6.160 -8.491 1.00 95.81 313 LEU A N 1
ATOM 2532 C CA . LEU A 1 313 ? 12.919 -6.912 -8.774 1.00 95.81 313 LEU A CA 1
ATOM 2533 C C . LEU A 1 313 ? 12.842 -8.235 -8.003 1.00 95.81 313 LEU A C 1
ATOM 2535 O O . LEU A 1 313 ? 11.757 -8.628 -7.596 1.00 95.81 313 LEU A O 1
ATOM 2539 N N . MET A 1 314 ? 13.972 -8.911 -7.778 1.00 93.81 314 MET A N 1
ATOM 2540 C CA . MET A 1 314 ? 14.015 -10.111 -6.933 1.00 93.81 314 MET A CA 1
ATOM 2541 C C . MET A 1 314 ? 13.704 -9.780 -5.472 1.00 93.81 314 MET A C 1
ATOM 2543 O O . MET A 1 314 ? 12.877 -10.443 -4.862 1.00 93.81 314 MET A O 1
ATOM 2547 N N . ASN A 1 315 ? 14.298 -8.713 -4.937 1.00 90.81 315 ASN A N 1
ATOM 2548 C CA . ASN A 1 315 ? 14.010 -8.260 -3.576 1.00 90.81 315 ASN A CA 1
ATOM 2549 C C . ASN A 1 315 ? 12.550 -7.805 -3.428 1.00 90.81 315 ASN A C 1
ATOM 2551 O O . ASN A 1 315 ? 11.934 -8.026 -2.391 1.00 90.81 315 ASN A O 1
ATOM 2555 N N . MET A 1 316 ? 11.994 -7.172 -4.463 1.00 92.38 316 MET A N 1
ATOM 2556 C CA . MET A 1 316 ? 10.588 -6.787 -4.508 1.00 92.38 316 MET A CA 1
ATOM 2557 C C . MET A 1 316 ? 9.684 -8.021 -4.547 1.00 92.38 316 MET A C 1
ATOM 2559 O O . MET A 1 316 ? 8.728 -8.091 -3.792 1.00 92.38 316 MET A O 1
ATOM 2563 N N . PHE A 1 317 ? 10.003 -9.025 -5.359 1.00 93.38 317 PHE A N 1
ATOM 2564 C CA . PHE A 1 317 ? 9.272 -10.290 -5.365 1.00 93.38 317 PHE A CA 1
ATOM 2565 C C . PHE A 1 317 ? 9.249 -10.930 -3.968 1.00 93.38 317 PHE A C 1
ATOM 2567 O O . PHE A 1 317 ? 8.178 -11.230 -3.450 1.00 93.38 317 PHE A O 1
ATOM 2574 N N . ASP A 1 318 ? 10.411 -11.032 -3.316 1.00 90.06 318 ASP A N 1
ATOM 2575 C CA . ASP A 1 318 ? 10.532 -11.584 -1.961 1.00 90.06 318 ASP A CA 1
ATOM 2576 C C . ASP A 1 318 ? 9.775 -10.749 -0.903 1.00 90.06 318 ASP A C 1
ATOM 2578 O O . ASP A 1 318 ? 9.366 -11.280 0.131 1.00 90.06 318 ASP A O 1
ATOM 2582 N N . LEU A 1 319 ? 9.591 -9.443 -1.143 1.00 88.25 319 LEU A N 1
ATOM 2583 C CA . LEU A 1 319 ? 8.817 -8.539 -0.283 1.00 88.25 319 LEU A CA 1
ATOM 2584 C C . LEU A 1 319 ? 7.311 -8.844 -0.325 1.00 88.25 319 LEU A C 1
ATOM 2586 O O . LEU A 1 319 ? 6.648 -8.719 0.708 1.00 88.25 319 LEU A O 1
ATOM 2590 N N . PHE A 1 320 ? 6.781 -9.216 -1.494 1.00 90.00 320 PHE A N 1
ATOM 2591 C CA . PHE A 1 320 ? 5.354 -9.500 -1.699 1.00 90.00 320 PHE A CA 1
ATOM 2592 C C . PHE A 1 320 ? 4.992 -10.986 -1.576 1.00 90.00 320 PHE A C 1
ATOM 2594 O O . PHE A 1 320 ? 3.816 -11.284 -1.399 1.00 90.00 320 PHE A O 1
ATOM 2601 N N . ASP A 1 321 ? 5.966 -11.900 -1.607 1.00 88.75 321 ASP A N 1
ATOM 2602 C CA . ASP A 1 321 ? 5.788 -13.317 -1.258 1.00 88.75 321 ASP A CA 1
ATOM 2603 C C . ASP A 1 321 ? 5.558 -13.442 0.262 1.00 88.75 321 ASP A C 1
ATOM 2605 O O . ASP A 1 321 ? 6.489 -13.537 1.070 1.00 88.75 321 ASP A O 1
ATOM 2609 N N . PHE A 1 322 ? 4.304 -13.349 0.702 1.00 83.94 322 PHE A N 1
ATOM 2610 C CA . PHE A 1 322 ? 3.958 -13.304 2.121 1.00 83.94 322 PHE A CA 1
ATOM 2611 C C . PHE A 1 322 ? 3.991 -14.675 2.784 1.00 83.94 322 PHE A C 1
ATOM 2613 O O . PHE A 1 322 ? 4.185 -14.736 4.007 1.00 83.94 322 PHE A O 1
ATOM 2620 N N . ASP A 1 323 ? 3.793 -15.746 2.019 1.00 83.75 323 ASP A N 1
ATOM 2621 C CA . ASP A 1 323 ? 3.781 -17.120 2.517 1.00 83.75 323 ASP A CA 1
ATOM 2622 C C . ASP A 1 323 ? 5.125 -17.864 2.372 1.00 83.75 323 ASP A C 1
ATOM 2624 O O . ASP A 1 323 ? 5.254 -18.973 2.899 1.00 83.75 323 ASP A O 1
ATOM 2628 N N . GLU A 1 324 ? 6.142 -17.221 1.785 1.00 87.94 324 GLU A N 1
ATOM 2629 C CA . GLU A 1 324 ? 7.503 -17.744 1.592 1.00 87.94 324 GLU A CA 1
ATOM 2630 C C . GLU A 1 324 ? 7.565 -18.974 0.675 1.00 87.94 324 GLU A C 1
ATOM 2632 O O . GLU A 1 324 ? 8.468 -19.814 0.805 1.00 87.94 324 GLU A O 1
ATOM 2637 N N . ASN A 1 325 ? 6.608 -19.125 -0.242 1.00 89.69 325 ASN A N 1
ATOM 2638 C CA . ASN A 1 325 ? 6.542 -20.296 -1.110 1.00 89.69 325 ASN A CA 1
ATOM 2639 C C . ASN A 1 325 ? 7.385 -20.158 -2.399 1.00 89.69 325 ASN A C 1
ATOM 2641 O O . ASN A 1 325 ? 7.587 -21.153 -3.110 1.00 89.69 325 ASN A O 1
ATOM 2645 N N . GLY A 1 326 ? 7.941 -18.969 -2.672 1.00 92.50 326 GLY A N 1
ATOM 2646 C CA . GLY A 1 326 ? 8.754 -18.666 -3.852 1.00 92.50 326 GLY A CA 1
ATOM 2647 C C . GLY A 1 326 ? 7.948 -18.374 -5.123 1.00 92.50 326 GLY A C 1
ATOM 2648 O O . GLY A 1 326 ? 8.504 -18.429 -6.228 1.00 92.50 326 GLY A O 1
ATOM 2649 N N . LYS A 1 327 ? 6.650 -18.102 -4.984 1.00 94.56 327 LYS A N 1
ATOM 2650 C CA . LYS A 1 327 ? 5.682 -17.759 -6.032 1.00 94.56 327 LYS A CA 1
ATOM 2651 C C . LYS A 1 327 ? 4.875 -16.539 -5.563 1.00 94.56 327 LYS A C 1
ATOM 2653 O O . LYS A 1 327 ? 4.857 -16.226 -4.383 1.00 94.56 327 LYS A O 1
ATOM 2658 N N . LEU A 1 328 ? 4.225 -15.843 -6.494 1.00 93.94 328 LEU A N 1
ATOM 2659 C CA . LEU A 1 328 ? 3.237 -14.815 -6.159 1.00 93.94 328 LEU A CA 1
ATOM 2660 C C . LEU A 1 328 ? 1.847 -15.304 -6.537 1.00 93.94 328 LEU A C 1
ATOM 2662 O O . LEU A 1 328 ? 1.551 -15.530 -7.718 1.00 93.94 328 LEU A O 1
ATOM 2666 N N . SER A 1 329 ? 0.992 -15.435 -5.533 1.00 92.19 329 SER A N 1
ATOM 2667 C CA . SER A 1 329 ? -0.443 -15.616 -5.725 1.00 92.19 329 SER A CA 1
ATOM 2668 C C . SER A 1 329 ? -1.076 -14.389 -6.392 1.00 92.19 329 SER A C 1
ATOM 2670 O O . SER A 1 329 ? -0.487 -13.304 -6.460 1.00 92.19 329 SER A O 1
ATOM 2672 N N . ARG A 1 330 ? -2.313 -14.543 -6.884 1.00 91.75 330 ARG A N 1
ATOM 2673 C CA . ARG A 1 3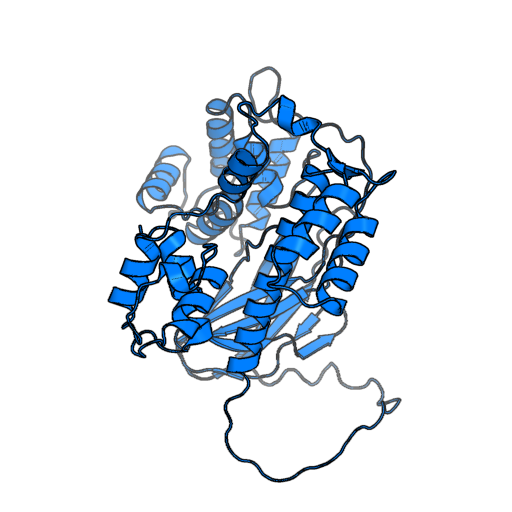30 ? -3.083 -13.425 -7.452 1.00 91.75 330 ARG A CA 1
ATOM 2674 C C . ARG A 1 330 ? -3.252 -12.317 -6.416 1.00 91.75 330 ARG A C 1
ATOM 2676 O O . ARG A 1 330 ? -3.154 -11.148 -6.758 1.00 91.75 330 ARG A O 1
ATOM 2683 N N . GLU A 1 331 ? -3.523 -12.683 -5.169 1.00 88.12 331 GLU A N 1
ATOM 2684 C CA . GLU A 1 331 ? -3.738 -11.757 -4.062 1.00 88.12 331 GLU A CA 1
ATOM 268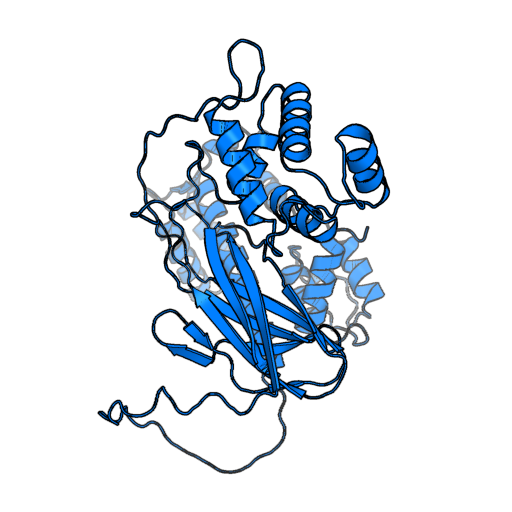5 C C . GLU A 1 331 ? -2.466 -10.970 -3.719 1.00 88.12 331 GLU A C 1
ATOM 2687 O O . GLU A 1 331 ? -2.531 -9.761 -3.512 1.00 88.12 331 GLU A O 1
ATOM 2692 N N . GLU A 1 332 ? -1.304 -11.622 -3.698 1.00 89.81 332 GLU A N 1
ATOM 2693 C CA . GLU A 1 332 ? -0.021 -10.953 -3.447 1.00 89.81 332 GLU A CA 1
ATOM 2694 C C . GLU A 1 332 ? 0.370 -10.020 -4.595 1.00 89.81 332 GLU A C 1
ATOM 2696 O O . GLU A 1 332 ? 0.806 -8.889 -4.364 1.00 89.81 332 GLU A O 1
ATOM 2701 N N . PHE A 1 333 ? 0.155 -10.458 -5.837 1.00 92.25 333 PHE A N 1
ATOM 2702 C CA . PHE A 1 333 ? 0.402 -9.624 -7.007 1.00 92.25 333 PHE A CA 1
ATOM 2703 C C . PHE A 1 333 ? -0.585 -8.447 -7.105 1.00 92.25 333 PHE A C 1
ATOM 2705 O O . PHE A 1 333 ? -0.188 -7.347 -7.479 1.00 92.25 333 PHE A O 1
ATOM 2712 N N . ASP A 1 334 ? -1.851 -8.632 -6.718 1.00 88.50 334 ASP A N 1
ATOM 2713 C CA . ASP A 1 334 ? -2.852 -7.558 -6.653 1.00 88.50 334 ASP A CA 1
ATOM 2714 C C . ASP A 1 334 ? -2.471 -6.482 -5.631 1.00 88.50 334 ASP A C 1
ATOM 2716 O O . ASP A 1 334 ? -2.617 -5.289 -5.895 1.00 88.50 334 ASP A O 1
ATOM 2720 N N . ILE A 1 335 ? -1.913 -6.891 -4.489 1.00 87.06 335 ILE A N 1
ATOM 2721 C CA . ILE A 1 335 ? -1.383 -5.974 -3.476 1.00 87.06 335 ILE A CA 1
ATOM 2722 C C . ILE A 1 335 ? -0.205 -5.169 -4.031 1.00 87.06 335 ILE A C 1
ATOM 2724 O O . ILE A 1 335 ? -0.155 -3.952 -3.838 1.00 87.06 335 ILE A O 1
ATOM 2728 N N . TYR A 1 336 ? 0.717 -5.823 -4.742 1.00 90.62 336 TYR A N 1
ATOM 2729 C CA . TYR A 1 336 ? 1.786 -5.137 -5.465 1.00 90.62 336 TYR A CA 1
ATOM 2730 C C . TYR A 1 336 ? 1.222 -4.121 -6.466 1.00 90.62 336 TYR A C 1
ATOM 2732 O O . TYR A 1 336 ? 1.605 -2.953 -6.424 1.00 90.62 336 TYR A O 1
ATOM 2740 N N . ASN A 1 337 ? 0.276 -4.531 -7.312 1.00 89.25 337 ASN A N 1
ATOM 2741 C CA . ASN A 1 337 ? -0.275 -3.679 -8.362 1.00 89.25 337 ASN A CA 1
ATOM 2742 C C . ASN A 1 337 ? -1.042 -2.482 -7.791 1.00 89.25 337 ASN A C 1
ATOM 2744 O O . ASN A 1 337 ? -0.856 -1.357 -8.250 1.00 89.25 337 ASN A O 1
ATOM 2748 N N . THR A 1 338 ? -1.835 -2.703 -6.742 1.00 84.31 338 THR A N 1
ATOM 2749 C CA . THR A 1 338 ? -2.567 -1.642 -6.038 1.00 84.31 338 THR A CA 1
ATOM 2750 C C . THR A 1 338 ? -1.590 -0.638 -5.431 1.00 84.31 338 THR A C 1
ATOM 2752 O O . THR A 1 338 ? -1.779 0.571 -5.535 1.00 84.31 338 THR A O 1
ATOM 2755 N N . LEU A 1 339 ? -0.493 -1.113 -4.836 1.00 85.06 339 LEU A N 1
ATOM 2756 C CA . LEU A 1 339 ? 0.526 -0.227 -4.283 1.00 85.06 339 LEU A CA 1
ATOM 2757 C C . LEU A 1 339 ? 1.317 0.506 -5.375 1.00 85.06 339 LEU A C 1
ATOM 2759 O O . LEU A 1 339 ? 1.699 1.650 -5.163 1.00 85.06 339 LEU A O 1
ATOM 2763 N N . ALA A 1 340 ? 1.550 -0.113 -6.530 1.00 86.50 340 ALA A N 1
ATOM 2764 C CA . ALA A 1 340 ? 2.261 0.492 -7.652 1.00 86.50 340 ALA A CA 1
ATOM 2765 C C . ALA A 1 340 ? 1.418 1.546 -8.391 1.00 86.50 340 ALA A C 1
ATOM 2767 O O . ALA A 1 340 ? 1.924 2.621 -8.706 1.00 86.50 340 ALA A O 1
ATOM 2768 N N . SER A 1 341 ? 0.135 1.256 -8.627 1.00 80.88 341 SER A N 1
ATOM 2769 C CA . SER A 1 341 ? -0.708 1.959 -9.610 1.00 80.88 341 SER A CA 1
ATOM 2770 C C . SER A 1 341 ? -2.065 2.450 -9.088 1.00 80.88 341 SER A C 1
ATOM 2772 O O . SER A 1 341 ? -2.744 3.179 -9.802 1.00 80.88 341 SER A O 1
ATOM 2774 N N . ASP A 1 342 ? -2.457 2.091 -7.859 1.00 79.44 342 ASP A N 1
ATOM 2775 C CA . ASP A 1 342 ? -3.813 2.296 -7.305 1.00 79.44 342 ASP A CA 1
ATOM 2776 C C . ASP A 1 342 ? -4.924 1.531 -8.059 1.00 79.44 342 ASP A C 1
ATOM 2778 O O . ASP A 1 342 ? -6.115 1.805 -7.905 1.00 79.44 342 ASP A O 1
ATOM 2782 N N . GLU A 1 343 ? -4.548 0.529 -8.860 1.00 81.69 343 GLU A N 1
ATOM 2783 C CA . GLU A 1 343 ? -5.478 -0.326 -9.595 1.00 81.69 343 GLU A CA 1
ATOM 2784 C C . GLU A 1 343 ? -5.409 -1.781 -9.112 1.00 81.69 343 GLU A C 1
ATOM 2786 O O . GLU A 1 343 ? -4.339 -2.325 -8.833 1.00 81.69 343 GLU A O 1
ATOM 2791 N N . HIS A 1 344 ? -6.571 -2.432 -9.046 1.00 83.44 344 HIS A N 1
ATOM 2792 C CA . HIS A 1 344 ? -6.656 -3.875 -8.832 1.00 83.44 344 HIS A CA 1
ATOM 2793 C C . HIS A 1 344 ? -6.467 -4.622 -10.149 1.00 83.44 344 HIS A C 1
ATOM 2795 O O . HIS A 1 344 ? -6.995 -4.218 -11.185 1.00 83.44 344 HIS A O 1
ATOM 2801 N N . VAL A 1 345 ? -5.808 -5.770 -10.078 1.00 82.50 345 VAL A N 1
ATOM 2802 C CA . VAL A 1 345 ? -5.610 -6.677 -11.204 1.00 82.50 345 VAL A CA 1
ATOM 2803 C C . VAL A 1 345 ? -6.928 -7.368 -11.523 1.00 82.50 345 VAL A C 1
ATOM 2805 O O . VAL A 1 345 ? -7.523 -8.071 -10.693 1.00 82.50 345 VAL A O 1
ATOM 2808 N N . LEU A 1 346 ? -7.398 -7.191 -12.755 1.00 85.06 346 LEU A N 1
ATOM 2809 C CA . LEU A 1 346 ? -8.599 -7.854 -13.241 1.00 85.06 346 LEU A CA 1
ATOM 2810 C C . LEU A 1 346 ? -8.315 -9.334 -13.521 1.00 85.06 346 LEU A C 1
ATOM 2812 O O . LEU A 1 346 ? -7.227 -9.716 -13.943 1.00 85.06 346 LEU A O 1
ATOM 2816 N N . ASP A 1 347 ? -9.331 -10.190 -13.378 1.00 85.81 347 ASP A N 1
ATOM 2817 C CA . ASP A 1 347 ? -9.179 -11.637 -13.615 1.00 85.81 347 ASP A CA 1
ATOM 2818 C C . ASP A 1 347 ? -8.659 -11.963 -15.020 1.00 85.81 347 ASP A C 1
ATOM 2820 O O . ASP A 1 347 ? -7.877 -12.892 -15.201 1.00 85.81 347 ASP A O 1
ATOM 2824 N N . GLN A 1 348 ? -9.078 -11.176 -16.012 1.00 85.19 348 GLN A N 1
ATOM 2825 C CA . GLN A 1 348 ? -8.637 -11.337 -17.397 1.00 85.19 348 GLN A CA 1
ATOM 2826 C C . GLN A 1 348 ? -7.158 -10.978 -17.561 1.00 85.19 348 GLN A C 1
ATOM 2828 O O . GLN A 1 348 ? -6.449 -11.642 -18.310 1.00 85.19 348 GLN A O 1
ATOM 2833 N N . GLU A 1 349 ? -6.684 -9.952 -16.855 1.00 84.56 349 GLU A N 1
ATOM 2834 C CA . GLU A 1 349 ? -5.282 -9.530 -16.883 1.00 84.56 349 GLU A CA 1
ATOM 2835 C C . GLU A 1 349 ? -4.408 -10.574 -16.198 1.00 84.56 349 GLU A C 1
ATOM 2837 O O . GLU A 1 349 ? -3.404 -10.998 -16.767 1.00 84.56 349 GLU A O 1
ATOM 2842 N N . TRP A 1 350 ? -4.845 -11.076 -15.040 1.00 90.50 350 TRP A N 1
ATOM 2843 C CA . TRP A 1 350 ? -4.169 -12.165 -14.339 1.00 90.50 350 TRP A CA 1
ATOM 2844 C C . TRP A 1 350 ? -4.059 -13.429 -15.197 1.00 90.50 350 TRP A C 1
ATOM 2846 O O . TRP A 1 350 ? -2.982 -14.010 -15.326 1.00 90.50 350 TRP A O 1
ATOM 2856 N N . GLU A 1 351 ? -5.152 -13.834 -15.850 1.00 87.19 351 GLU A N 1
ATOM 2857 C CA . GLU A 1 351 ? -5.149 -15.002 -16.732 1.00 87.19 351 GLU A CA 1
ATOM 2858 C C . GLU A 1 351 ? -4.153 -14.830 -17.892 1.00 87.19 351 GLU A C 1
ATOM 2860 O O . GLU A 1 351 ? -3.379 -15.745 -18.191 1.00 87.19 351 GLU A O 1
ATOM 2865 N N . ILE A 1 352 ? -4.125 -13.647 -18.512 1.00 84.69 352 ILE A N 1
ATOM 2866 C CA . ILE A 1 352 ? -3.182 -13.310 -19.585 1.00 84.69 352 ILE A CA 1
ATOM 2867 C C . ILE A 1 352 ? -1.734 -13.347 -19.073 1.00 84.69 352 ILE A C 1
ATOM 2869 O O . ILE A 1 352 ? -0.859 -13.887 -19.757 1.00 84.69 352 ILE A O 1
ATOM 2873 N N . LEU A 1 353 ? -1.469 -12.813 -17.877 1.00 86.12 353 LEU A N 1
ATOM 2874 C CA . LEU A 1 353 ? -0.143 -12.819 -17.255 1.00 86.12 353 LEU A CA 1
ATOM 2875 C C . LEU A 1 353 ? 0.360 -14.248 -17.024 1.00 86.12 353 LEU A C 1
ATOM 2877 O O . LEU A 1 353 ? 1.445 -14.605 -17.498 1.00 86.12 353 LEU A O 1
ATOM 2881 N N . CYS A 1 354 ? -0.448 -15.097 -16.383 1.00 87.38 354 CYS A N 1
ATOM 2882 C CA . CYS A 1 354 ? -0.093 -16.492 -16.123 1.00 87.38 354 CYS A CA 1
ATOM 2883 C C . CYS A 1 354 ? 0.163 -17.278 -17.418 1.00 87.38 354 CYS A C 1
ATOM 2885 O O . CYS A 1 354 ? 1.103 -18.076 -17.483 1.00 87.38 354 CYS A O 1
ATOM 2887 N N . GLN A 1 355 ? -0.645 -17.050 -18.461 1.00 86.56 355 GLN A N 1
ATOM 2888 C CA . GLN A 1 355 ? -0.496 -17.729 -19.752 1.00 86.56 355 GLN A CA 1
ATOM 2889 C C . GLN A 1 355 ? 0.779 -17.314 -20.498 1.00 86.56 355 GLN A C 1
ATOM 2891 O O . GLN A 1 355 ? 1.412 -18.158 -21.136 1.00 86.56 355 GLN A O 1
ATOM 2896 N N . ASN A 1 356 ? 1.162 -16.036 -20.425 1.00 85.44 356 ASN A N 1
ATOM 2897 C CA . ASN A 1 356 ? 2.241 -15.485 -21.247 1.00 85.44 356 ASN A CA 1
ATOM 2898 C C . ASN A 1 356 ? 3.626 -15.562 -20.598 1.00 85.44 356 ASN A C 1
ATOM 2900 O O . ASN A 1 356 ? 4.615 -15.744 -21.310 1.00 85.44 356 ASN A O 1
ATOM 2904 N N . PHE A 1 357 ? 3.718 -15.436 -19.273 1.00 85.06 357 PHE A N 1
ATOM 2905 C CA . PHE A 1 357 ? 5.005 -15.354 -18.570 1.00 85.06 357 PHE A CA 1
ATOM 2906 C C . PHE A 1 357 ? 5.375 -16.634 -17.816 1.00 85.06 357 PHE A C 1
ATOM 2908 O O . PHE A 1 357 ? 6.534 -16.812 -17.440 1.00 85.06 357 PHE A O 1
ATOM 2915 N N . GLY A 1 358 ? 4.429 -17.561 -17.661 1.00 80.25 358 GLY A N 1
ATOM 2916 C CA . GLY A 1 358 ? 4.614 -18.818 -16.945 1.00 80.25 358 GLY A CA 1
ATOM 2917 C C . GLY A 1 358 ? 4.181 -18.714 -15.485 1.00 80.25 358 GLY A C 1
ATOM 2918 O O . GLY A 1 358 ? 4.560 -17.794 -14.768 1.00 80.25 358 GLY A O 1
ATOM 2919 N N . ALA A 1 359 ? 3.391 -19.691 -15.060 1.00 86.62 359 ALA A N 1
ATOM 2920 C CA . ALA A 1 359 ? 2.882 -19.826 -13.706 1.00 86.62 359 ALA A CA 1
ATOM 2921 C C . ALA A 1 359 ? 2.875 -21.308 -13.317 1.00 86.62 359 ALA A C 1
ATOM 2923 O O . ALA A 1 359 ? 2.766 -22.185 -14.181 1.00 86.62 359 ALA A O 1
ATOM 2924 N N . GLU A 1 360 ? 2.974 -21.590 -12.024 1.00 88.44 360 GLU A N 1
ATOM 2925 C CA . GLU A 1 360 ? 2.829 -22.934 -11.468 1.00 88.44 360 GLU A CA 1
ATOM 2926 C C . GLU A 1 360 ? 1.666 -22.921 -10.482 1.00 88.44 360 GLU A C 1
ATOM 2928 O O . GLU A 1 360 ? 1.618 -22.065 -9.610 1.00 88.44 360 GLU A O 1
ATOM 2933 N N . ASP A 1 361 ? 0.704 -23.830 -10.655 1.00 87.88 361 ASP A N 1
ATOM 2934 C CA . ASP A 1 361 ? -0.536 -23.876 -9.861 1.00 87.88 361 ASP A CA 1
ATOM 2935 C C . ASP A 1 361 ? -1.348 -22.563 -9.856 1.00 87.88 361 ASP A C 1
ATOM 2937 O O . ASP A 1 361 ? -2.171 -22.326 -8.978 1.00 87.88 361 ASP A O 1
ATOM 2941 N N . GLY A 1 362 ? -1.174 -21.741 -10.896 1.00 87.81 362 GLY A N 1
ATOM 2942 C CA . GLY A 1 362 ? -1.846 -20.446 -11.028 1.00 87.81 362 GLY A CA 1
ATOM 2943 C C . GLY A 1 362 ? -1.119 -19.286 -10.348 1.00 87.81 362 GLY A C 1
ATOM 2944 O O . GLY A 1 362 ? -1.675 -18.195 -10.314 1.00 87.81 362 GLY A O 1
ATOM 2945 N N . GLU A 1 363 ? 0.105 -19.501 -9.859 1.00 92.44 363 GLU A N 1
ATOM 2946 C CA . GLU A 1 363 ? 0.931 -18.498 -9.180 1.00 92.44 363 GLU A CA 1
ATOM 2947 C C . GLU A 1 363 ? 2.158 -18.127 -10.026 1.00 92.44 363 GLU A C 1
ATOM 2949 O O . GLU A 1 363 ? 2.762 -18.972 -10.699 1.00 92.44 363 GLU A O 1
ATOM 2954 N N . LEU A 1 364 ? 2.523 -16.846 -10.017 1.00 94.56 364 LEU A N 1
ATOM 2955 C CA . LEU A 1 364 ? 3.578 -16.284 -10.855 1.00 94.56 364 LEU A CA 1
ATOM 2956 C C . LEU A 1 364 ? 4.966 -16.622 -10.294 1.00 94.56 364 LEU A C 1
ATOM 2958 O O . LEU A 1 364 ? 5.238 -16.444 -9.110 1.00 94.56 364 LEU A O 1
ATOM 2962 N N . LEU A 1 365 ? 5.879 -17.073 -11.157 1.00 94.69 365 LEU A N 1
ATOM 2963 C CA . LEU A 1 365 ? 7.258 -17.378 -10.765 1.00 94.69 365 LEU A CA 1
ATOM 2964 C C . LEU A 1 365 ? 8.133 -16.115 -10.764 1.00 94.69 365 LEU A C 1
ATOM 2966 O O . LEU A 1 365 ? 7.924 -15.199 -11.558 1.00 94.69 365 LEU A O 1
ATOM 2970 N N . LEU A 1 366 ? 9.214 -16.113 -9.980 1.00 94.44 366 LEU A N 1
ATOM 2971 C CA . LEU A 1 366 ? 10.174 -14.999 -9.938 1.00 94.44 366 LEU A CA 1
ATOM 2972 C C . LEU A 1 366 ? 10.714 -14.594 -11.321 1.00 94.44 366 LEU A C 1
ATOM 2974 O O . LEU A 1 366 ? 10.747 -13.417 -11.679 1.00 94.44 366 LEU A O 1
ATOM 2978 N N . ASN A 1 367 ? 11.125 -15.568 -12.137 1.00 94.12 367 ASN A N 1
ATOM 2979 C CA . ASN A 1 367 ? 11.631 -15.278 -13.484 1.00 94.12 367 ASN A CA 1
ATOM 2980 C C . ASN A 1 367 ? 10.552 -14.660 -14.385 1.00 94.12 367 ASN A C 1
ATOM 2982 O O . ASN A 1 367 ? 10.880 -13.887 -15.283 1.00 94.12 367 ASN A O 1
ATOM 2986 N N . SER A 1 368 ? 9.287 -14.999 -14.140 1.00 93.81 368 SER A N 1
ATOM 2987 C CA . SER A 1 368 ? 8.125 -14.477 -14.852 1.00 93.81 368 SER A CA 1
ATOM 2988 C C . SER A 1 368 ? 7.849 -13.031 -14.448 1.00 93.81 368 SER A C 1
ATOM 2990 O O . SER A 1 368 ? 7.649 -12.198 -15.325 1.00 93.81 368 SER A O 1
ATOM 2992 N N . PHE A 1 369 ? 7.972 -12.703 -13.159 1.00 94.62 369 PHE A N 1
ATOM 2993 C CA . PHE A 1 369 ? 7.913 -11.327 -12.654 1.00 94.62 369 PHE A CA 1
ATOM 2994 C C . PHE A 1 369 ? 9.017 -10.439 -13.253 1.00 94.62 369 PHE A C 1
ATOM 2996 O O . PHE A 1 369 ? 8.749 -9.342 -13.737 1.00 94.62 369 PHE A O 1
ATOM 3003 N N . VAL A 1 370 ? 10.259 -10.934 -13.324 1.00 94.81 370 VAL A N 1
ATOM 3004 C CA . VAL A 1 370 ? 11.368 -10.200 -13.968 1.00 94.81 370 VAL A CA 1
ATOM 3005 C C . VAL A 1 370 ? 11.144 -10.040 -15.478 1.00 94.81 370 VAL A C 1
ATOM 3007 O O . VAL A 1 370 ? 11.480 -9.004 -16.051 1.00 94.81 370 VAL A O 1
ATOM 3010 N N . ALA A 1 371 ? 10.597 -11.060 -16.143 1.00 93.62 371 ALA A N 1
ATOM 3011 C CA . ALA A 1 371 ? 10.294 -11.001 -17.570 1.00 93.62 371 ALA A CA 1
ATOM 3012 C C . ALA A 1 371 ? 9.151 -10.025 -17.886 1.00 93.62 371 ALA A C 1
ATOM 3014 O O . ALA A 1 371 ? 9.230 -9.337 -18.902 1.00 93.62 371 ALA A O 1
ATOM 3015 N N . LEU A 1 372 ? 8.140 -9.934 -17.018 1.00 94.31 372 LEU A N 1
ATOM 3016 C CA . LEU A 1 372 ? 7.061 -8.951 -17.110 1.00 94.31 372 LEU A CA 1
ATOM 3017 C C . LEU A 1 372 ? 7.623 -7.526 -17.138 1.00 94.31 372 LEU A C 1
ATOM 3019 O O . LEU A 1 372 ? 7.404 -6.806 -18.107 1.00 94.31 372 LEU A O 1
ATOM 3023 N N . HIS A 1 373 ? 8.469 -7.181 -16.168 1.00 94.12 373 HIS A N 1
ATOM 3024 C CA . HIS A 1 373 ? 9.089 -5.856 -16.092 1.00 94.12 373 HIS A CA 1
ATOM 3025 C C . HIS A 1 373 ? 10.025 -5.556 -17.270 1.00 94.12 373 HIS A C 1
ATOM 3027 O O . HIS A 1 373 ? 10.185 -4.408 -17.672 1.00 94.12 373 HIS A O 1
ATOM 3033 N N . GLN A 1 374 ? 10.652 -6.579 -17.864 1.00 93.94 374 GLN A N 1
ATOM 3034 C CA . GLN A 1 374 ? 11.398 -6.391 -19.111 1.00 93.94 374 GLN A CA 1
ATOM 3035 C C . GLN A 1 374 ? 10.460 -6.0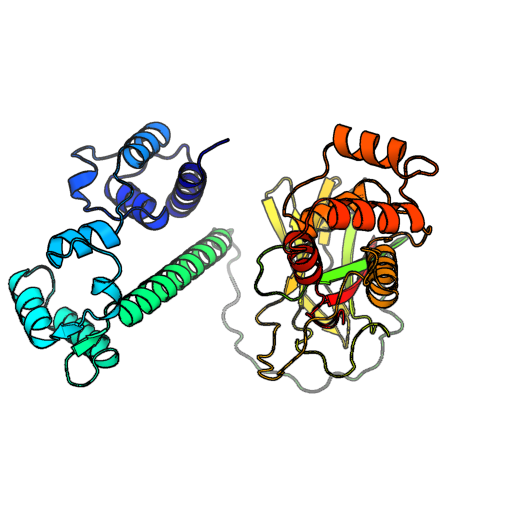15 -20.265 1.00 93.94 374 GLN A C 1
ATOM 3037 O O . GLN A 1 374 ? 10.832 -5.177 -21.078 1.00 93.94 374 GLN A O 1
ATOM 3042 N N . VAL A 1 375 ? 9.271 -6.620 -20.351 1.00 92.50 375 VAL A N 1
ATOM 3043 C CA . VAL A 1 375 ? 8.273 -6.288 -21.379 1.00 92.50 375 VAL A CA 1
ATOM 3044 C C . VAL A 1 375 ? 7.684 -4.897 -21.151 1.00 92.50 375 VAL A C 1
ATOM 3046 O O . VAL A 1 375 ? 7.496 -4.163 -22.116 1.00 92.50 375 VAL A O 1
ATOM 3049 N N . GLU A 1 376 ? 7.420 -4.511 -19.906 1.00 90.88 376 GLU A N 1
ATOM 3050 C CA . GLU A 1 376 ? 6.973 -3.155 -19.561 1.00 90.88 376 GLU A CA 1
ATOM 3051 C C . GLU A 1 376 ? 8.019 -2.116 -19.971 1.00 90.88 376 GLU A C 1
ATOM 3053 O O . GLU A 1 376 ? 7.706 -1.203 -20.729 1.00 90.88 376 GLU A O 1
ATOM 3058 N N . ALA A 1 377 ? 9.284 -2.329 -19.600 1.00 92.38 377 ALA A N 1
ATOM 3059 C CA . ALA A 1 377 ? 10.382 -1.449 -19.990 1.00 92.38 377 ALA A CA 1
ATOM 3060 C C . ALA A 1 377 ? 10.624 -1.409 -21.513 1.00 92.38 377 ALA A C 1
ATOM 3062 O O . ALA A 1 377 ? 11.029 -0.381 -22.049 1.00 92.38 377 ALA A O 1
ATOM 3063 N N . ASP A 1 378 ? 10.371 -2.509 -22.231 1.00 90.38 378 ASP A N 1
ATOM 3064 C CA . ASP A 1 378 ? 10.455 -2.540 -23.698 1.00 90.38 378 ASP A CA 1
ATOM 3065 C C . ASP A 1 378 ? 9.324 -1.710 -24.356 1.00 90.38 378 ASP A C 1
ATOM 3067 O O . ASP A 1 378 ? 9.493 -1.223 -25.479 1.00 90.38 378 ASP A O 1
ATOM 3071 N N . ASN A 1 379 ? 8.181 -1.549 -23.675 1.00 90.00 379 ASN A N 1
ATOM 3072 C CA . ASN A 1 379 ? 7.005 -0.811 -24.153 1.00 90.00 379 ASN A CA 1
ATOM 3073 C C . ASN A 1 379 ? 6.934 0.643 -23.656 1.00 90.00 379 ASN A C 1
ATOM 3075 O O . ASN A 1 379 ? 6.191 1.431 -24.245 1.00 90.00 379 ASN A O 1
ATOM 3079 N N . ASP A 1 380 ? 7.715 0.999 -22.636 1.00 90.25 380 ASP A N 1
ATOM 3080 C CA . ASP A 1 380 ? 7.851 2.352 -22.093 1.00 90.25 380 ASP A CA 1
ATOM 3081 C C . ASP A 1 380 ? 9.276 2.901 -22.327 1.00 90.25 380 ASP A C 1
ATOM 3083 O O . ASP A 1 380 ? 10.182 2.691 -21.517 1.00 90.25 380 ASP A O 1
ATOM 3087 N N . PRO A 1 381 ? 9.511 3.647 -23.426 1.00 85.50 381 PRO A N 1
ATOM 3088 C CA . PRO A 1 381 ? 10.820 4.224 -23.704 1.00 85.50 381 PRO A CA 1
ATOM 3089 C C . PRO A 1 381 ? 11.283 5.288 -22.698 1.00 85.50 381 PRO A C 1
ATOM 3091 O O . PRO A 1 381 ? 12.486 5.563 -22.667 1.00 85.50 381 PRO A O 1
ATOM 3094 N N . SER A 1 382 ? 10.377 5.939 -21.951 1.00 90.50 382 SER A N 1
ATOM 3095 C CA . SER A 1 382 ? 10.767 6.925 -20.930 1.00 90.50 382 SER A CA 1
ATOM 3096 C C . SER A 1 382 ? 11.086 6.275 -19.589 1.00 90.50 382 SER A C 1
ATOM 3098 O O . SER A 1 382 ? 11.842 6.870 -18.823 1.00 90.50 382 SER A O 1
ATOM 3100 N N . LEU A 1 383 ? 10.583 5.060 -19.340 1.00 93.44 383 LEU A N 1
ATOM 3101 C CA . LEU A 1 383 ? 10.689 4.332 -18.068 1.00 93.44 383 LEU A CA 1
ATOM 3102 C C . LEU A 1 383 ? 10.055 5.086 -16.892 1.00 93.44 383 LEU A C 1
ATOM 3104 O O . LEU A 1 383 ? 10.342 4.784 -15.733 1.00 93.44 383 LEU A O 1
ATOM 3108 N N . GLU A 1 384 ? 9.218 6.080 -17.185 1.00 91.06 384 GLU A N 1
ATOM 3109 C CA . GLU A 1 384 ? 8.601 6.943 -16.181 1.00 91.06 384 GLU A CA 1
ATOM 3110 C C . GLU A 1 384 ? 7.647 6.126 -15.307 1.00 91.06 384 GLU A C 1
ATOM 3112 O O . GLU A 1 384 ? 7.722 6.212 -14.083 1.00 91.06 384 GLU A O 1
ATOM 3117 N N . ASP A 1 385 ? 6.862 5.231 -15.911 1.00 89.56 385 ASP A N 1
ATOM 3118 C CA . ASP A 1 385 ? 5.924 4.368 -15.187 1.00 89.56 385 ASP A CA 1
ATOM 3119 C C . ASP A 1 385 ? 6.667 3.346 -14.312 1.00 89.56 385 ASP A C 1
ATOM 3121 O O . ASP A 1 385 ? 6.278 3.057 -13.174 1.00 89.56 385 ASP A O 1
ATOM 3125 N N . THR A 1 386 ? 7.803 2.842 -14.810 1.00 92.38 386 THR A N 1
ATOM 3126 C CA . THR A 1 386 ? 8.669 1.922 -14.057 1.00 92.38 386 THR A CA 1
ATOM 3127 C C . THR A 1 386 ? 9.274 2.617 -12.836 1.00 92.38 386 THR A C 1
ATOM 3129 O O . THR A 1 386 ? 9.296 2.059 -11.736 1.00 92.38 386 THR A O 1
ATOM 3132 N N . TRP A 1 387 ? 9.748 3.853 -13.004 1.00 92.94 387 TRP A N 1
ATOM 3133 C CA . TRP A 1 387 ? 10.280 4.650 -11.904 1.00 92.94 387 TRP A CA 1
ATOM 3134 C C . TRP A 1 387 ? 9.216 5.025 -10.888 1.00 92.94 387 TRP A C 1
ATOM 3136 O O . TRP A 1 387 ? 9.453 4.890 -9.687 1.00 92.94 387 TRP A O 1
ATOM 3146 N N . MET A 1 388 ? 8.039 5.438 -11.351 1.00 89.38 388 MET A N 1
ATOM 3147 C CA . MET A 1 388 ? 6.912 5.720 -10.473 1.00 89.38 388 MET A CA 1
ATOM 3148 C C . MET A 1 388 ? 6.571 4.494 -9.632 1.00 89.38 388 MET A C 1
ATOM 3150 O O . MET A 1 388 ? 6.512 4.605 -8.409 1.00 89.38 388 MET A O 1
ATOM 3154 N N . THR A 1 389 ? 6.472 3.314 -10.245 1.00 90.50 389 THR A N 1
ATOM 3155 C CA . THR A 1 389 ? 6.246 2.048 -9.534 1.00 90.50 389 THR A CA 1
ATOM 3156 C C . THR A 1 389 ? 7.287 1.810 -8.438 1.00 90.50 389 THR A C 1
ATOM 3158 O O . THR A 1 389 ? 6.928 1.557 -7.288 1.00 90.50 389 THR A O 1
ATOM 3161 N N . LEU A 1 390 ? 8.579 1.959 -8.755 1.00 91.62 390 LEU A N 1
ATOM 3162 C CA . LEU A 1 390 ? 9.676 1.794 -7.794 1.00 91.62 390 LEU A CA 1
ATOM 3163 C C . LEU A 1 390 ? 9.561 2.746 -6.594 1.00 91.62 390 LEU A C 1
ATOM 3165 O O . LEU A 1 390 ? 9.719 2.315 -5.450 1.00 91.62 390 LEU A O 1
ATOM 3169 N N . MET A 1 391 ? 9.243 4.018 -6.840 1.00 88.25 391 MET A N 1
ATOM 3170 C CA . MET A 1 391 ? 9.060 5.016 -5.780 1.00 88.25 391 MET A CA 1
ATOM 3171 C C . MET A 1 391 ? 7.835 4.703 -4.917 1.00 88.25 391 MET A C 1
ATOM 3173 O O . MET A 1 391 ? 7.893 4.805 -3.690 1.00 88.25 391 MET A O 1
ATOM 3177 N N . CYS A 1 392 ? 6.738 4.267 -5.543 1.00 86.94 392 CYS A N 1
ATOM 3178 C CA . CYS A 1 392 ? 5.496 3.908 -4.859 1.00 86.94 392 CYS A CA 1
ATOM 3179 C C . CYS A 1 392 ? 5.674 2.716 -3.913 1.00 86.94 392 CYS A C 1
ATOM 3181 O O . CYS A 1 392 ? 5.080 2.700 -2.837 1.00 86.94 392 CYS A O 1
ATOM 3183 N N . VAL A 1 393 ? 6.525 1.752 -4.272 1.00 88.56 393 VAL A N 1
ATOM 3184 C CA . VAL A 1 393 ? 6.825 0.586 -3.423 1.00 88.56 393 VAL A CA 1
ATOM 3185 C C . VAL A 1 393 ? 8.005 0.816 -2.462 1.00 88.56 393 VAL A C 1
ATOM 3187 O O . VAL A 1 393 ? 8.352 -0.074 -1.687 1.00 88.56 393 VAL A O 1
ATOM 3190 N N . GLY A 1 394 ? 8.587 2.022 -2.450 1.00 86.38 394 GLY A N 1
ATOM 3191 C CA . GLY A 1 394 ? 9.517 2.484 -1.413 1.00 86.38 394 GLY A CA 1
ATOM 3192 C C . GLY A 1 394 ? 11.008 2.468 -1.770 1.00 86.38 394 GLY A C 1
ATOM 3193 O O . GLY A 1 394 ? 11.842 2.600 -0.864 1.00 86.38 394 GLY A O 1
ATOM 3194 N N . TYR A 1 395 ? 11.357 2.320 -3.051 1.00 88.44 395 TYR A N 1
ATOM 3195 C CA . TYR A 1 395 ? 12.727 2.495 -3.544 1.00 88.44 395 TYR A CA 1
ATOM 3196 C C . TYR A 1 395 ? 13.041 3.962 -3.854 1.00 88.44 395 TYR A C 1
ATOM 3198 O O . TYR A 1 395 ? 12.142 4.754 -4.111 1.00 88.44 395 TYR A O 1
ATOM 3206 N N . ASN A 1 396 ? 14.324 4.323 -3.845 1.00 87.25 396 ASN A N 1
ATOM 3207 C CA . ASN A 1 396 ? 14.813 5.619 -4.327 1.00 87.25 396 ASN A CA 1
ATOM 3208 C C . ASN A 1 396 ? 15.454 5.521 -5.726 1.00 87.25 396 ASN A C 1
ATOM 3210 O O . ASN A 1 396 ? 15.523 4.452 -6.333 1.00 87.25 396 ASN A O 1
ATOM 3214 N N . GLU A 1 397 ? 15.995 6.640 -6.215 1.00 90.00 397 GLU A N 1
ATOM 3215 C CA . GLU A 1 397 ? 16.656 6.746 -7.527 1.00 90.00 397 GLU A CA 1
ATOM 3216 C C . GLU A 1 397 ? 17.925 5.873 -7.647 1.00 90.00 397 GLU A C 1
ATOM 3218 O O . GLU A 1 397 ? 18.409 5.620 -8.749 1.00 90.00 397 GLU A O 1
ATOM 3223 N N . GLN A 1 398 ? 18.476 5.387 -6.529 1.00 89.69 398 GLN A N 1
ATOM 3224 C CA . GLN A 1 398 ? 19.617 4.463 -6.488 1.00 89.69 398 GLN A CA 1
ATOM 3225 C C . GLN A 1 398 ? 19.192 2.992 -6.464 1.00 89.69 398 GLN A C 1
ATOM 3227 O O . GLN A 1 398 ? 20.063 2.128 -6.542 1.00 89.69 398 GLN A O 1
ATOM 3232 N N . LEU A 1 399 ? 17.885 2.713 -6.413 1.00 90.75 399 LEU A N 1
ATOM 3233 C CA . LEU A 1 399 ? 17.298 1.392 -6.176 1.00 90.75 399 LEU A CA 1
ATOM 3234 C C . LEU A 1 399 ? 17.566 0.824 -4.770 1.00 90.75 399 LEU A C 1
ATOM 3236 O O . LEU A 1 399 ? 17.515 -0.392 -4.573 1.00 90.75 399 LEU A O 1
ATOM 3240 N N . ASP A 1 400 ? 17.780 1.697 -3.783 1.00 87.00 400 ASP A N 1
ATOM 3241 C CA . ASP A 1 400 ? 17.830 1.333 -2.367 1.00 87.00 400 ASP A CA 1
ATOM 3242 C C . ASP A 1 400 ? 16.421 1.358 -1.754 1.00 87.00 400 ASP A C 1
ATOM 3244 O O . ASP A 1 400 ? 15.649 2.295 -1.975 1.00 87.00 400 ASP A O 1
ATOM 3248 N N . LEU A 1 401 ? 16.088 0.346 -0.944 1.00 86.88 401 LEU A N 1
ATOM 3249 C CA . LEU A 1 401 ? 14.801 0.248 -0.249 1.00 86.88 401 LEU A CA 1
ATOM 3250 C C . LEU A 1 401 ? 14.817 1.102 1.028 1.00 86.88 401 LEU A C 1
ATOM 3252 O O . LEU A 1 401 ? 15.106 0.614 2.125 1.00 86.88 401 LEU A O 1
ATOM 3256 N N . ILE A 1 402 ? 14.544 2.400 0.887 1.00 82.00 402 ILE A N 1
ATOM 3257 C CA . ILE A 1 402 ? 14.721 3.377 1.975 1.00 82.00 402 ILE A CA 1
ATOM 3258 C C . ILE A 1 402 ? 13.431 3.733 2.718 1.00 82.00 402 ILE A C 1
ATOM 3260 O O . ILE A 1 402 ? 13.499 4.219 3.844 1.00 82.00 402 ILE A O 1
ATOM 3264 N N . ASN A 1 403 ? 12.273 3.458 2.116 1.00 80.25 403 ASN A N 1
ATOM 3265 C CA . ASN A 1 403 ? 10.969 3.934 2.575 1.00 80.25 403 ASN A CA 1
ATOM 3266 C C . ASN A 1 403 ? 10.017 2.776 2.889 1.00 80.25 403 ASN A C 1
ATOM 3268 O O . ASN A 1 403 ? 8.841 2.837 2.567 1.00 80.25 403 ASN A O 1
ATOM 3272 N N . VAL A 1 404 ? 10.496 1.695 3.501 1.00 84.12 404 VAL A N 1
ATOM 3273 C CA . VAL A 1 404 ? 9.638 0.567 3.909 1.00 84.12 404 VAL A CA 1
ATOM 3274 C C . VAL A 1 404 ? 9.872 0.248 5.375 1.00 84.12 404 VAL A C 1
ATOM 3276 O O . VAL A 1 404 ? 10.997 0.340 5.839 1.00 84.12 404 VAL A O 1
ATOM 3279 N N . ILE A 1 405 ? 8.852 -0.144 6.128 1.00 82.00 405 ILE A N 1
ATOM 3280 C CA . ILE A 1 405 ? 8.970 -0.735 7.465 1.00 82.00 405 ILE A CA 1
ATOM 3281 C C . ILE A 1 405 ? 8.537 -2.190 7.374 1.00 82.00 405 ILE A C 1
ATOM 3283 O O . ILE A 1 405 ? 7.403 -2.459 6.993 1.00 82.00 405 ILE A O 1
ATOM 3287 N N . PHE A 1 406 ? 9.413 -3.115 7.768 1.00 82.44 406 PHE A N 1
ATOM 3288 C CA . PHE A 1 406 ? 9.104 -4.543 7.845 1.00 82.44 406 PHE A CA 1
ATOM 3289 C C . PHE A 1 406 ? 8.502 -4.911 9.197 1.00 82.44 406 PHE A C 1
ATOM 3291 O O . PHE A 1 406 ? 8.970 -4.447 10.241 1.00 82.44 406 PHE A O 1
ATOM 3298 N N . LEU A 1 407 ? 7.483 -5.768 9.176 1.00 84.25 407 LEU A N 1
ATOM 3299 C CA . LEU A 1 407 ? 6.641 -6.089 10.319 1.00 84.25 407 LEU A CA 1
ATOM 3300 C C . LEU A 1 407 ? 6.284 -7.579 10.345 1.00 84.25 407 LEU A C 1
ATOM 3302 O O . LEU A 1 407 ? 6.061 -8.203 9.310 1.00 84.25 407 LEU A O 1
ATOM 3306 N N . PHE A 1 408 ? 6.133 -8.135 11.543 1.00 82.75 408 PHE A N 1
ATOM 3307 C CA . PHE A 1 408 ? 5.314 -9.327 11.740 1.00 82.75 408 PHE A CA 1
ATOM 3308 C C . PHE A 1 408 ? 3.974 -8.929 12.327 1.00 82.75 408 PHE A C 1
ATOM 3310 O O . PHE A 1 408 ? 3.913 -8.400 13.440 1.00 82.75 408 PHE A O 1
ATOM 3317 N N . LEU A 1 409 ? 2.902 -9.237 11.604 1.00 80.75 409 LEU A N 1
ATOM 3318 C CA . LEU A 1 409 ? 1.548 -9.086 12.099 1.00 80.75 409 LEU A CA 1
ATOM 3319 C C . LEU A 1 409 ? 1.086 -10.416 12.687 1.00 80.75 409 LEU A C 1
ATOM 3321 O O . LEU A 1 409 ? 0.897 -11.400 11.974 1.00 80.75 409 LEU A O 1
ATOM 3325 N N . SER A 1 410 ? 0.934 -10.445 14.005 1.00 81.38 410 SER A N 1
ATOM 3326 C CA . SER A 1 410 ? 0.422 -11.595 14.740 1.00 81.38 410 SER A CA 1
ATOM 3327 C C . SER A 1 410 ? -0.962 -11.291 15.287 1.00 81.38 410 SER A C 1
ATOM 3329 O O . SER A 1 410 ? -1.168 -10.251 15.915 1.00 81.38 410 SER A O 1
ATOM 3331 N N . TYR A 1 411 ? -1.886 -12.230 15.127 1.00 77.88 411 TYR A N 1
ATOM 3332 C CA . TYR A 1 411 ? -3.126 -12.237 15.887 1.00 77.88 411 TYR A CA 1
ATOM 3333 C C . TYR A 1 411 ? -3.252 -13.530 16.685 1.00 77.88 411 TYR A C 1
ATOM 3335 O O . TYR A 1 411 ? -2.879 -14.615 16.231 1.00 77.88 411 TYR A O 1
ATOM 3343 N N . PHE A 1 412 ? -3.758 -13.388 17.903 1.00 74.94 412 PHE A N 1
ATOM 3344 C CA . PHE A 1 412 ? -3.927 -14.477 18.852 1.00 74.94 412 PHE A CA 1
ATOM 3345 C C . PHE A 1 412 ? -5.414 -14.682 19.117 1.00 74.94 412 PHE A C 1
ATOM 3347 O O . PHE A 1 412 ? -6.127 -13.695 19.306 1.00 74.94 412 PHE A O 1
ATOM 3354 N N . ALA A 1 413 ? -5.857 -15.942 19.094 1.00 61.06 413 ALA A N 1
ATOM 3355 C CA . ALA A 1 413 ? -7.261 -16.338 19.201 1.00 61.06 413 ALA A CA 1
ATOM 3356 C C . ALA A 1 413 ? -7.477 -17.620 20.019 1.00 61.06 413 ALA A C 1
ATOM 3358 O O . ALA A 1 413 ? -6.714 -18.611 19.859 1.00 61.06 413 ALA A O 1
#